Protein AF-0000000072195900 (afdb_homodimer)

Foldseek 3Di:
DDPPPPVPPPPPVPPPPPPPPPPPPFDFKDKDKDQFFWAQKAKQKDWPVDRDGDRQKGKDKDKDKGFDAAFWKKKKKKKWKKKKKKKKKKKFAQFWKKKKKKKKWKKKWKWKAFDPDDDIDTWPPGIDTQDMDMDMDMDGYHFAWDDFDWDWDWDQDPVRDTDTDTDTDCVPGTDGHMDMDMDMDIDIDMGMDMTMDHRDGGGMMMMMMMMMMGMDMDIDTDPRMIMMMIMMMTIGMMMMMMGIDHADDVRDDDDDDDD/DDPPPPPPPPPPPPPPPDPPPPPPDQDQKDKDKDQFAWAQKAKAKDWPVDRDRDGQKGKDKDKDKGFDAAQWKKKKKKKWKKKKKKKKKKKFAQQWKKKKKKKKWKKKWKWKAFDPDDDIDTWPPGIDTQDMDMDMDMDGYHFAWDDFDWDWDWDQDPVRDTDTDTDTDCVPGTDGHMDMDMDMDIDIDMGMDMTMDHRDHGGMIMMMMMMMMGMDMDMDTDPRMIMMMIMMMTIGMMMMMMGIHHADDVNDDDDDDDD

Structure (mmCIF, N/CA/C/O backbone):
data_AF-0000000072195900-model_v1
#
loop_
_entity.id
_entity.type
_entity.pdbx_description
1 polymer 'Uncharacterized protein'
#
loop_
_atom_site.group_PDB
_atom_site.id
_atom_site.type_symbol
_atom_site.label_atom_id
_atom_site.label_alt_id
_atom_site.label_comp_id
_atom_site.label_asym_id
_atom_site.label_entity_id
_atom_site.label_seq_id
_atom_site.pdbx_PDB_ins_code
_atom_site.Cartn_x
_atom_site.Cartn_y
_atom_site.Cartn_z
_atom_site.occupancy
_atom_site.B_iso_or_equiv
_atom_site.auth_seq_id
_atom_site.auth_comp_id
_atom_site.auth_asym_id
_atom_site.auth_atom_id
_atom_site.pdbx_PDB_model_num
ATOM 1 N N . MET A 1 1 ? 53.438 37.438 -23.828 1 20.17 1 MET A N 1
ATOM 2 C CA . MET A 1 1 ? 53.469 37.531 -22.375 1 20.17 1 MET A CA 1
ATOM 3 C C . MET A 1 1 ? 52.125 38 -21.828 1 20.17 1 MET A C 1
ATOM 5 O O . MET A 1 1 ? 51.594 37.438 -20.859 1 20.17 1 MET A O 1
ATOM 9 N N . SER A 1 2 ? 51.625 39.344 -21.984 1 21.53 2 SER A N 1
ATOM 10 C CA . SER A 1 2 ? 50.938 40.219 -21.062 1 21.53 2 SER A CA 1
ATOM 11 C C . SER A 1 2 ? 49.438 39.969 -21.094 1 21.53 2 SER A C 1
ATOM 13 O O . SER A 1 2 ? 48.844 39.938 -22.172 1 21.53 2 SER A O 1
ATOM 15 N N . PHE A 1 3 ? 48.906 39.406 -19.891 1 24.23 3 PHE A N 1
ATOM 16 C CA . PHE A 1 3 ? 47.719 38.812 -19.344 1 24.23 3 PHE A CA 1
ATOM 17 C C . PHE A 1 3 ? 46.625 39.875 -19.125 1 24.23 3 PHE A C 1
ATOM 19 O O . PHE A 1 3 ? 46.5 40.438 -18.031 1 24.23 3 PHE A O 1
ATOM 26 N N . LYS A 1 4 ? 46.562 40.875 -20.109 1 25.5 4 LYS A N 1
ATOM 27 C CA . LYS A 1 4 ? 45.719 42.031 -19.812 1 25.5 4 LYS A CA 1
ATOM 28 C C . LYS A 1 4 ? 44.312 41.562 -19.438 1 25.5 4 LYS A C 1
ATOM 30 O O . LYS A 1 4 ? 43.656 40.844 -20.219 1 25.5 4 LYS A O 1
ATOM 35 N N . ASN A 1 5 ? 44.062 41.594 -18.078 1 20.38 5 ASN A N 1
ATOM 36 C CA . ASN A 1 5 ? 43.031 41.312 -17.094 1 20.38 5 ASN A CA 1
ATOM 37 C C . ASN A 1 5 ? 41.781 42.188 -17.312 1 20.38 5 ASN A C 1
ATOM 39 O O . ASN A 1 5 ? 41.75 43.344 -16.875 1 20.38 5 ASN A O 1
ATOM 43 N N . ILE A 1 6 ? 41.375 42.469 -18.469 1 22.72 6 ILE A N 1
ATOM 44 C CA . ILE A 1 6 ? 40.344 43.5 -18.594 1 22.72 6 ILE A CA 1
ATOM 45 C C . ILE A 1 6 ? 39.125 43.125 -17.797 1 22.72 6 ILE A C 1
ATOM 47 O O . ILE A 1 6 ? 38.469 42.125 -18.094 1 22.72 6 ILE A O 1
ATOM 51 N N . LEU A 1 7 ? 39.219 43.375 -16.344 1 19.66 7 LEU A N 1
ATOM 52 C CA . LEU A 1 7 ? 38.281 43.125 -15.273 1 19.66 7 LEU A CA 1
ATOM 53 C C . LEU A 1 7 ? 37 43.938 -15.469 1 19.66 7 LEU A C 1
ATOM 55 O O . LEU A 1 7 ? 37.031 45.156 -15.422 1 19.66 7 LEU A O 1
ATOM 59 N N . LEU A 1 8 ? 36.188 43.625 -16.484 1 22.34 8 LEU A N 1
ATOM 60 C CA . LEU A 1 8 ? 34.969 44.344 -16.75 1 22.34 8 LEU A CA 1
ATOM 61 C C . LEU A 1 8 ? 34.062 44.344 -15.539 1 22.34 8 LEU A C 1
ATOM 63 O O . LEU A 1 8 ? 33.594 43.281 -15.102 1 22.34 8 LEU A O 1
ATOM 67 N N . LEU A 1 9 ? 34.375 45.25 -14.477 1 20.8 9 LEU A N 1
ATOM 68 C CA . LEU A 1 9 ? 33.688 45.5 -13.211 1 20.8 9 LEU A CA 1
ATOM 69 C C . LEU A 1 9 ? 32.25 45.969 -13.453 1 20.8 9 LEU A C 1
ATOM 71 O O . LEU A 1 9 ? 32.031 47.062 -13.977 1 20.8 9 LEU A O 1
ATOM 75 N N . THR A 1 10 ? 31.406 45.125 -14.07 1 22.45 10 THR A N 1
ATOM 76 C CA . THR A 1 10 ? 30.047 45.656 -14.258 1 22.45 10 THR A CA 1
ATOM 77 C C . THR A 1 10 ? 29.422 46 -12.914 1 22.45 10 THR A C 1
ATOM 79 O O . THR A 1 10 ? 29.438 45.188 -11.984 1 22.45 10 THR A O 1
ATOM 82 N N . ALA A 1 11 ? 29.484 47.281 -12.5 1 23.67 11 ALA A N 1
ATOM 83 C CA . ALA A 1 11 ? 28.922 48.031 -11.383 1 23.67 11 ALA A CA 1
ATOM 84 C C . ALA A 1 11 ? 27.422 47.781 -11.25 1 23.67 11 ALA A C 1
ATOM 86 O O . ALA A 1 11 ? 26.641 48.094 -12.148 1 23.67 11 ALA A O 1
ATOM 87 N N . ILE A 1 12 ? 27.125 46.562 -10.625 1 22.91 12 ILE A N 1
ATOM 88 C CA . ILE A 1 12 ? 25.766 46.156 -10.289 1 22.91 12 ILE A CA 1
ATOM 89 C C . ILE A 1 12 ? 25.156 47.156 -9.305 1 22.91 12 ILE A C 1
ATOM 91 O O . ILE A 1 12 ? 25.641 47.312 -8.18 1 22.91 12 ILE A O 1
ATOM 95 N N . THR A 1 13 ? 24.812 48.281 -9.727 1 22.25 13 THR A N 1
ATOM 96 C CA . THR A 1 13 ? 24.188 49.281 -8.867 1 22.25 13 THR A CA 1
ATOM 97 C C . THR A 1 13 ? 22.938 48.719 -8.203 1 22.25 13 THR A C 1
ATOM 99 O O . THR A 1 13 ? 21.969 48.375 -8.891 1 22.25 13 THR A O 1
ATOM 102 N N . GLY A 1 14 ? 23.094 47.906 -7.156 1 21.3 14 GLY A N 1
ATOM 103 C CA . GLY A 1 14 ? 22.078 47.25 -6.344 1 21.3 14 GLY A CA 1
ATOM 104 C C . GLY A 1 14 ? 21.234 48.219 -5.535 1 21.3 14 GLY A C 1
ATOM 105 O O . GLY A 1 14 ? 21.75 48.906 -4.648 1 21.3 14 GLY A O 1
ATOM 106 N N . ALA A 1 15 ? 20.375 49.125 -6.16 1 24.31 15 ALA A N 1
ATOM 107 C CA . ALA A 1 15 ? 19.516 50 -5.387 1 24.31 15 ALA A CA 1
ATOM 108 C C . ALA A 1 15 ? 18.719 49.25 -4.344 1 24.31 15 ALA A C 1
ATOM 110 O O . ALA A 1 15 ? 18 48.281 -4.684 1 24.31 15 ALA A O 1
ATOM 111 N N . LEU A 1 16 ? 19.25 49.156 -3.121 1 25.12 16 LEU A N 1
ATOM 112 C CA . LEU A 1 16 ? 18.766 48.656 -1.839 1 25.12 16 LEU A CA 1
ATOM 113 C C . LEU A 1 16 ? 17.516 49.406 -1.404 1 25.12 16 LEU A C 1
ATOM 115 O O . LEU A 1 16 ? 17.578 50.625 -1.098 1 25.12 16 LEU A O 1
ATOM 119 N N . GLY A 1 17 ? 16.438 49.438 -2.166 1 23.45 17 GLY A N 1
ATOM 120 C CA . GLY A 1 17 ? 15.281 50.125 -1.614 1 23.45 17 GLY A CA 1
ATOM 121 C C . GLY A 1 17 ? 14.93 49.656 -0.209 1 23.45 17 GLY A C 1
ATOM 122 O O . GLY A 1 17 ? 15.039 48.5 0.116 1 23.45 17 GLY A O 1
ATOM 123 N N . SER A 1 18 ? 15.031 50.562 0.83 1 24.14 18 SER A N 1
ATOM 124 C CA . SER A 1 18 ? 14.797 50.5 2.27 1 24.14 18 SER A CA 1
ATOM 125 C C . SER A 1 18 ? 13.367 50.062 2.58 1 24.14 18 SER A C 1
ATOM 127 O O . SER A 1 18 ? 12.422 50.812 2.359 1 24.14 18 SER A O 1
ATOM 129 N N . THR A 1 19 ? 12.836 49.062 2.027 1 25.62 19 THR A N 1
ATOM 130 C CA . THR A 1 19 ? 11.438 48.906 2.393 1 25.62 19 THR A CA 1
ATOM 131 C C . THR A 1 19 ? 11.281 48.75 3.902 1 25.62 19 THR A C 1
ATOM 133 O O . THR A 1 19 ? 12.039 48 4.535 1 25.62 19 THR A O 1
ATOM 136 N N . SER A 1 20 ? 10.914 49.875 4.59 1 27.92 20 SER A N 1
ATOM 137 C CA . SER A 1 20 ? 10.477 49.938 5.98 1 27.92 20 SER A CA 1
ATOM 138 C C . SER A 1 20 ? 9.562 48.75 6.324 1 27.92 20 SER A C 1
ATOM 140 O O . SER A 1 20 ? 8.516 48.594 5.699 1 27.92 20 SER A O 1
ATOM 142 N N . ALA A 1 21 ? 10.109 47.781 6.809 1 32.28 21 ALA A N 1
ATOM 143 C CA . ALA A 1 21 ? 9.469 46.531 7.23 1 32.28 21 ALA A CA 1
ATOM 144 C C . ALA A 1 21 ? 8.516 46.781 8.398 1 32.28 21 ALA A C 1
ATOM 146 O O . ALA A 1 21 ? 8.953 47.062 9.516 1 32.28 21 ALA A O 1
ATOM 147 N N . LEU A 1 22 ? 7.355 47.5 8.32 1 30.52 22 LEU A N 1
ATOM 148 C CA . LEU A 1 22 ? 6.324 47.5 9.359 1 30.52 22 LEU A CA 1
ATOM 149 C C . LEU A 1 22 ? 6.141 46.094 9.93 1 30.52 22 LEU A C 1
ATOM 151 O O . LEU A 1 22 ? 6.012 45.125 9.18 1 30.52 22 LEU A O 1
ATOM 155 N N . ALA A 1 23 ? 6.676 45.875 11.141 1 34.91 23 ALA A N 1
ATOM 156 C CA . ALA A 1 23 ? 6.676 44.719 12.023 1 34.91 23 ALA A CA 1
ATOM 157 C C . ALA A 1 23 ? 5.258 44.219 12.25 1 34.91 23 ALA A C 1
ATOM 159 O O . ALA A 1 23 ? 4.504 44.781 13.047 1 34.91 23 ALA A O 1
ATOM 160 N N . GLY A 1 24 ? 4.387 44.156 11.336 1 36.31 24 GLY A N 1
ATOM 161 C CA . GLY A 1 24 ? 3.057 43.688 11.672 1 36.31 24 GLY A CA 1
ATOM 162 C C . GLY A 1 24 ? 3.076 42.375 12.438 1 36.31 24 GLY A C 1
ATOM 163 O O . GLY A 1 24 ? 4.098 41.688 12.469 1 36.31 24 GLY A O 1
ATOM 164 N N . PRO A 1 25 ? 2.094 42.125 13.359 1 41.78 25 PRO A N 1
ATOM 165 C CA . PRO A 1 25 ? 1.971 40.969 14.266 1 41.78 25 PRO A CA 1
ATOM 166 C C . PRO A 1 25 ? 2.477 39.688 13.648 1 41.78 25 PRO A C 1
ATOM 168 O O . PRO A 1 25 ? 2.209 39.406 12.477 1 41.78 25 PRO A O 1
ATOM 171 N N . SER A 1 26 ? 3.742 39.25 14.008 1 48.88 26 SER A N 1
ATOM 172 C CA . SER A 1 26 ? 4.574 38.156 13.531 1 48.88 26 SER A CA 1
ATOM 173 C C . SER A 1 26 ? 3.736 36.906 13.266 1 48.88 26 SER A C 1
ATOM 175 O O . SER A 1 26 ? 3.002 36.438 14.148 1 48.88 26 SER A O 1
ATOM 177 N N . ALA A 1 27 ? 3.379 36.562 12.219 1 61.66 27 ALA A N 1
ATOM 178 C CA . ALA A 1 27 ? 2.631 35.406 11.742 1 61.66 27 ALA A CA 1
ATOM 179 C C . ALA A 1 27 ? 3.213 34.125 12.305 1 61.66 27 ALA A C 1
ATOM 181 O O . ALA A 1 27 ? 4.43 33.938 12.289 1 61.66 27 ALA A O 1
ATOM 182 N N . LYS A 1 28 ? 2.424 33.312 13.078 1 82.62 28 LYS A N 1
ATOM 183 C CA . LYS A 1 28 ? 2.828 32.219 13.953 1 82.62 28 LYS A CA 1
ATOM 184 C C . LYS A 1 28 ? 2.668 30.875 13.25 1 82.62 28 LYS A C 1
ATOM 186 O O . LYS A 1 28 ? 2.93 29.828 13.844 1 82.62 28 LYS A O 1
ATOM 191 N N . PHE A 1 29 ? 2.436 31.062 11.945 1 89.5 29 PHE A N 1
ATOM 192 C CA . PHE A 1 29 ? 2.104 29.812 11.273 1 89.5 29 PHE A CA 1
ATOM 193 C C . PHE A 1 29 ? 2.518 29.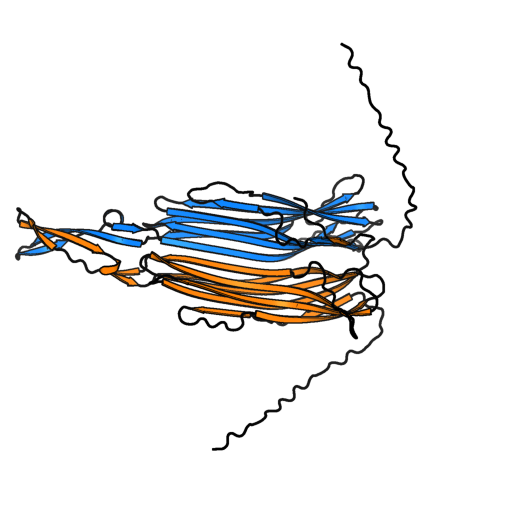859 9.805 1 89.5 29 PHE A C 1
ATOM 195 O O . PHE A 1 29 ? 2.381 30.891 9.148 1 89.5 29 PHE A O 1
ATOM 202 N N . ALA A 1 30 ? 3.082 28.797 9.312 1 90.31 30 ALA A N 1
ATOM 203 C CA . ALA A 1 30 ? 3.375 28.594 7.898 1 90.31 30 ALA A CA 1
ATOM 204 C C . ALA A 1 30 ? 3.049 27.172 7.465 1 90.31 30 ALA A C 1
ATOM 206 O O . ALA A 1 30 ? 3.018 26.25 8.297 1 90.31 30 ALA A O 1
ATOM 207 N N . ALA A 1 31 ? 2.703 27.031 6.199 1 92.75 31 ALA A N 1
ATOM 208 C CA . ALA A 1 31 ? 2.416 25.719 5.652 1 92.75 31 ALA A CA 1
ATOM 209 C C . ALA A 1 31 ? 2.803 25.625 4.18 1 92.75 31 ALA A C 1
ATOM 211 O O . ALA A 1 31 ? 2.666 26.609 3.439 1 92.75 31 ALA A O 1
ATOM 212 N N . THR A 1 32 ? 3.342 24.516 3.805 1 92.88 32 THR A N 1
ATOM 213 C CA . THR A 1 32 ? 3.621 24.172 2.41 1 92.88 32 THR A CA 1
ATOM 214 C C . THR A 1 32 ? 3.088 22.797 2.064 1 92.88 32 THR A C 1
ATOM 216 O O . THR A 1 32 ? 3.074 21.891 2.912 1 92.88 32 THR A O 1
ATOM 219 N N . TRP A 1 33 ? 2.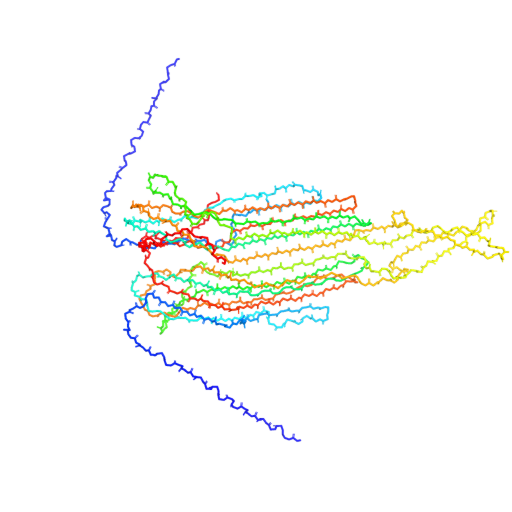545 22.672 0.864 1 93.25 33 TRP A N 1
ATOM 220 C CA . TRP A 1 33 ? 2.025 21.359 0.471 1 93.25 33 TRP A CA 1
ATOM 221 C C . TRP A 1 33 ? 2.34 21.062 -0.992 1 93.25 33 TRP A C 1
ATOM 223 O O . TRP A 1 33 ? 2.666 21.984 -1.758 1 93.25 33 TRP A O 1
ATOM 233 N N . SER A 1 34 ? 2.373 19.859 -1.361 1 92.88 34 SER A N 1
ATOM 234 C CA . SER A 1 34 ? 2.434 19.359 -2.734 1 92.88 34 SER A CA 1
ATOM 235 C C . SER A 1 34 ? 1.212 18.516 -3.072 1 92.88 34 SER A C 1
ATOM 237 O O . SER A 1 34 ? 0.769 17.703 -2.256 1 92.88 34 SER A O 1
ATOM 239 N N . THR A 1 35 ? 0.688 18.719 -4.316 1 93 35 THR A N 1
ATOM 240 C CA . THR A 1 35 ? -0.466 17.953 -4.758 1 93 35 THR A CA 1
ATOM 241 C C . THR A 1 35 ? -0.043 16.859 -5.746 1 93 35 THR A C 1
ATOM 243 O O . THR A 1 35 ? -0.886 16.141 -6.277 1 93 35 THR A O 1
ATOM 246 N N . ASN A 1 36 ? 1.223 16.812 -5.965 1 92.56 36 ASN A N 1
ATOM 247 C CA . ASN A 1 36 ? 1.724 15.797 -6.879 1 92.56 36 ASN A CA 1
ATOM 248 C C . ASN A 1 36 ? 1.523 14.391 -6.312 1 92.56 36 ASN A C 1
ATOM 250 O O . ASN A 1 36 ? 1.955 14.102 -5.195 1 92.56 36 ASN A O 1
ATOM 254 N N . PRO A 1 37 ? 0.901 13.508 -7.09 1 92 37 PRO A N 1
ATOM 255 C CA . PRO A 1 37 ? 0.558 12.195 -6.539 1 92 37 PRO A CA 1
ATOM 256 C C . PRO A 1 37 ? 1.763 11.266 -6.434 1 92 37 PRO A C 1
ATOM 258 O O . PRO A 1 37 ? 1.694 10.234 -5.762 1 92 37 PRO A O 1
ATOM 261 N N . ALA A 1 38 ? 2.785 11.531 -7.156 1 91.75 38 ALA A N 1
ATOM 262 C CA . ALA A 1 38 ? 3.957 10.664 -7.094 1 91.75 38 ALA A CA 1
ATOM 263 C C . ALA A 1 38 ? 5.234 11.445 -7.379 1 91.75 38 ALA A C 1
ATOM 265 O O . ALA A 1 38 ? 5.469 11.875 -8.516 1 91.75 38 ALA A O 1
ATOM 266 N N . GLN A 1 39 ? 5.996 11.562 -6.328 1 92.19 39 GLN A N 1
ATOM 267 C CA . GLN A 1 39 ? 7.297 12.219 -6.406 1 92.19 39 GLN A CA 1
ATOM 268 C C . GLN A 1 39 ? 8.375 11.391 -5.711 1 92.19 39 GLN A C 1
ATOM 270 O O . GLN A 1 39 ? 8.07 10.438 -4.992 1 92.19 39 GLN A O 1
ATOM 275 N N . ILE A 1 40 ? 9.719 11.664 -6.012 1 93.88 40 ILE A N 1
ATOM 276 C CA . ILE A 1 40 ? 10.859 11.008 -5.395 1 93.88 40 ILE A CA 1
ATOM 277 C C . ILE A 1 40 ? 10.734 9.492 -5.562 1 93.88 40 ILE A C 1
ATOM 279 O O . ILE A 1 40 ? 10.781 8.742 -4.582 1 93.88 40 ILE A O 1
ATOM 283 N N . VAL A 1 41 ? 10.57 9.102 -6.766 1 94.56 41 VAL A N 1
ATOM 284 C CA . VAL A 1 41 ? 10.266 7.711 -7.082 1 94.56 41 VAL A CA 1
ATOM 285 C C . VAL A 1 41 ? 11.555 6.898 -7.145 1 94.56 41 VAL A C 1
ATOM 287 O O . VAL A 1 41 ? 12.391 7.121 -8.023 1 94.56 41 VAL A O 1
ATOM 290 N N . ALA A 1 42 ? 11.758 6 -6.215 1 95.19 42 ALA A N 1
ATOM 291 C CA . ALA A 1 42 ? 12.812 4.992 -6.297 1 95.19 42 ALA A CA 1
ATOM 292 C C . ALA A 1 42 ? 12.273 3.68 -6.863 1 95.19 42 ALA A C 1
ATOM 294 O O . ALA A 1 42 ? 11.156 3.271 -6.543 1 95.19 42 ALA A O 1
ATOM 295 N N . LEU A 1 43 ? 13.023 3.064 -7.703 1 94.5 43 LEU A N 1
ATOM 296 C CA . LEU A 1 43 ? 12.594 1.836 -8.359 1 94.5 43 LEU A CA 1
ATOM 297 C C . LEU A 1 43 ? 13.766 0.885 -8.562 1 94.5 43 LEU A C 1
ATOM 299 O O . LEU A 1 43 ? 14.867 1.318 -8.914 1 94.5 43 LEU A O 1
ATOM 303 N N . ASN A 1 44 ? 13.461 -0.38 -8.281 1 92.62 44 ASN A N 1
ATOM 304 C CA . ASN A 1 44 ? 14.43 -1.441 -8.531 1 92.62 44 ASN A CA 1
ATOM 305 C C . ASN A 1 44 ? 13.75 -2.705 -9.055 1 92.62 44 ASN A C 1
ATOM 307 O O . ASN A 1 44 ? 12.625 -3.012 -8.672 1 92.62 44 ASN A O 1
ATOM 311 N N . PHE A 1 45 ? 14.383 -3.309 -9.984 1 92.31 45 PHE A N 1
ATOM 312 C CA . PHE A 1 45 ? 13.844 -4.527 -10.578 1 92.31 45 PHE A CA 1
ATOM 313 C C . PHE A 1 45 ? 14.953 -5.523 -10.883 1 92.31 45 PHE A C 1
ATOM 315 O O . PHE A 1 45 ? 16.047 -5.129 -11.281 1 92.31 45 PHE A O 1
ATOM 322 N N . GLU A 1 46 ? 14.703 -6.723 -10.555 1 88.19 46 GLU A N 1
ATOM 323 C CA . GLU A 1 46 ? 15.625 -7.805 -10.898 1 88.19 46 GLU A CA 1
ATOM 324 C C . GLU A 1 46 ? 14.875 -9.031 -11.398 1 88.19 46 GLU A C 1
ATOM 326 O O . GLU A 1 46 ? 13.859 -9.422 -10.82 1 88.19 46 GLU A O 1
ATOM 331 N N . ASN A 1 47 ? 15.211 -9.461 -12.555 1 85.62 47 ASN A N 1
ATOM 332 C CA . ASN A 1 47 ? 14.766 -10.766 -13.031 1 85.62 47 ASN A CA 1
ATOM 333 C C . ASN A 1 47 ? 15.93 -11.586 -13.578 1 85.62 47 ASN A C 1
ATOM 335 O O . ASN A 1 47 ? 17.094 -11.18 -13.477 1 85.62 47 ASN A O 1
ATOM 339 N N . TYR A 1 48 ? 15.625 -12.797 -13.938 1 71.31 48 TYR A N 1
ATOM 340 C CA . TYR A 1 48 ? 16.672 -13.703 -14.391 1 71.31 48 TYR A CA 1
ATOM 341 C C . TYR A 1 48 ? 17.562 -13.023 -15.43 1 71.31 48 TYR A C 1
ATOM 343 O O . TYR A 1 48 ? 18.781 -13.195 -15.422 1 71.31 48 TYR A O 1
ATOM 351 N N . ASP A 1 49 ? 16.953 -12.195 -16.125 1 67.81 49 ASP A N 1
ATOM 352 C CA . ASP A 1 49 ? 17.703 -11.664 -17.25 1 67.81 49 ASP A CA 1
ATOM 353 C C . ASP A 1 49 ? 18.297 -10.297 -16.922 1 67.81 49 ASP A C 1
ATOM 355 O O . ASP A 1 49 ? 19.219 -9.844 -17.594 1 67.81 49 ASP A O 1
ATOM 359 N N . THR A 1 50 ? 17.688 -9.648 -16.078 1 65.62 50 THR A N 1
ATOM 360 C CA . THR A 1 50 ? 18.094 -8.258 -15.914 1 65.62 50 THR A CA 1
ATOM 361 C C . THR A 1 50 ? 18.469 -7.969 -14.461 1 65.62 50 THR A C 1
ATOM 363 O O . THR A 1 50 ? 17.734 -8.344 -13.539 1 65.62 50 THR A O 1
ATOM 366 N N . ASN A 1 51 ? 19.781 -7.586 -14.195 1 60.09 51 ASN A N 1
ATOM 367 C CA . ASN A 1 51 ? 20.188 -7.168 -12.859 1 60.09 51 ASN A CA 1
ATOM 368 C C . ASN A 1 51 ? 20.266 -5.648 -12.75 1 60.09 51 ASN A C 1
ATOM 370 O O . ASN A 1 51 ? 21.234 -5.113 -12.211 1 60.09 51 ASN A O 1
ATOM 374 N N . GLU A 1 52 ? 19.484 -5.023 -13.625 1 60.56 52 GLU A N 1
ATOM 375 C CA . GLU A 1 52 ? 19.797 -3.604 -13.539 1 60.56 52 GLU A CA 1
ATOM 376 C C . GLU A 1 52 ? 18.906 -2.898 -12.516 1 60.56 52 GLU A C 1
ATOM 378 O O . GLU A 1 52 ? 17.703 -3.152 -12.453 1 60.56 52 GLU A O 1
ATOM 383 N N . SER A 1 53 ? 19.688 -2.363 -11.586 1 65.31 53 SER A N 1
ATOM 384 C CA . SER A 1 53 ? 19.016 -1.46 -10.656 1 65.31 53 SER A CA 1
ATOM 385 C C . SER A 1 53 ? 18.594 -0.167 -11.344 1 65.31 53 SER A C 1
ATOM 387 O O . SER A 1 53 ? 19.375 0.411 -12.117 1 65.31 53 SER A O 1
ATOM 389 N N . VAL A 1 54 ? 17.25 0.095 -11.234 1 69.44 54 VAL A N 1
ATOM 390 C CA . VAL A 1 54 ? 16.719 1.316 -11.828 1 69.44 54 VAL A CA 1
ATOM 391 C C . VAL A 1 54 ? 16.453 2.348 -10.734 1 69.44 54 VAL A C 1
ATOM 393 O O . VAL A 1 54 ? 15.383 2.352 -10.117 1 69.44 54 VAL A O 1
ATOM 396 N N . ALA A 1 55 ? 17.266 3.271 -10.336 1 76 55 ALA A N 1
ATOM 397 C CA . ALA A 1 55 ? 17.188 4.391 -9.406 1 76 55 ALA A CA 1
ATOM 398 C C . ALA A 1 55 ? 16.781 3.914 -8.016 1 76 55 ALA A C 1
ATOM 400 O O . ALA A 1 55 ? 15.688 4.211 -7.539 1 76 55 ALA A O 1
ATOM 401 N N . PRO A 1 56 ? 17.719 3.207 -7.262 1 88.81 56 PRO A N 1
ATOM 402 C CA . PRO A 1 56 ? 17.344 2.543 -6.008 1 88.81 56 PRO A CA 1
ATOM 403 C C . PRO A 1 56 ? 17.141 3.527 -4.855 1 88.81 56 PRO A C 1
ATOM 405 O O . PRO A 1 56 ? 16.594 3.162 -3.818 1 88.81 56 PRO A O 1
ATOM 408 N N . GLU A 1 57 ? 17.609 4.797 -5.086 1 93.56 57 GLU A N 1
ATOM 409 C CA . GLU A 1 57 ? 17.453 5.801 -4.039 1 93.56 57 GLU A CA 1
ATOM 410 C C . GLU A 1 57 ? 17.203 7.188 -4.633 1 93.56 57 GLU A C 1
ATOM 412 O O . GLU A 1 57 ? 17.844 7.562 -5.621 1 93.56 57 GLU A O 1
ATOM 417 N N . LYS A 1 58 ? 16.297 7.934 -4.098 1 95 58 LYS A N 1
ATOM 418 C CA . LYS A 1 58 ? 15.992 9.297 -4.52 1 95 58 LYS A CA 1
ATOM 419 C C . LYS A 1 58 ? 15.812 10.219 -3.316 1 95 58 LYS A C 1
ATOM 421 O O . LYS A 1 58 ? 15.43 9.766 -2.236 1 95 58 LYS A O 1
ATOM 426 N N . HIS A 1 59 ? 16.109 11.453 -3.566 1 95.25 59 HIS A N 1
ATOM 427 C CA . HIS A 1 59 ? 15.992 12.477 -2.533 1 95.25 59 HIS A CA 1
ATOM 428 C C . HIS A 1 59 ? 15.211 13.68 -3.045 1 95.25 59 HIS A C 1
ATOM 430 O O . HIS A 1 59 ? 15.25 13.992 -4.238 1 95.25 59 HIS A O 1
ATOM 436 N N . GLY A 1 60 ? 14.555 14.281 -2.158 1 94.19 60 GLY A N 1
ATOM 437 C CA . GLY A 1 60 ? 13.859 15.531 -2.428 1 94.19 60 GLY A CA 1
ATOM 438 C C . GLY A 1 60 ? 13.391 16.234 -1.169 1 94.19 60 GLY A C 1
ATOM 439 O O . GLY A 1 60 ? 13.438 15.664 -0.078 1 94.19 60 GLY A O 1
ATOM 440 N N . HIS A 1 61 ? 13.062 17.531 -1.31 1 93.75 61 HIS A N 1
ATOM 441 C CA . HIS A 1 61 ? 12.633 18.25 -0.118 1 93.75 61 HIS A CA 1
ATOM 442 C C . HIS A 1 61 ? 11.531 19.25 -0.448 1 93.75 61 HIS A C 1
ATOM 444 O O . HIS A 1 61 ? 11.383 19.656 -1.603 1 93.75 61 HIS A O 1
ATOM 450 N N . VAL A 1 62 ? 10.734 19.547 0.495 1 90.75 62 VAL A N 1
ATOM 451 C CA . VAL A 1 62 ? 9.828 20.703 0.505 1 90.75 62 VAL A CA 1
ATOM 452 C C . VAL A 1 62 ? 10.359 21.766 1.448 1 90.75 62 VAL A C 1
ATOM 454 O O . VAL A 1 62 ? 11.047 21.469 2.426 1 90.75 62 VAL A O 1
ATOM 457 N N . ILE A 1 63 ? 9.984 23.016 1.105 1 88.19 63 ILE A N 1
ATOM 458 C CA . ILE A 1 63 ? 10.562 24.125 1.858 1 88.19 63 ILE A CA 1
ATOM 459 C C . ILE A 1 63 ? 9.469 25.094 2.273 1 88.19 63 ILE A C 1
ATOM 461 O O . ILE A 1 63 ? 8.523 25.328 1.518 1 88.19 63 ILE A O 1
ATOM 465 N N . THR A 1 64 ? 9.578 25.562 3.434 1 88.5 64 THR A N 1
ATOM 466 C CA . THR A 1 64 ? 8.789 26.703 3.9 1 88.5 64 THR A CA 1
ATOM 467 C C . THR A 1 64 ? 9.656 27.672 4.703 1 88.5 64 THR A C 1
ATOM 469 O O . THR A 1 64 ? 10.758 27.312 5.133 1 88.5 64 THR A O 1
ATOM 472 N N . THR A 1 65 ? 9.219 28.938 4.762 1 88.38 65 THR A N 1
ATOM 473 C CA . THR A 1 65 ? 9.953 29.938 5.523 1 88.38 65 THR A CA 1
ATOM 474 C C . THR A 1 65 ? 9.078 30.516 6.641 1 88.38 65 THR A C 1
ATOM 476 O O . THR A 1 65 ? 7.863 30.625 6.492 1 88.38 65 THR A O 1
ATOM 479 N N . LEU A 1 66 ? 9.719 30.859 7.68 1 90.06 66 LEU A N 1
ATOM 480 C CA . LEU A 1 66 ? 9.016 31.453 8.805 1 90.06 66 LEU A CA 1
ATOM 481 C C . LEU A 1 66 ? 9.945 32.375 9.602 1 90.06 66 LEU A C 1
ATOM 483 O O . LEU A 1 66 ? 11.102 32.031 9.852 1 90.06 66 LEU A O 1
ATOM 487 N N . LYS A 1 67 ? 9.43 33.531 9.93 1 89.81 67 LYS A N 1
ATOM 488 C CA . LYS A 1 67 ? 10.148 34.438 10.828 1 89.81 67 LYS A CA 1
ATOM 489 C C . LYS A 1 67 ? 9.883 34.062 12.289 1 89.81 67 LYS A C 1
ATOM 491 O O . LYS A 1 67 ? 8.727 33.969 12.703 1 89.81 67 LYS A O 1
ATOM 496 N N . VAL A 1 68 ? 10.898 33.844 12.969 1 88.12 68 VAL A N 1
ATOM 497 C CA . VAL A 1 68 ? 10.789 33.438 14.367 1 88.12 68 VAL A CA 1
ATOM 498 C C . VAL A 1 68 ? 11.172 34.625 15.273 1 88.12 68 VAL A C 1
ATOM 500 O O . VAL A 1 68 ? 12.258 35.188 15.141 1 88.12 68 VAL A O 1
ATOM 503 N N . PRO A 1 69 ? 10.258 34.938 16.109 1 86.5 69 PRO A N 1
ATOM 504 C CA . PRO A 1 69 ? 10.664 35.906 17.141 1 86.5 69 PRO A CA 1
ATOM 505 C C . PRO A 1 69 ? 11.555 35.281 18.219 1 86.5 69 PRO A C 1
ATOM 507 O O . PRO A 1 69 ? 11.914 34.094 18.109 1 86.5 69 PRO A O 1
ATOM 510 N N . GLN A 1 70 ? 11.984 36.031 19.219 1 80.25 70 GLN A N 1
ATOM 511 C CA . GLN A 1 70 ? 12.898 35.531 20.25 1 80.25 70 GLN A CA 1
ATOM 512 C C . GLN A 1 70 ? 12.219 34.5 21.141 1 80.25 70 GLN A C 1
ATOM 514 O O . GLN A 1 70 ? 11.039 34.656 21.484 1 80.25 70 GLN A O 1
ATOM 519 N N . ASP A 1 71 ? 12.977 33.406 21.516 1 77.81 71 ASP A N 1
ATOM 520 C CA . ASP A 1 71 ? 12.656 32.406 22.516 1 77.81 71 ASP A CA 1
ATOM 521 C C . ASP A 1 71 ? 11.398 31.609 22.141 1 77.81 71 ASP A C 1
ATOM 523 O O . ASP A 1 71 ? 10.492 31.469 22.969 1 77.81 71 ASP A O 1
ATOM 527 N N . LYS A 1 72 ? 11.336 31.109 20.984 1 86.5 72 LYS A N 1
ATOM 528 C CA . LYS A 1 72 ? 10.211 30.281 20.578 1 86.5 72 LYS A CA 1
ATOM 529 C C . LYS A 1 72 ? 10.672 28.906 20.109 1 86.5 72 LYS A C 1
ATOM 531 O O . LYS A 1 72 ? 11.844 28.719 19.766 1 86.5 72 LYS A O 1
ATOM 536 N N . GLU A 1 73 ? 9.844 27.984 20.281 1 91.56 73 GLU A N 1
ATOM 537 C CA . GLU A 1 73 ? 9.984 26.688 19.641 1 91.56 73 GLU A CA 1
ATOM 538 C C . GLU A 1 73 ? 9.109 26.578 18.391 1 91.56 73 GLU A C 1
ATOM 540 O O . GLU A 1 73 ? 8.125 27.312 18.266 1 91.56 73 GLU A O 1
ATOM 545 N N . LEU A 1 74 ? 9.594 25.75 17.531 1 93.62 74 LEU A N 1
ATOM 546 C CA . LEU A 1 74 ? 8.75 25.453 16.375 1 93.62 74 LEU A CA 1
ATOM 547 C C . LEU A 1 74 ? 8.211 24.031 16.438 1 93.62 74 LEU A C 1
ATOM 549 O O . LEU A 1 74 ? 8.977 23.078 16.656 1 93.62 74 LEU A O 1
ATOM 553 N N . LEU A 1 75 ? 6.93 23.922 16.312 1 94.38 75 LEU A N 1
ATOM 554 C CA . LEU A 1 75 ? 6.258 22.641 16.094 1 94.38 75 LEU A CA 1
ATOM 555 C C . LEU A 1 75 ? 6.02 22.406 14.609 1 94.38 75 LEU A C 1
ATOM 557 O O . LEU A 1 75 ? 5.344 23.203 13.945 1 94.38 75 LEU A O 1
ATOM 561 N N . ILE A 1 76 ? 6.625 21.328 14.148 1 95.31 76 ILE A N 1
ATOM 562 C CA . ILE A 1 76 ? 6.508 21.016 12.727 1 95.31 76 ILE A CA 1
ATOM 563 C C . ILE A 1 76 ? 5.738 19.719 12.547 1 95.31 76 ILE A C 1
ATOM 565 O O . ILE A 1 76 ? 6.105 18.688 13.117 1 95.31 76 ILE A O 1
ATOM 569 N N . GLY A 1 77 ? 4.68 19.734 11.797 1 96.56 77 GLY A N 1
ATOM 570 C CA . GLY A 1 77 ? 3.967 18.547 11.375 1 96.56 77 GLY A CA 1
ATOM 571 C C . GLY A 1 77 ? 4.223 18.172 9.922 1 96.56 77 GLY A C 1
ATOM 572 O O . GLY A 1 77 ? 4.031 19 9.023 1 96.56 77 GLY A O 1
ATOM 573 N N . VAL A 1 78 ? 4.688 16.953 9.719 1 96.69 78 VAL A N 1
ATOM 574 C CA . VAL A 1 78 ? 4.902 16.469 8.367 1 96.69 78 VAL A CA 1
ATOM 575 C C . VAL A 1 78 ? 3.891 15.367 8.047 1 96.69 78 VAL A C 1
ATOM 577 O O . VAL A 1 78 ? 3.842 14.344 8.727 1 96.69 78 VAL A O 1
ATOM 580 N N . SER A 1 79 ? 3.076 15.633 7.008 1 97.5 79 SER A N 1
ATOM 581 C CA . SER A 1 79 ? 2.18 14.641 6.434 1 97.5 79 SER A CA 1
ATOM 582 C C . SER A 1 79 ? 2.594 14.273 5.012 1 97.5 79 SER A C 1
ATOM 584 O O . SER A 1 79 ? 2.922 15.156 4.211 1 97.5 79 SER A O 1
ATOM 586 N N . ALA A 1 80 ? 2.51 12.992 4.742 1 97.31 80 ALA A N 1
ATOM 587 C CA . ALA A 1 80 ? 2.836 12.547 3.393 1 97.31 80 ALA A CA 1
ATOM 588 C C . ALA A 1 80 ? 2.117 11.242 3.059 1 97.31 80 ALA A C 1
ATOM 590 O O . ALA A 1 80 ? 2.02 10.344 3.902 1 97.31 80 ALA A O 1
ATOM 591 N N . GLU A 1 81 ? 1.614 11.172 1.893 1 97.81 81 GLU A N 1
ATOM 592 C CA . GLU A 1 81 ? 1.262 9.867 1.336 1 97.81 81 GLU A CA 1
ATOM 593 C C . GLU A 1 81 ? 2.504 9.109 0.875 1 97.81 81 GLU A C 1
ATOM 595 O O . GLU A 1 81 ? 3.328 9.648 0.134 1 97.81 81 GLU A O 1
ATOM 600 N N . ILE A 1 82 ? 2.605 7.883 1.317 1 98.12 82 ILE A N 1
ATOM 601 C CA . ILE A 1 82 ? 3.711 7.039 0.876 1 98.12 82 ILE A CA 1
ATOM 602 C C . ILE A 1 82 ? 3.166 5.82 0.137 1 98.12 82 ILE A C 1
ATOM 604 O O . ILE A 1 82 ? 2.32 5.094 0.665 1 98.12 82 ILE A O 1
ATOM 608 N N . GLY A 1 83 ? 3.621 5.637 -1.089 1 98.5 83 GLY A N 1
ATOM 609 C CA . GLY A 1 83 ? 3.305 4.445 -1.859 1 98.5 83 GLY A CA 1
ATOM 610 C C . GLY A 1 83 ? 4.449 3.451 -1.917 1 98.5 83 GLY A C 1
ATOM 611 O O . GLY A 1 83 ? 5.605 3.84 -2.082 1 98.5 83 GLY A O 1
ATOM 612 N N . ILE A 1 84 ? 4.148 2.178 -1.739 1 97.75 84 ILE A N 1
ATOM 613 C CA . ILE A 1 84 ? 5.121 1.097 -1.877 1 97.75 84 ILE A CA 1
ATOM 614 C C . ILE A 1 84 ? 4.52 -0.037 -2.703 1 97.75 84 ILE A C 1
ATOM 616 O O . ILE A 1 84 ? 3.432 -0.532 -2.389 1 97.75 84 ILE A O 1
ATOM 620 N N . VAL A 1 85 ? 5.207 -0.404 -3.713 1 97.94 85 VAL A N 1
ATOM 621 C CA . VAL A 1 85 ? 4.867 -1.582 -4.504 1 97.94 85 VAL A CA 1
ATOM 622 C C . VAL A 1 85 ? 5.957 -2.641 -4.352 1 97.94 85 VAL A C 1
ATOM 624 O O . VAL A 1 85 ? 7.145 -2.346 -4.516 1 97.94 85 VAL A O 1
ATOM 627 N N . THR A 1 86 ? 5.559 -3.791 -3.949 1 97.31 86 THR A N 1
ATOM 628 C CA . THR A 1 86 ? 6.438 -4.953 -3.982 1 97.31 86 THR A CA 1
ATOM 629 C C . THR A 1 86 ? 5.82 -6.078 -4.812 1 97.31 86 THR A C 1
ATOM 631 O O . THR A 1 86 ? 4.641 -6.402 -4.645 1 97.31 86 THR A O 1
ATOM 634 N N . ASP A 1 87 ? 6.562 -6.629 -5.719 1 96.31 87 ASP A N 1
ATOM 635 C CA . ASP A 1 87 ? 6.164 -7.734 -6.582 1 96.31 87 ASP A CA 1
ATOM 636 C C . ASP A 1 87 ? 7.246 -8.812 -6.625 1 96.31 87 ASP A C 1
ATOM 638 O O . ASP A 1 87 ? 8.367 -8.562 -7.074 1 96.31 87 ASP A O 1
ATOM 642 N N . THR A 1 88 ? 6.883 -9.961 -6.152 1 96.38 88 THR A N 1
ATOM 643 C CA . THR A 1 88 ? 7.809 -11.086 -6.16 1 96.38 88 THR A CA 1
ATOM 644 C C . THR A 1 88 ? 7.191 -12.289 -6.863 1 96.38 88 THR A C 1
ATOM 646 O O . THR A 1 88 ? 5.996 -12.555 -6.719 1 96.38 88 THR A O 1
ATOM 649 N N . SER A 1 89 ? 7.984 -12.945 -7.625 1 96.12 89 SER A N 1
ATOM 650 C CA . SER A 1 89 ? 7.582 -14.18 -8.297 1 96.12 89 SER A CA 1
ATOM 651 C C . SER A 1 89 ? 8.688 -15.227 -8.242 1 96.12 89 SER A C 1
ATOM 653 O O . SER A 1 89 ? 9.867 -14.898 -8.398 1 96.12 89 SER A O 1
ATOM 655 N N . VAL A 1 90 ? 8.305 -16.453 -7.992 1 95.56 90 VAL A N 1
ATOM 656 C CA . VAL A 1 90 ? 9.242 -17.578 -8 1 95.56 90 VAL A CA 1
ATOM 657 C C . VAL A 1 90 ? 8.695 -18.688 -8.891 1 95.56 90 VAL A C 1
ATOM 659 O O . VAL A 1 90 ? 7.492 -18.938 -8.914 1 95.56 90 VAL A O 1
ATOM 662 N N . LYS A 1 91 ? 9.602 -19.219 -9.641 1 95.25 91 LYS A N 1
ATOM 663 C CA . LYS A 1 91 ? 9.242 -20.359 -10.477 1 95.25 91 LYS A CA 1
ATOM 664 C C . LYS A 1 91 ? 10.305 -21.453 -10.398 1 95.25 91 LYS A C 1
ATOM 666 O O . LYS A 1 91 ? 11.469 -21.172 -10.102 1 95.25 91 LYS A O 1
ATOM 671 N N . GLY A 1 92 ? 9.797 -22.688 -10.562 1 93.06 92 GLY A N 1
ATOM 672 C CA . GLY A 1 92 ? 10.734 -23.797 -10.516 1 93.06 92 GLY A CA 1
ATOM 673 C C . GLY A 1 92 ? 10.086 -25.141 -10.805 1 93.06 92 GLY A C 1
ATOM 674 O O . GLY A 1 92 ? 8.875 -25.203 -11.039 1 93.06 92 GLY A O 1
ATOM 675 N N . LYS A 1 93 ? 10.992 -26.062 -10.891 1 93 93 LYS A N 1
ATOM 676 C CA . LYS A 1 93 ? 10.602 -27.469 -11.094 1 93 93 LYS A CA 1
ATOM 677 C C . LYS A 1 93 ? 11.602 -28.406 -10.438 1 93 93 LYS A C 1
ATOM 679 O O . LYS A 1 93 ? 12.664 -27.984 -9.977 1 93 93 LYS A O 1
ATOM 684 N N . ASP A 1 94 ? 11.156 -29.734 -10.281 1 90.25 94 ASP A N 1
ATOM 685 C CA . ASP A 1 94 ? 11.977 -30.828 -9.758 1 90.25 94 ASP A CA 1
ATOM 686 C C . ASP A 1 94 ? 12.461 -30.516 -8.344 1 90.25 94 ASP A C 1
ATOM 688 O O . ASP A 1 94 ? 13.594 -30.844 -7.984 1 90.25 94 ASP A O 1
ATOM 692 N N . GLY A 1 95 ? 11.633 -29.703 -7.59 1 89.31 95 GLY A N 1
ATOM 693 C CA . GLY A 1 95 ? 11.922 -29.469 -6.184 1 89.31 95 GLY A CA 1
ATOM 694 C C . GLY A 1 95 ? 12.969 -28.391 -5.965 1 89.31 95 GLY A C 1
ATOM 695 O O . GLY A 1 95 ? 13.562 -28.297 -4.891 1 89.31 95 GLY A O 1
ATOM 696 N N . ALA A 1 96 ? 13.289 -27.594 -6.969 1 89.31 96 ALA A N 1
ATOM 697 C CA . ALA A 1 96 ? 14.289 -26.531 -6.84 1 89.31 96 ALA A CA 1
ATOM 698 C C . ALA A 1 96 ? 13.742 -25.344 -6.055 1 89.31 96 ALA A C 1
ATOM 700 O O . ALA A 1 96 ? 12.609 -24.922 -6.273 1 89.31 96 ALA A O 1
ATOM 701 N N . LEU A 1 97 ? 14.594 -24.859 -5.184 1 92.25 97 LEU A N 1
ATOM 702 C CA . LEU A 1 97 ? 14.211 -23.719 -4.352 1 92.25 97 LEU A CA 1
ATOM 703 C C . LEU A 1 97 ? 14.5 -22.406 -5.062 1 92.25 97 LEU A C 1
ATOM 705 O O . LEU A 1 97 ? 15.547 -22.25 -5.688 1 92.25 97 LEU A O 1
ATOM 709 N N . ALA A 1 98 ? 13.57 -21.453 -4.961 1 94.06 98 ALA A N 1
ATOM 710 C CA . ALA A 1 98 ? 13.758 -20.062 -5.391 1 94.06 98 ALA A CA 1
ATOM 711 C C . ALA A 1 98 ? 13.25 -19.094 -4.336 1 94.06 98 ALA A C 1
ATOM 713 O O . ALA A 1 98 ? 12.273 -19.375 -3.633 1 94.06 98 ALA A O 1
ATOM 714 N N . LYS A 1 99 ? 13.922 -17.953 -4.211 1 94.88 99 LYS A N 1
ATOM 715 C CA . LYS A 1 99 ? 13.555 -16.891 -3.281 1 94.88 99 LYS A CA 1
ATOM 716 C C . LYS A 1 99 ? 13.672 -15.516 -3.943 1 94.88 99 LYS A C 1
ATOM 718 O O . LYS A 1 99 ? 14.633 -15.25 -4.676 1 94.88 99 LYS A O 1
ATOM 723 N N . ALA A 1 100 ? 12.711 -14.711 -3.695 1 95.12 100 ALA A N 1
ATOM 724 C CA . ALA A 1 100 ? 12.711 -13.328 -4.164 1 95.12 100 ALA A CA 1
ATOM 725 C C . ALA A 1 100 ? 12.359 -12.367 -3.027 1 95.12 100 ALA A C 1
ATOM 727 O O . ALA A 1 100 ? 11.469 -12.641 -2.225 1 95.12 100 ALA A O 1
ATOM 728 N N . ILE A 1 101 ? 13.102 -11.305 -2.939 1 95.06 101 ILE A N 1
ATOM 729 C CA . ILE A 1 101 ? 12.859 -10.281 -1.926 1 95.06 101 ILE A CA 1
ATOM 730 C C . ILE A 1 101 ? 12.68 -8.922 -2.598 1 95.06 101 ILE A C 1
ATOM 732 O O . ILE A 1 101 ? 13.43 -8.57 -3.51 1 95.06 101 ILE A O 1
ATOM 736 N N . ALA A 1 102 ? 11.734 -8.188 -2.244 1 95.81 102 ALA A N 1
ATOM 737 C CA . ALA A 1 102 ? 11.5 -6.797 -2.627 1 95.81 102 ALA A CA 1
ATOM 738 C C . ALA A 1 102 ? 11.211 -5.93 -1.403 1 95.81 102 ALA A C 1
ATOM 740 O O . ALA A 1 102 ? 10.453 -6.332 -0.516 1 95.81 102 ALA A O 1
ATOM 741 N N . ASP A 1 103 ? 11.852 -4.781 -1.359 1 95.31 103 ASP A N 1
ATOM 742 C CA . ASP A 1 103 ? 11.617 -3.93 -0.197 1 95.31 103 ASP A CA 1
ATOM 743 C C . ASP A 1 103 ? 11.555 -2.459 -0.598 1 95.31 103 ASP A C 1
ATOM 745 O O . ASP A 1 103 ? 12.109 -2.068 -1.628 1 95.31 103 ASP A O 1
ATOM 749 N N . GLY A 1 104 ? 10.906 -1.673 0.139 1 96.75 104 GLY A N 1
ATOM 750 C CA . GLY A 1 104 ? 10.789 -0.231 -0.01 1 96.75 104 GLY A CA 1
ATOM 751 C C . GLY A 1 104 ? 10.727 0.503 1.315 1 96.75 104 GLY A C 1
ATOM 752 O O . GLY A 1 104 ? 10.172 -0.009 2.291 1 96.75 104 GLY A O 1
ATOM 753 N N . ARG A 1 105 ? 11.32 1.734 1.276 1 97.06 105 ARG A N 1
ATOM 754 C CA . ARG A 1 105 ? 11.344 2.553 2.484 1 97.06 105 ARG A CA 1
ATOM 755 C C . ARG A 1 105 ? 11.273 4.035 2.143 1 97.06 105 ARG A C 1
ATOM 757 O O . ARG A 1 105 ? 11.883 4.48 1.167 1 97.06 105 ARG A O 1
ATOM 764 N N . ALA A 1 106 ? 10.578 4.789 2.906 1 98.25 106 ALA A N 1
ATOM 765 C CA . ALA A 1 106 ? 10.547 6.25 2.834 1 98.25 106 ALA A CA 1
ATOM 766 C C . ALA A 1 106 ? 10.82 6.871 4.203 1 98.25 106 ALA A C 1
ATOM 768 O O . ALA A 1 106 ? 10.148 6.535 5.184 1 98.25 106 ALA A O 1
ATOM 769 N N . THR A 1 107 ? 11.773 7.797 4.258 1 97.88 107 THR A N 1
ATOM 770 C CA . THR A 1 107 ? 12.125 8.492 5.492 1 97.88 107 THR A CA 1
ATOM 771 C C . THR A 1 107 ? 12.055 10 5.305 1 97.88 107 THR A C 1
ATOM 773 O O . THR A 1 107 ? 11.984 10.492 4.176 1 97.88 107 THR A O 1
ATOM 776 N N . VAL A 1 108 ? 12.055 10.711 6.43 1 98 108 VAL A N 1
ATOM 777 C CA . VAL A 1 108 ? 12.047 12.172 6.383 1 98 108 VAL A CA 1
ATOM 778 C C . VAL A 1 108 ? 12.906 12.727 7.52 1 98 108 VAL A C 1
ATOM 780 O O . VAL A 1 108 ? 12.93 12.172 8.617 1 98 108 VAL A O 1
ATOM 783 N N . VAL A 1 109 ? 13.617 13.789 7.215 1 97.75 109 VAL A N 1
ATOM 784 C CA . VAL A 1 109 ? 14.336 14.602 8.188 1 97.75 109 VAL A CA 1
ATOM 785 C C . VAL A 1 109 ? 13.953 16.078 8.016 1 97.75 109 VAL A C 1
ATOM 787 O O . VAL A 1 109 ? 13.836 16.562 6.887 1 97.75 109 VAL A O 1
ATOM 790 N N . VAL A 1 110 ? 13.766 16.75 9.117 1 97.56 110 VAL A N 1
ATOM 791 C CA . VAL A 1 110 ? 13.414 18.172 9.07 1 97.56 110 VAL A CA 1
ATOM 792 C C . VAL A 1 110 ? 14.578 19.016 9.578 1 97.56 110 VAL A C 1
ATOM 794 O O . VAL A 1 110 ? 15.164 18.703 10.625 1 97.56 110 VAL A O 1
ATOM 797 N N . THR A 1 111 ? 14.844 20.062 8.836 1 96.81 111 THR A N 1
ATOM 798 C CA . THR A 1 111 ? 15.914 20.969 9.242 1 96.81 111 THR A CA 1
ATOM 799 C C . THR A 1 111 ? 15.469 22.422 9.117 1 96.81 111 THR A C 1
ATOM 801 O O . THR A 1 111 ? 14.516 22.719 8.391 1 96.81 111 THR A O 1
ATOM 804 N N . ALA A 1 112 ? 16.109 23.25 9.82 1 95.94 112 ALA A N 1
ATOM 805 C CA . ALA A 1 112 ? 15.961 24.703 9.711 1 95.94 112 ALA A CA 1
ATOM 806 C C . ALA A 1 112 ? 17.297 25.391 9.484 1 95.94 112 ALA A C 1
ATOM 808 O O . ALA A 1 112 ? 18.281 25.078 10.172 1 95.94 112 ALA A O 1
ATOM 809 N N . THR A 1 113 ? 17.266 26.219 8.547 1 94.81 113 THR A N 1
ATOM 810 C CA . THR A 1 113 ? 18.453 27.016 8.25 1 94.81 113 THR A CA 1
ATOM 811 C C . THR A 1 113 ? 18.125 28.516 8.25 1 94.81 113 THR A C 1
ATOM 813 O O . THR A 1 113 ? 17.172 28.938 7.594 1 94.81 113 THR A O 1
ATOM 816 N N . PRO A 1 114 ? 18.875 29.312 9.039 1 92.88 114 PRO A N 1
ATOM 817 C CA . PRO A 1 114 ? 18.641 30.75 8.977 1 92.88 114 PRO A CA 1
ATOM 818 C C . PRO A 1 114 ? 18.828 31.312 7.57 1 92.88 114 PRO A C 1
ATOM 820 O O . PRO A 1 114 ? 19.781 30.938 6.875 1 92.88 114 PRO A O 1
ATOM 823 N N . VAL A 1 115 ? 17.812 32.125 7.277 1 90.12 115 VAL A N 1
ATOM 824 C CA . VAL A 1 115 ? 17.953 32.812 5.988 1 90.12 115 VAL A CA 1
ATOM 825 C C . VAL A 1 115 ? 19.141 33.781 6.023 1 90.12 115 VAL A C 1
ATOM 827 O O . VAL A 1 115 ? 19.281 34.562 6.961 1 90.12 115 VAL A O 1
ATOM 830 N N . GLY A 1 116 ? 19.984 33.875 5.004 1 86.88 116 GLY A N 1
ATOM 831 C CA . GLY A 1 116 ? 21.156 34.719 4.957 1 86.88 116 GLY A CA 1
ATOM 832 C C . GLY A 1 116 ? 22.422 34.031 5.383 1 86.88 116 GLY A C 1
ATOM 833 O O . GLY A 1 116 ? 23.5 34.625 5.379 1 86.88 116 GLY A O 1
ATOM 834 N N . GLY A 1 117 ? 22.266 32.906 5.898 1 80.94 117 GLY A N 1
ATOM 835 C CA . GLY A 1 117 ? 23.469 32.125 6.203 1 80.94 117 GLY A CA 1
ATOM 836 C C . GLY A 1 117 ? 23.547 31.703 7.652 1 80.94 117 GLY A C 1
ATOM 837 O O . GLY A 1 117 ? 23.016 32.375 8.539 1 80.94 117 GLY A O 1
ATOM 838 N N . GLY A 1 118 ? 23.891 30.5 7.992 1 84.31 118 GLY A N 1
ATOM 839 C CA . GLY A 1 118 ? 24.062 29.922 9.312 1 84.31 118 GLY A CA 1
ATOM 840 C C . GLY A 1 118 ? 24.078 28.406 9.305 1 84.31 118 GLY A C 1
ATOM 841 O O . GLY A 1 118 ? 24.016 27.781 8.234 1 84.31 118 GLY A O 1
ATOM 842 N N . GLU A 1 119 ? 24.25 27.922 10.531 1 91.31 119 GLU A N 1
ATOM 843 C CA . GLU A 1 119 ? 24.312 26.484 10.688 1 91.31 119 GLU A CA 1
ATOM 844 C C . GLU A 1 119 ? 22.922 25.859 10.641 1 91.31 119 GLU A C 1
ATOM 846 O O . GLU A 1 119 ? 21.969 26.406 11.211 1 91.31 119 GLU A O 1
ATOM 851 N N . GLU A 1 120 ? 22.812 24.828 9.914 1 93.12 120 GLU A N 1
ATOM 852 C CA . GLU A 1 120 ? 21.562 24.062 9.844 1 93.12 120 GLU A CA 1
ATOM 853 C C . GLU A 1 120 ? 21.312 23.312 11.141 1 93.12 120 GLU A C 1
ATOM 855 O O . GLU A 1 120 ? 22.219 22.688 11.695 1 93.12 120 GLU A O 1
ATOM 860 N N . VAL A 1 121 ? 20.094 23.406 11.609 1 94.38 121 VAL A N 1
ATOM 861 C CA . VAL A 1 121 ? 19.688 22.688 12.812 1 94.38 121 VAL A CA 1
ATOM 862 C C . VAL A 1 121 ? 18.672 21.609 12.445 1 94.38 121 VAL A C 1
ATOM 864 O O . VAL A 1 121 ? 17.719 21.875 11.719 1 94.38 121 VAL A O 1
ATOM 867 N N . GLU A 1 122 ? 18.922 20.438 12.945 1 96.62 122 GLU A N 1
ATOM 868 C CA . GLU A 1 122 ? 18.016 19.328 12.711 1 96.62 122 GLU A CA 1
ATOM 869 C C . GLU A 1 122 ? 16.938 19.266 13.789 1 96.62 122 GLU A C 1
ATOM 871 O O . GLU A 1 122 ? 17.234 19.391 14.977 1 96.62 122 GLU A O 1
ATOM 876 N N . ALA A 1 123 ? 15.75 19.109 13.344 1 97 123 ALA A N 1
ATOM 877 C CA . ALA A 1 123 ? 14.656 18.953 14.305 1 97 123 ALA A CA 1
ATOM 878 C C . ALA A 1 123 ? 14.742 17.609 15.023 1 97 123 ALA A C 1
ATOM 880 O O . ALA A 1 123 ? 15.25 16.625 14.469 1 97 123 ALA A O 1
ATOM 881 N N . VAL A 1 124 ? 14.266 17.594 16.266 1 94.31 124 VAL A N 1
ATOM 882 C CA . VAL A 1 124 ? 14.172 16.344 17.016 1 94.31 124 VAL A CA 1
ATOM 883 C C . VAL A 1 124 ? 12.852 15.656 16.688 1 94.31 124 VAL A C 1
ATOM 885 O O . VAL A 1 124 ? 11.852 16.312 16.406 1 94.31 124 VAL A O 1
ATOM 888 N N . PRO A 1 125 ? 12.891 14.281 16.656 1 95.31 125 PRO A N 1
ATOM 889 C CA . PRO A 1 125 ? 13.914 13.375 17.188 1 95.31 125 PRO A CA 1
ATOM 890 C C . PRO A 1 125 ? 14.906 12.922 16.109 1 95.31 125 PRO A C 1
ATOM 892 O O . PRO A 1 125 ? 15.625 11.938 16.312 1 95.31 125 PRO A O 1
ATOM 895 N N . GLY A 1 126 ? 14.898 13.461 14.992 1 96 126 GLY A N 1
ATOM 896 C CA . GLY A 1 126 ? 15.781 13.078 13.898 1 96 126 GLY A CA 1
ATOM 897 C C . GLY A 1 126 ? 15.047 12.406 12.75 1 96 126 GLY A C 1
ATOM 898 O O . GLY A 1 126 ? 13.898 12.75 12.453 1 96 126 GLY A O 1
ATOM 899 N N . GLU A 1 127 ? 15.758 11.539 12.094 1 96.81 127 GLU A N 1
ATOM 900 C CA . GLU A 1 127 ? 15.164 10.898 10.93 1 96.81 127 GLU A CA 1
ATOM 901 C C . GLU A 1 127 ? 14.047 9.945 11.336 1 96.81 127 GLU A C 1
ATOM 903 O O . GLU A 1 127 ? 14.219 9.117 12.234 1 96.81 127 GLU A O 1
ATOM 908 N N . ILE A 1 128 ? 12.938 10.07 10.68 1 97.5 128 ILE A N 1
ATOM 909 C CA . ILE A 1 128 ? 11.773 9.219 10.922 1 97.5 128 ILE A CA 1
ATOM 910 C C . ILE A 1 128 ? 11.492 8.375 9.688 1 97.5 128 ILE A C 1
ATOM 912 O O . ILE A 1 128 ? 11.484 8.883 8.562 1 97.5 128 ILE A O 1
ATOM 916 N N . THR A 1 129 ? 11.281 7.055 9.891 1 97.69 129 THR A N 1
ATOM 917 C CA . THR A 1 129 ? 10.719 6.207 8.844 1 97.69 129 THR A CA 1
ATOM 918 C C . THR A 1 129 ? 9.203 6.344 8.789 1 97.69 129 THR A C 1
ATOM 920 O O . THR A 1 129 ? 8.5 5.898 9.695 1 97.69 129 THR A O 1
ATOM 923 N N . LEU A 1 130 ? 8.719 6.914 7.688 1 97.38 130 LEU A N 1
ATOM 924 C CA . LEU A 1 130 ? 7.273 7.059 7.551 1 97.38 130 LEU A CA 1
ATOM 925 C C . LEU A 1 130 ? 6.625 5.727 7.191 1 97.38 130 LEU A C 1
ATOM 927 O O . LEU A 1 130 ? 5.551 5.398 7.699 1 97.38 130 LEU A O 1
ATOM 931 N N . SER A 1 131 ? 7.27 4.992 6.289 1 97.5 131 SER A N 1
ATOM 932 C CA . SER A 1 131 ? 6.777 3.676 5.895 1 97.5 131 SER A CA 1
ATOM 933 C C . SER A 1 131 ? 7.914 2.785 5.402 1 97.5 131 SER A C 1
ATOM 935 O O . SER A 1 131 ? 8.836 3.258 4.738 1 97.5 131 SER A O 1
ATOM 937 N N . GLN A 1 132 ? 7.82 1.494 5.738 1 95.19 132 GLN A N 1
ATOM 938 C CA . GLN A 1 132 ? 8.734 0.482 5.223 1 95.19 132 GLN A CA 1
ATOM 939 C C . GLN A 1 132 ? 8.031 -0.862 5.055 1 95.19 132 GLN A C 1
ATOM 941 O O . GLN A 1 132 ? 7.207 -1.245 5.887 1 95.19 132 GLN A O 1
ATOM 946 N N . ARG A 1 133 ? 8.312 -1.574 3.955 1 95.44 133 ARG A N 1
ATOM 947 C CA . ARG A 1 133 ? 7.863 -2.941 3.721 1 95.44 133 ARG A CA 1
ATOM 948 C C . ARG A 1 133 ? 8.984 -3.803 3.152 1 95.44 133 ARG A C 1
ATOM 950 O O . ARG A 1 133 ? 9.695 -3.379 2.236 1 95.44 133 ARG A O 1
ATOM 957 N N . ILE A 1 134 ? 9.164 -4.965 3.738 1 93.69 134 ILE A N 1
ATOM 958 C CA . ILE A 1 134 ? 10 -6.016 3.172 1 93.69 134 ILE A CA 1
ATOM 959 C C . ILE A 1 134 ? 9.141 -7.234 2.84 1 93.69 134 ILE A C 1
ATOM 961 O O . ILE A 1 134 ? 8.477 -7.793 3.719 1 93.69 134 ILE A O 1
ATOM 965 N N . GLN A 1 135 ? 9.062 -7.578 1.522 1 95.81 135 GLN A N 1
ATOM 966 C CA . GLN A 1 135 ? 8.367 -8.773 1.066 1 95.81 135 GLN A CA 1
ATOM 967 C C . GLN A 1 135 ? 9.352 -9.844 0.603 1 95.81 135 GLN A C 1
ATOM 969 O O . GLN A 1 135 ? 10.164 -9.602 -0.294 1 95.81 135 GLN A O 1
ATOM 974 N N . GLU A 1 136 ? 9.305 -11.016 1.237 1 93.56 136 GLU A N 1
ATOM 975 C CA . GLU A 1 136 ? 10.07 -12.18 0.804 1 93.56 136 GLU A CA 1
ATOM 976 C C . GLU A 1 136 ? 9.156 -13.336 0.408 1 93.56 136 GLU A C 1
ATOM 978 O O . GLU A 1 136 ? 8.258 -13.711 1.166 1 93.56 136 GLU A O 1
ATOM 983 N N . MET A 1 137 ? 9.367 -13.789 -0.834 1 94.62 137 MET A N 1
ATOM 984 C CA . MET A 1 137 ? 8.688 -14.992 -1.288 1 94.62 137 MET A CA 1
ATOM 985 C C . MET A 1 137 ? 9.688 -16.125 -1.543 1 94.62 137 MET A C 1
ATOM 987 O O . MET A 1 137 ? 10.703 -15.914 -2.209 1 94.62 137 MET A O 1
ATOM 991 N N . SER A 1 138 ? 9.406 -17.281 -0.964 1 93.94 138 SER A N 1
ATOM 992 C CA . SER A 1 138 ? 10.195 -18.484 -1.239 1 93.94 138 SER A CA 1
ATOM 993 C C . SER A 1 138 ? 9.305 -19.703 -1.477 1 93.94 138 SER A C 1
ATOM 995 O O . SER A 1 138 ? 8.242 -19.812 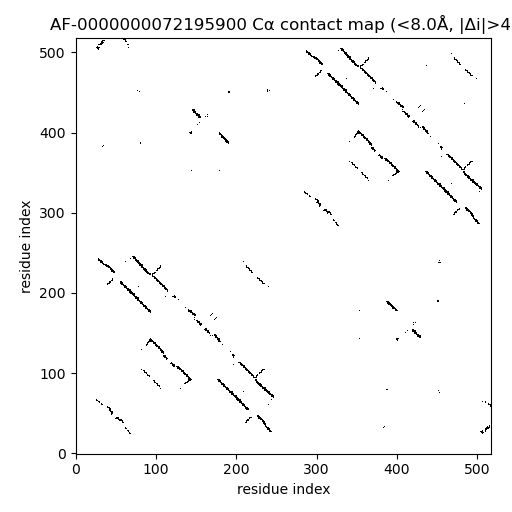-0.864 1 93.94 138 SER A O 1
ATOM 997 N N . ALA A 1 139 ? 9.742 -20.516 -2.471 1 93.12 139 ALA A N 1
ATOM 998 C CA . ALA A 1 139 ? 8.984 -21.734 -2.758 1 93.12 139 ALA A CA 1
ATOM 999 C C . ALA A 1 139 ? 9.891 -22.828 -3.301 1 93.12 139 ALA A C 1
ATOM 1001 O O . ALA A 1 139 ? 10.891 -22.547 -3.961 1 93.12 139 ALA A O 1
ATOM 1002 N N . THR A 1 140 ? 9.617 -24.062 -2.924 1 92.25 140 THR A N 1
ATOM 1003 C CA . THR A 1 140 ? 10.078 -25.266 -3.59 1 92.25 140 THR A CA 1
ATOM 1004 C C . THR A 1 140 ? 8.938 -25.922 -4.371 1 92.25 140 THR A C 1
ATOM 1006 O O . THR A 1 140 ? 7.941 -26.344 -3.789 1 92.25 140 THR A O 1
ATOM 1009 N N . LEU A 1 141 ? 9.148 -25.984 -5.727 1 91.62 141 LEU A N 1
ATOM 1010 C CA . LEU A 1 141 ? 8.031 -26.391 -6.574 1 91.62 141 LEU A CA 1
ATOM 1011 C C . LEU A 1 141 ? 8.367 -27.656 -7.344 1 91.62 141 LEU A C 1
ATOM 1013 O O . LEU A 1 141 ? 9.516 -27.859 -7.742 1 91.62 141 LEU A O 1
ATOM 1017 N N . ALA A 1 142 ? 7.426 -28.484 -7.543 1 90.31 142 ALA A N 1
ATOM 1018 C CA . ALA A 1 142 ? 7.613 -29.766 -8.203 1 90.31 142 ALA A CA 1
ATOM 1019 C C . ALA A 1 142 ? 7.648 -29.609 -9.719 1 90.31 142 ALA A C 1
ATOM 1021 O O . ALA A 1 142 ? 8.32 -30.375 -10.414 1 90.31 142 ALA A O 1
ATOM 1022 N N . GLY A 1 143 ? 7 -28.625 -10.25 1 93.5 143 GLY A N 1
ATOM 1023 C CA . GLY A 1 143 ? 6.812 -28.484 -11.688 1 93.5 143 GLY A CA 1
ATOM 1024 C C . GLY A 1 143 ? 5.586 -29.203 -12.203 1 93.5 143 GLY A C 1
ATOM 1025 O O . GLY A 1 143 ? 4.902 -29.906 -11.445 1 93.5 143 GLY A O 1
ATOM 1026 N N . VAL A 1 144 ? 5.367 -28.984 -13.43 1 91.88 144 VAL A N 1
ATOM 1027 C CA . VAL A 1 144 ? 4.234 -29.609 -14.109 1 91.88 144 VAL A CA 1
ATOM 1028 C C . VAL A 1 144 ? 4.723 -30.781 -14.969 1 91.88 144 VAL A C 1
ATOM 1030 O O . VAL A 1 144 ? 5.348 -30.562 -16.016 1 91.88 144 VAL A O 1
ATOM 1033 N N . ILE A 1 145 ? 4.363 -31.984 -14.539 1 91.19 145 ILE A N 1
ATOM 1034 C CA . ILE A 1 145 ? 4.73 -33.156 -15.336 1 91.19 145 ILE A CA 1
ATOM 1035 C C . ILE A 1 145 ? 3.787 -33.281 -16.531 1 91.19 145 ILE A C 1
ATOM 1037 O O . ILE A 1 145 ? 2.572 -33.406 -16.359 1 91.19 145 ILE A O 1
ATOM 1041 N N . GLU A 1 146 ? 4.402 -33.281 -17.688 1 90.56 146 GLU A N 1
ATOM 1042 C CA . GLU A 1 146 ? 3.582 -33.344 -18.906 1 90.56 146 GLU A CA 1
ATOM 1043 C C . GLU A 1 146 ? 3.49 -34.75 -19.438 1 90.56 146 GLU A C 1
ATOM 1045 O O . GLU A 1 146 ? 2.428 -35.375 -19.391 1 90.56 146 GLU A O 1
ATOM 1050 N N . THR A 1 147 ? 4.586 -35.281 -19.922 1 89.38 147 THR A N 1
ATOM 1051 C CA . THR A 1 147 ? 4.664 -36.625 -20.5 1 89.38 147 THR A CA 1
ATOM 1052 C C . THR A 1 147 ? 5.867 -37.375 -19.953 1 89.38 147 THR A C 1
ATOM 1054 O O . THR A 1 147 ? 6.883 -36.781 -19.594 1 89.38 147 THR A O 1
ATOM 1057 N N . CYS A 1 148 ? 5.617 -38.719 -19.859 1 88.94 148 CYS A N 1
ATOM 1058 C CA . CYS A 1 148 ? 6.707 -39.594 -19.453 1 88.94 148 CYS A CA 1
ATOM 1059 C C . CYS A 1 148 ? 6.852 -40.781 -20.391 1 88.94 148 CYS A C 1
ATOM 1061 O O . CYS A 1 148 ? 5.852 -41.312 -20.891 1 88.94 148 CYS A O 1
ATOM 1063 N N . GLU A 1 149 ? 8.07 -41.156 -20.688 1 83.5 149 GLU A N 1
ATOM 1064 C CA . GLU A 1 149 ? 8.383 -42.375 -21.422 1 83.5 149 GLU A CA 1
ATOM 1065 C C . GLU A 1 149 ? 8.805 -43.5 -20.469 1 83.5 149 GLU A C 1
ATOM 1067 O O . GLU A 1 149 ? 9.641 -43.281 -19.594 1 83.5 149 GLU A O 1
ATOM 1072 N N . LEU A 1 150 ? 8.031 -44.562 -20.578 1 77.69 150 LEU A N 1
ATOM 1073 C CA . LEU A 1 150 ? 8.312 -45.688 -19.688 1 77.69 150 LEU A CA 1
ATOM 1074 C C . LEU A 1 150 ? 8.891 -46.875 -20.484 1 77.69 150 LEU A C 1
ATOM 1076 O O . LEU A 1 150 ? 8.453 -47.156 -21.594 1 77.69 150 LEU A O 1
ATOM 1080 N N . SER A 1 151 ? 10.008 -47.344 -20.078 1 73.06 151 SER A N 1
ATOM 1081 C CA . SER A 1 151 ? 10.523 -48.625 -20.578 1 73.06 151 SER A CA 1
ATOM 1082 C C . SER A 1 151 ? 10.328 -49.719 -19.547 1 73.06 151 SER A C 1
ATOM 1084 O O . SER A 1 151 ? 10.742 -49.594 -18.391 1 73.06 151 SER A O 1
ATOM 1086 N N . VAL A 1 152 ? 9.461 -50.562 -19.906 1 70.62 152 VAL A N 1
ATOM 1087 C CA . VAL A 1 152 ? 9.203 -51.688 -19.016 1 70.62 152 VAL A CA 1
ATOM 1088 C C . VAL A 1 152 ? 9.805 -52.969 -19.594 1 70.62 152 VAL A C 1
ATOM 1090 O O . VAL A 1 152 ? 9.719 -53.219 -20.797 1 70.62 152 VAL A O 1
ATOM 1093 N N . GLU A 1 153 ? 10.672 -53.531 -18.891 1 65.81 153 GLU A N 1
ATOM 1094 C CA . GLU A 1 153 ? 11.18 -54.844 -19.297 1 65.81 153 GLU A CA 1
ATOM 1095 C C . GLU A 1 153 ? 10.422 -55.969 -18.594 1 65.81 153 GLU A C 1
ATOM 1097 O O . GLU A 1 153 ? 10.078 -55.844 -17.422 1 65.81 153 GLU A O 1
ATOM 1102 N N . GLY A 1 154 ? 9.789 -56.719 -19.469 1 65.12 154 GLY A N 1
ATOM 1103 C CA . GLY A 1 154 ? 9.102 -57.875 -18.906 1 65.12 154 GLY A CA 1
ATOM 1104 C C . GLY A 1 154 ? 9.828 -59.188 -19.172 1 65.12 154 GLY A C 1
ATOM 1105 O O . GLY A 1 154 ? 10.641 -59.25 -20.078 1 65.12 154 GLY A O 1
ATOM 1106 N N . THR A 1 155 ? 9.812 -59.875 -18.109 1 64.75 155 THR A N 1
ATOM 1107 C CA . THR A 1 155 ? 10.312 -61.25 -18.266 1 64.75 155 THR A CA 1
ATOM 1108 C C . THR A 1 155 ? 9.172 -62.25 -18.125 1 64.75 155 THR A C 1
ATOM 1110 O O . THR A 1 155 ? 8.148 -61.969 -17.516 1 64.75 155 THR A O 1
ATOM 1113 N N . LEU A 1 156 ? 9.203 -63.25 -18.984 1 65.75 156 LEU A N 1
ATOM 1114 C CA . LEU A 1 156 ? 8.258 -64.312 -18.828 1 65.75 156 LEU A CA 1
ATOM 1115 C C . LEU A 1 156 ? 8.516 -65.125 -17.531 1 65.75 156 LEU A C 1
ATOM 1117 O O . LEU A 1 156 ? 9.672 -65.375 -17.203 1 65.75 156 LEU A O 1
ATOM 1121 N N . ASP A 1 157 ? 7.52 -65.062 -16.75 1 62.84 157 ASP A N 1
ATOM 1122 C CA . ASP A 1 157 ? 7.711 -65.875 -15.578 1 62.84 157 ASP A CA 1
ATOM 1123 C C . ASP A 1 157 ? 7.562 -67.375 -15.945 1 62.84 157 ASP A C 1
ATOM 1125 O O . ASP A 1 157 ? 7.426 -67.688 -17.125 1 62.84 157 ASP A O 1
ATOM 1129 N N . ASP A 1 158 ? 7.758 -68.125 -14.898 1 68.69 158 ASP A N 1
ATOM 1130 C CA . ASP A 1 158 ? 7.781 -69.625 -15.078 1 68.69 158 ASP A CA 1
ATOM 1131 C C . ASP A 1 158 ? 6.469 -70.125 -15.68 1 68.69 158 ASP A C 1
ATOM 1133 O O . ASP A 1 158 ? 6.43 -71.188 -16.297 1 68.69 158 ASP A O 1
ATOM 1137 N N . ASN A 1 159 ? 5.473 -69.312 -15.469 1 71 159 ASN A N 1
ATOM 1138 C CA . ASN A 1 159 ? 4.16 -69.75 -15.969 1 71 159 ASN A CA 1
ATOM 1139 C C . ASN A 1 159 ? 3.879 -69.125 -17.344 1 71 159 ASN A C 1
ATOM 1141 O O . ASN A 1 159 ? 2.789 -69.312 -17.891 1 71 159 ASN A O 1
ATOM 1145 N N . GLY A 1 160 ? 4.867 -68.438 -17.938 1 64.69 160 GLY A N 1
ATOM 1146 C CA . GLY A 1 160 ? 4.723 -67.875 -19.25 1 64.69 160 GLY A CA 1
ATOM 1147 C C . GLY A 1 160 ? 4.102 -66.438 -19.219 1 64.69 160 GLY A C 1
ATOM 1148 O O . GLY A 1 160 ? 3.807 -65.875 -20.266 1 64.69 160 GLY A O 1
ATOM 1149 N N . ASP A 1 161 ? 3.805 -66.125 -17.938 1 62.53 161 ASP A N 1
ATOM 1150 C CA . ASP A 1 161 ? 3.188 -64.812 -17.828 1 62.53 161 ASP A CA 1
ATOM 1151 C C . ASP A 1 161 ? 4.238 -63.688 -17.891 1 62.53 161 ASP A C 1
ATOM 1153 O O . ASP A 1 161 ? 5.348 -63.844 -17.375 1 62.53 161 ASP A O 1
ATOM 1157 N N . VAL A 1 162 ? 4.043 -62.656 -18.609 1 62.59 162 VAL A N 1
ATOM 1158 C CA . VAL A 1 162 ? 4.941 -61.5 -18.688 1 62.59 162 VAL A CA 1
ATOM 1159 C C . VAL A 1 162 ? 4.832 -60.688 -17.406 1 62.59 162 VAL A C 1
ATOM 1161 O O . VAL A 1 162 ? 3.752 -60.188 -17.047 1 62.59 162 VAL A O 1
ATOM 1164 N N . VAL A 1 163 ? 5.805 -60.844 -16.5 1 62.28 163 VAL A N 1
ATOM 1165 C CA . VAL A 1 163 ? 5.898 -59.906 -15.359 1 62.28 163 VAL A CA 1
ATOM 1166 C C . VAL A 1 163 ? 6.723 -58.688 -15.75 1 62.28 163 VAL A C 1
ATOM 1168 O O . VAL A 1 163 ? 7.867 -58.812 -16.188 1 62.28 163 VAL A O 1
ATOM 1171 N N . SER A 1 164 ? 6.094 -57.531 -15.875 1 61.28 164 SER A N 1
ATOM 1172 C CA . SER A 1 164 ? 6.754 -56.312 -16.281 1 61.28 164 SER A CA 1
ATOM 1173 C C . SER A 1 164 ? 7.008 -55.375 -15.094 1 61.28 164 SER A C 1
ATOM 1175 O O . SER A 1 164 ? 6.137 -55.219 -14.242 1 61.28 164 SER A O 1
ATOM 1177 N N . GLU A 1 165 ? 8.281 -55.281 -14.734 1 62.62 165 GLU A N 1
ATOM 1178 C CA . GLU A 1 165 ? 8.672 -54.281 -13.758 1 62.62 165 GLU A CA 1
ATOM 1179 C C . GLU A 1 165 ? 9.312 -53.062 -14.445 1 62.62 165 GLU A C 1
ATOM 1181 O O . GLU A 1 165 ? 9.984 -53.219 -15.469 1 62.62 165 GLU A O 1
ATOM 1186 N N . GLY A 1 166 ? 8.75 -51.812 -14.18 1 66.12 166 GLY A N 1
ATOM 1187 C CA . GLY A 1 166 ? 9.375 -50.594 -14.695 1 66.12 166 GLY A CA 1
ATOM 1188 C C . GLY A 1 166 ? 9.5 -49.5 -13.656 1 66.12 166 GLY A C 1
ATOM 1189 O O . GLY A 1 166 ? 8.914 -49.594 -12.578 1 66.12 166 GLY A O 1
ATOM 1190 N N . SER A 1 167 ? 10.562 -48.906 -13.672 1 70.19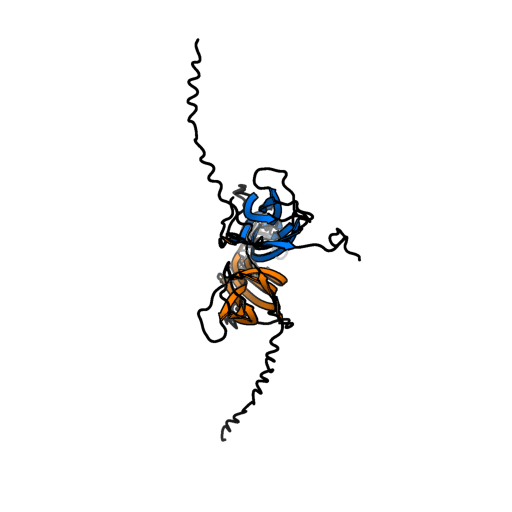 167 SER A N 1
ATOM 1191 C CA . SER A 1 167 ? 10.75 -47.719 -12.867 1 70.19 167 SER A CA 1
ATOM 1192 C C . SER A 1 167 ? 10.688 -46.438 -13.719 1 70.19 167 SER A C 1
ATOM 1194 O O . SER A 1 167 ? 10.969 -46.5 -14.922 1 70.19 167 SER A O 1
ATOM 1196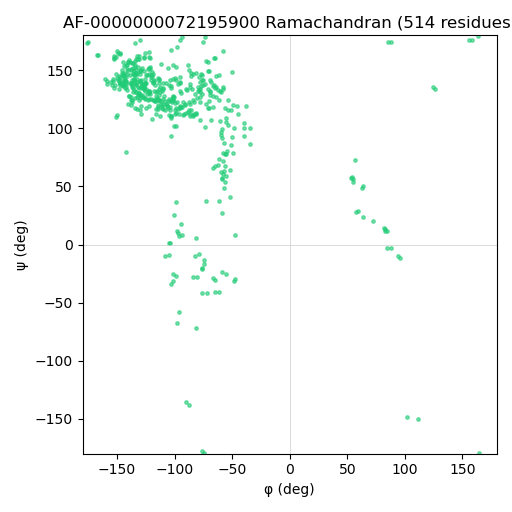 N N . LEU A 1 168 ? 10.047 -45.375 -13.102 1 76.75 168 LEU A N 1
ATOM 1197 C CA . LEU A 1 168 ? 10 -44.094 -13.758 1 76.75 168 LEU A CA 1
ATOM 1198 C C . LEU A 1 168 ? 10.789 -43.031 -12.969 1 76.75 168 LEU A C 1
ATOM 1200 O O . LEU A 1 168 ? 10.578 -42.875 -11.766 1 76.75 168 LEU A O 1
ATOM 1204 N N . ASP A 1 169 ? 11.812 -42.531 -13.594 1 80.56 169 ASP A N 1
ATOM 1205 C CA . ASP A 1 169 ? 12.508 -41.375 -13.055 1 80.56 169 ASP A CA 1
ATOM 1206 C C . ASP A 1 169 ? 12 -40.094 -13.711 1 80.56 169 ASP A C 1
ATOM 1208 O O . ASP A 1 169 ? 12.273 -39.844 -14.883 1 80.56 169 ASP A O 1
ATOM 1212 N N . VAL A 1 170 ? 11.328 -39.281 -12.914 1 84.5 170 VAL A N 1
ATOM 1213 C CA . VAL A 1 170 ? 10.641 -38.094 -13.453 1 84.5 170 VAL A CA 1
ATOM 1214 C C . VAL A 1 170 ? 11.656 -37.156 -14.086 1 84.5 170 VAL A C 1
ATOM 1216 O O . VAL A 1 170 ? 11.398 -36.562 -15.141 1 84.5 170 VAL A O 1
ATOM 1219 N N . THR A 1 171 ? 12.789 -37 -13.453 1 84 171 THR A N 1
ATOM 1220 C CA . THR A 1 171 ? 13.797 -36.062 -13.945 1 84 171 THR A CA 1
ATOM 1221 C C . THR A 1 171 ? 14.359 -36.531 -15.289 1 84 171 THR A C 1
ATOM 1223 O O . THR A 1 171 ? 14.703 -35.719 -16.141 1 84 171 THR A O 1
ATOM 1226 N N . GLU A 1 172 ? 14.367 -37.781 -15.492 1 83.88 172 GLU A N 1
ATOM 1227 C CA . GLU A 1 172 ? 15.008 -38.344 -16.672 1 83.88 172 GLU A CA 1
ATOM 1228 C C . GLU A 1 172 ? 13.977 -38.75 -17.734 1 83.88 172 GLU A C 1
ATOM 1230 O O . GLU A 1 172 ? 14.227 -38.625 -18.922 1 83.88 172 GLU A O 1
ATOM 1235 N N . ASP A 1 173 ? 12.875 -39.188 -17.25 1 87.56 173 ASP A N 1
ATOM 1236 C CA . ASP A 1 173 ? 11.961 -39.875 -18.156 1 87.56 173 ASP A CA 1
ATOM 1237 C C . ASP A 1 173 ? 10.773 -38.969 -18.516 1 87.56 173 ASP A C 1
ATOM 1239 O O . ASP A 1 173 ? 9.961 -39.312 -19.375 1 87.56 173 ASP A O 1
ATOM 1243 N N . CYS A 1 174 ? 10.656 -37.875 -17.875 1 90.81 174 CYS A N 1
ATOM 1244 C CA . CYS A 1 174 ? 9.461 -37.062 -18.078 1 90.81 174 CYS A CA 1
ATOM 1245 C C . CYS A 1 174 ? 9.812 -35.656 -18.547 1 90.81 174 CYS A C 1
ATOM 1247 O O . CYS A 1 174 ? 10.883 -35.125 -18.219 1 90.81 174 CYS A O 1
ATOM 1249 N N . GLU A 1 175 ? 8.977 -35.062 -19.375 1 92.19 175 GLU A N 1
ATOM 1250 C CA . GLU A 1 175 ? 8.992 -33.656 -19.656 1 92.19 175 GLU A CA 1
ATOM 1251 C C . GLU A 1 175 ? 8.266 -32.875 -18.562 1 92.19 175 GLU A C 1
ATOM 1253 O O . GLU A 1 175 ? 7.082 -33.094 -18.297 1 92.19 175 GLU A O 1
ATOM 1258 N N . VAL A 1 176 ? 9.047 -32.094 -17.828 1 92.25 176 VAL A N 1
ATOM 1259 C CA . VAL A 1 176 ? 8.5 -31.312 -16.734 1 92.25 176 VAL A CA 1
ATOM 1260 C C . VAL A 1 176 ? 8.656 -29.812 -17.031 1 92.25 176 VAL A C 1
ATOM 1262 O O . VAL A 1 176 ? 9.742 -29.359 -17.375 1 92.25 176 VAL A O 1
ATOM 1265 N N . THR A 1 177 ? 7.539 -28.984 -16.953 1 92.81 177 THR A N 1
ATOM 1266 C CA . THR A 1 177 ? 7.578 -27.531 -17.094 1 92.81 177 THR A CA 1
ATOM 1267 C C . THR A 1 177 ? 7.457 -26.859 -15.719 1 92.81 177 THR A C 1
ATOM 1269 O O . THR A 1 177 ? 7.121 -27.516 -14.734 1 92.81 177 THR A O 1
ATOM 1272 N N . ASP A 1 178 ? 7.727 -25.578 -15.672 1 93.25 178 ASP A N 1
ATOM 1273 C CA . ASP A 1 178 ? 7.824 -24.875 -14.391 1 93.25 178 ASP A CA 1
ATOM 1274 C C . ASP A 1 178 ? 6.438 -24.625 -13.797 1 93.25 178 ASP A C 1
ATOM 1276 O O . ASP A 1 178 ? 5.492 -24.297 -14.523 1 93.25 178 ASP A O 1
ATOM 1280 N N . GLU A 1 179 ? 6.359 -24.766 -12.484 1 94.62 179 GLU A N 1
ATOM 1281 C CA . GLU A 1 179 ? 5.332 -24.125 -11.672 1 94.62 179 GLU A CA 1
ATOM 1282 C C . GLU A 1 179 ? 5.77 -22.719 -11.242 1 94.62 179 GLU A C 1
ATOM 1284 O O . GLU A 1 179 ? 6.965 -22.453 -11.094 1 94.62 179 GLU A O 1
ATOM 1289 N N . GLU A 1 180 ? 4.785 -21.828 -11.055 1 95.25 180 GLU A N 1
ATOM 1290 C CA . GLU A 1 180 ? 5.113 -20.453 -10.703 1 95.25 180 GLU A CA 1
ATOM 1291 C C . GLU A 1 180 ? 4.09 -19.875 -9.727 1 95.25 180 GLU A C 1
ATOM 1293 O O . GLU A 1 180 ? 2.893 -20.141 -9.844 1 95.25 180 GLU A O 1
ATOM 1298 N N . ILE A 1 181 ? 4.598 -19.125 -8.75 1 95.5 181 ILE A N 1
ATOM 1299 C CA . ILE A 1 181 ? 3.762 -18.375 -7.82 1 95.5 181 ILE A CA 1
ATOM 1300 C C . ILE A 1 181 ? 4.219 -16.922 -7.777 1 95.5 181 ILE A C 1
ATOM 1302 O O . ILE A 1 181 ? 5.418 -16.641 -7.715 1 95.5 181 ILE A O 1
ATOM 1306 N N . GLY A 1 182 ? 3.295 -16 -7.797 1 96.19 182 GLY A N 1
ATOM 1307 C CA . GLY A 1 182 ? 3.588 -14.586 -7.73 1 96.19 182 GLY A CA 1
ATOM 1308 C C . GLY A 1 182 ? 2.688 -13.836 -6.766 1 96.19 182 GLY A C 1
ATOM 1309 O O . GLY A 1 182 ? 1.504 -14.148 -6.641 1 96.19 182 GLY A O 1
ATOM 1310 N N . LEU A 1 183 ? 3.252 -12.789 -6.109 1 96.69 183 LEU A N 1
ATOM 1311 C CA . LEU A 1 183 ? 2.52 -11.914 -5.207 1 96.69 183 LEU A CA 1
ATOM 1312 C C . LEU A 1 183 ? 2.916 -10.453 -5.426 1 96.69 183 LEU A C 1
ATOM 1314 O O . LEU A 1 183 ? 4.098 -10.109 -5.336 1 96.69 183 LEU A O 1
ATOM 1318 N N . MET A 1 184 ? 1.957 -9.648 -5.691 1 97.12 184 MET A N 1
ATOM 1319 C CA . MET A 1 184 ? 2.156 -8.211 -5.77 1 97.12 184 MET A CA 1
ATOM 1320 C C . MET A 1 184 ? 1.334 -7.484 -4.707 1 97.12 184 MET A C 1
ATOM 1322 O O . MET A 1 184 ? 0.156 -7.793 -4.512 1 97.12 184 MET A O 1
ATOM 1326 N N . GLN A 1 185 ? 1.966 -6.609 -4.039 1 96.88 185 GLN A N 1
ATOM 1327 C CA . GLN A 1 185 ? 1.309 -5.703 -3.102 1 96.88 185 GLN A CA 1
ATOM 1328 C C . GLN A 1 185 ? 1.57 -4.246 -3.469 1 96.88 185 GLN A C 1
ATOM 1330 O O . GLN A 1 185 ? 2.725 -3.822 -3.564 1 96.88 185 GLN A O 1
ATOM 1335 N N . ASP A 1 186 ? 0.558 -3.518 -3.752 1 97.44 186 ASP A N 1
ATOM 1336 C CA . ASP A 1 186 ? 0.575 -2.076 -3.986 1 97.44 186 ASP A CA 1
ATOM 1337 C C . ASP A 1 186 ? -0.165 -1.331 -2.879 1 97.44 186 ASP A C 1
ATOM 1339 O O . ASP A 1 186 ? -1.391 -1.415 -2.777 1 97.44 186 ASP A O 1
ATOM 1343 N N . THR A 1 187 ? 0.576 -0.577 -2.045 1 97 187 THR A N 1
ATOM 1344 C CA . THR A 1 187 ? -0.032 0.13 -0.923 1 97 187 THR A CA 1
ATOM 1345 C C . THR A 1 187 ? 0.214 1.632 -1.034 1 97 187 THR A C 1
ATOM 1347 O O . THR A 1 187 ? 1.262 2.061 -1.523 1 97 187 THR A O 1
ATOM 1350 N N . LEU A 1 188 ? -0.689 2.426 -0.659 1 97.31 188 LEU A N 1
ATOM 1351 C CA . LEU A 1 188 ? -0.636 3.869 -0.461 1 97.31 188 LEU A CA 1
ATOM 1352 C C . LEU A 1 188 ? -1.25 4.258 0.879 1 97.31 188 LEU A C 1
ATOM 1354 O O . LEU A 1 188 ? -2.369 3.85 1.196 1 97.31 188 LEU A O 1
ATOM 1358 N N . ALA A 1 189 ? -0.542 5.031 1.692 1 96.88 189 ALA A N 1
ATOM 1359 C CA . ALA A 1 189 ? -1.052 5.379 3.016 1 96.88 189 ALA A CA 1
ATOM 1360 C C . ALA A 1 189 ? -0.583 6.77 3.436 1 96.88 189 ALA A C 1
ATOM 1362 O O . ALA A 1 189 ? 0.536 7.18 3.113 1 96.88 189 ALA A O 1
ATOM 1363 N N . ALA A 1 190 ? -1.426 7.457 4.129 1 97.75 190 ALA A N 1
ATOM 1364 C CA . ALA A 1 190 ? -1.059 8.742 4.727 1 97.75 190 ALA A CA 1
ATOM 1365 C C . ALA A 1 190 ? -0.329 8.539 6.055 1 97.75 190 ALA A C 1
ATOM 1367 O O . ALA A 1 190 ? -0.799 7.797 6.922 1 97.75 190 ALA A O 1
ATOM 1368 N N . HIS A 1 191 ? 0.744 9.133 6.223 1 96.38 191 HIS A N 1
ATOM 1369 C CA . HIS A 1 191 ? 1.529 9.109 7.453 1 96.38 191 HIS A CA 1
ATOM 1370 C C . HIS A 1 191 ? 1.749 10.523 7.988 1 96.38 191 HIS A C 1
ATOM 1372 O O . HIS A 1 191 ? 1.748 11.484 7.227 1 96.38 191 HIS A O 1
ATOM 1378 N N . HIS A 1 192 ? 1.901 10.641 9.297 1 97.5 192 HIS A N 1
ATOM 1379 C CA . HIS A 1 192 ? 2.168 11.914 9.945 1 97.5 192 HIS A CA 1
ATOM 1380 C C . HIS A 1 192 ? 3.105 11.742 11.133 1 97.5 192 HIS A C 1
ATOM 1382 O O . HIS A 1 192 ? 2.994 10.766 11.883 1 97.5 192 HIS A O 1
ATOM 1388 N N . PHE A 1 193 ? 4.004 12.688 11.273 1 95.94 193 PHE A N 1
ATOM 1389 C CA . PHE A 1 193 ? 4.867 12.742 12.453 1 95.94 193 PHE A CA 1
ATOM 1390 C C . PHE A 1 193 ? 5.137 14.18 12.859 1 95.94 193 PHE A C 1
ATOM 1392 O O . PHE A 1 193 ? 5.293 15.055 12.008 1 95.94 193 PHE A O 1
ATOM 1399 N N . ASN A 1 194 ? 5.203 14.453 14.094 1 95.62 194 ASN A N 1
ATOM 1400 C CA . ASN A 1 194 ? 5.535 15.766 14.625 1 95.62 194 ASN A CA 1
ATOM 1401 C C . ASN A 1 194 ? 7.012 15.867 15 1 95.62 194 ASN A C 1
ATOM 1403 O O . ASN A 1 194 ? 7.574 14.93 15.57 1 95.62 194 ASN A O 1
ATOM 1407 N N . PHE A 1 195 ? 7.531 16.969 14.664 1 95.81 195 PHE A N 1
ATOM 1408 C CA . PHE A 1 195 ? 8.906 17.312 15.008 1 95.81 195 PHE A CA 1
ATOM 1409 C C . PHE A 1 195 ? 8.953 18.594 15.828 1 95.81 195 PHE A C 1
ATOM 1411 O O . PHE A 1 195 ? 8.023 19.406 15.781 1 95.81 195 PHE A O 1
ATOM 1418 N N . ILE A 1 196 ? 10.109 18.797 16.547 1 95.38 196 ILE A N 1
ATOM 1419 C CA . ILE A 1 196 ? 10.312 20.016 17.297 1 95.38 196 ILE A CA 1
ATOM 1420 C C . ILE A 1 196 ? 11.68 20.609 16.984 1 95.38 196 ILE A C 1
ATOM 1422 O O . ILE A 1 196 ? 12.672 19.891 16.891 1 95.38 196 ILE A O 1
ATOM 1426 N N . LEU A 1 197 ? 11.672 21.844 16.688 1 94.62 197 LEU A N 1
ATOM 1427 C CA . LEU A 1 197 ? 12.883 22.656 16.75 1 94.62 197 LEU A CA 1
ATOM 1428 C C . LEU A 1 197 ? 12.922 23.484 18.031 1 94.62 197 LEU A C 1
ATOM 1430 O O . LEU A 1 197 ? 12.242 24.5 18.125 1 94.62 197 LEU A O 1
ATOM 1434 N N . PRO A 1 198 ? 13.68 23.047 18.953 1 91.56 198 PRO A N 1
ATOM 1435 C CA . PRO A 1 198 ? 13.633 23.703 20.266 1 91.56 198 PRO A CA 1
ATOM 1436 C C . PRO A 1 198 ? 14.516 24.953 20.328 1 91.56 198 PRO A C 1
ATOM 1438 O O . PRO A 1 198 ? 15.555 25 19.688 1 91.56 198 PRO A O 1
ATOM 1441 N N . ASN A 1 199 ? 14.125 25.969 21.078 1 87.38 199 ASN A N 1
ATOM 1442 C CA . ASN A 1 199 ? 14.914 27.125 21.484 1 87.38 199 ASN A CA 1
ATOM 1443 C C . ASN A 1 199 ? 15.516 27.828 20.281 1 87.38 199 ASN A C 1
ATOM 1445 O O . ASN A 1 199 ? 16.734 28.062 20.234 1 87.38 199 ASN A O 1
ATOM 1449 N N . MET A 1 200 ? 14.602 28.234 19.406 1 89.06 200 MET A N 1
ATOM 1450 C CA . MET A 1 200 ? 15.062 28.891 18.203 1 89.06 200 MET A CA 1
ATOM 1451 C C . MET A 1 200 ? 15.453 30.328 18.484 1 89.06 200 MET A C 1
ATOM 1453 O O . MET A 1 200 ? 14.773 31.031 19.234 1 89.06 200 MET A O 1
ATOM 1457 N N . ASP A 1 201 ? 16.562 30.797 17.875 1 88.81 201 ASP A N 1
ATOM 1458 C CA . ASP A 1 201 ? 16.922 32.219 17.906 1 88.81 201 ASP A CA 1
ATOM 1459 C C . ASP A 1 201 ? 16.016 33.031 17.016 1 88.81 201 ASP A C 1
ATOM 1461 O O . ASP A 1 201 ? 15.43 32.5 16.062 1 88.81 201 ASP A O 1
ATOM 1465 N N . ALA A 1 202 ? 15.992 34.312 17.359 1 90.75 202 ALA A N 1
ATOM 1466 C CA . ALA A 1 202 ? 15.219 35.219 16.5 1 90.75 202 ALA A CA 1
ATOM 1467 C C . ALA A 1 202 ? 15.828 35.281 15.109 1 90.75 202 ALA A C 1
ATOM 1469 O O . ALA A 1 202 ? 17.047 35.312 14.961 1 90.75 202 ALA A O 1
ATOM 1470 N N . GLY A 1 203 ? 14.938 35.219 14.062 1 89.81 203 GLY A N 1
ATOM 1471 C CA . GLY A 1 203 ? 15.383 35.312 12.68 1 89.81 203 GLY A CA 1
ATOM 1472 C C . GLY A 1 203 ? 14.422 34.656 11.703 1 89.81 203 GLY A C 1
ATOM 1473 O O . GLY A 1 203 ? 13.359 34.188 12.094 1 89.81 203 GLY A O 1
ATOM 1474 N N . GLU A 1 204 ? 14.82 34.844 10.5 1 91.69 204 GLU A N 1
ATOM 1475 C CA . GLU A 1 204 ? 14.07 34.188 9.445 1 91.69 204 GLU A CA 1
ATOM 1476 C C . GLU A 1 204 ? 14.711 32.844 9.078 1 91.69 204 GLU A C 1
ATOM 1478 O O . GLU A 1 204 ? 15.93 32.781 8.883 1 91.69 204 GLU A O 1
ATOM 1483 N N . TYR A 1 205 ? 13.852 31.812 9.039 1 92 205 TYR A N 1
ATOM 1484 C CA . TYR A 1 205 ? 14.391 30.484 8.797 1 92 205 TYR A CA 1
ATOM 1485 C C . TYR A 1 205 ? 13.727 29.844 7.586 1 92 205 TYR A C 1
ATOM 1487 O O . TYR A 1 205 ? 12.531 30.016 7.359 1 92 205 TYR A O 1
ATOM 1495 N N . GLU A 1 206 ? 14.555 29.078 6.902 1 92.88 206 GLU A N 1
ATOM 1496 C CA . GLU A 1 206 ? 14.062 28.109 5.93 1 92.88 206 GLU A CA 1
ATOM 1497 C C . GLU A 1 206 ? 13.914 26.734 6.562 1 92.88 206 GLU A C 1
ATOM 1499 O O . GLU A 1 206 ? 14.891 26.156 7.059 1 92.88 206 GLU A O 1
ATOM 1504 N N . ILE A 1 207 ? 12.742 26.281 6.574 1 93.12 207 ILE A N 1
ATOM 1505 C CA . ILE A 1 207 ? 12.469 24.953 7.098 1 93.12 207 ILE A CA 1
ATOM 1506 C C . ILE A 1 207 ? 12.305 23.969 5.941 1 93.12 207 ILE A C 1
ATOM 1508 O O . ILE A 1 207 ? 11.477 24.188 5.047 1 93.12 207 ILE A O 1
ATOM 1512 N N . LYS A 1 208 ? 13.062 22.891 6.012 1 94.19 208 LYS A N 1
ATOM 1513 C CA . LYS A 1 208 ? 13.016 21.875 4.957 1 94.19 208 LYS A CA 1
ATOM 1514 C C . LYS A 1 208 ? 12.648 20.516 5.523 1 94.19 208 LYS A C 1
ATOM 1516 O O . LYS A 1 208 ? 13.164 20.109 6.574 1 94.19 208 LYS A O 1
ATOM 1521 N N . ALA A 1 209 ? 11.734 19.891 4.906 1 96.69 209 ALA A N 1
ATOM 1522 C CA . ALA A 1 209 ? 11.523 18.453 5.098 1 96.69 209 ALA A CA 1
ATOM 1523 C C . ALA A 1 209 ? 12.172 17.656 3.977 1 96.69 209 ALA A C 1
ATOM 1525 O O . ALA A 1 209 ? 11.719 17.703 2.83 1 96.69 209 ALA A O 1
ATOM 1526 N N . TYR A 1 210 ? 13.211 16.875 4.324 1 96.56 210 TYR A N 1
ATOM 1527 C CA . TYR A 1 210 ? 13.961 16.078 3.365 1 96.56 210 TYR A CA 1
ATOM 1528 C C . TYR A 1 210 ? 13.461 14.633 3.346 1 96.56 210 TYR A C 1
ATOM 1530 O O . TYR A 1 210 ? 13.602 13.906 4.332 1 96.56 210 TYR A O 1
ATOM 1538 N N . PHE A 1 211 ? 12.969 14.32 2.203 1 97.44 211 PHE A N 1
ATOM 1539 C CA . PHE A 1 211 ? 12.492 12.953 2.033 1 97.44 211 PHE A CA 1
ATOM 1540 C C . PHE A 1 211 ? 13.531 12.102 1.308 1 97.44 211 PHE A C 1
ATOM 1542 O O . PHE A 1 211 ? 14.195 12.578 0.385 1 97.44 211 PHE A O 1
ATOM 1549 N N . THR A 1 212 ? 13.641 10.836 1.701 1 97.5 212 THR A N 1
ATOM 1550 C CA . THR A 1 212 ? 14.453 9.836 1.021 1 97.5 212 THR A CA 1
ATOM 1551 C C . THR A 1 212 ? 13.641 8.57 0.766 1 97.5 212 THR A C 1
ATOM 1553 O O . THR A 1 212 ? 12.984 8.055 1.671 1 97.5 212 THR A O 1
ATOM 1556 N N . THR A 1 213 ? 13.664 8.141 -0.473 1 97.5 213 THR A N 1
ATOM 1557 C CA . THR A 1 213 ? 13.078 6.848 -0.812 1 97.5 213 THR A CA 1
ATOM 1558 C C . THR A 1 213 ? 14.156 5.867 -1.263 1 97.5 213 THR A C 1
ATOM 1560 O O . THR A 1 213 ? 15.109 6.254 -1.946 1 97.5 213 THR A O 1
ATOM 1563 N N . LYS A 1 214 ? 13.977 4.648 -0.845 1 96.5 214 LYS A N 1
ATOM 1564 C CA . LYS A 1 214 ? 14.883 3.572 -1.232 1 96.5 214 LYS A CA 1
ATOM 1565 C C . LYS A 1 214 ? 14.109 2.316 -1.632 1 96.5 214 LYS A C 1
ATOM 1567 O O . LYS A 1 214 ? 13.172 1.913 -0.943 1 96.5 214 LYS A O 1
ATOM 1572 N N . ALA A 1 215 ? 14.477 1.707 -2.754 1 96.44 215 ALA A N 1
ATOM 1573 C CA . ALA A 1 215 ? 13.914 0.447 -3.23 1 96.44 215 ALA A CA 1
ATOM 1574 C C . ALA A 1 215 ? 15 -0.606 -3.412 1 96.44 215 ALA A C 1
ATOM 1576 O O . ALA A 1 215 ? 16.031 -0.338 -4.031 1 96.44 215 ALA A O 1
ATOM 1577 N N . GLY A 1 216 ? 14.742 -1.795 -2.859 1 93.94 216 GLY A N 1
ATOM 1578 C CA . GLY A 1 216 ? 15.703 -2.885 -2.959 1 93.94 216 GLY A CA 1
ATOM 1579 C C . GLY A 1 216 ? 15.086 -4.18 -3.453 1 93.94 216 GLY A C 1
ATOM 1580 O O . GLY A 1 216 ? 13.898 -4.426 -3.244 1 93.94 216 GLY A O 1
ATOM 1581 N N . VAL A 1 217 ? 15.93 -4.938 -4.129 1 94.31 217 VAL A N 1
ATOM 1582 C CA . VAL A 1 217 ? 15.516 -6.266 -4.566 1 94.31 217 VAL A CA 1
ATOM 1583 C C . VAL A 1 217 ? 16.656 -7.258 -4.363 1 94.31 217 VAL A C 1
ATOM 1585 O O . VAL A 1 217 ? 17.812 -6.859 -4.223 1 94.31 217 VAL A O 1
ATOM 1588 N N . GLY A 1 218 ? 16.281 -8.508 -4.262 1 91.44 218 GLY A N 1
ATOM 1589 C CA . GLY A 1 218 ? 17.234 -9.602 -4.156 1 91.44 218 GLY A CA 1
ATOM 1590 C C . GLY A 1 218 ? 16.656 -10.945 -4.551 1 91.44 218 GLY A C 1
ATOM 1591 O O . GLY A 1 218 ? 15.5 -11.242 -4.242 1 91.44 218 GLY A O 1
ATOM 1592 N N . LEU A 1 219 ? 17.531 -11.734 -5.273 1 93.38 219 LEU A N 1
ATOM 1593 C CA . LEU A 1 219 ? 17.094 -13.062 -5.691 1 93.38 219 LEU A CA 1
ATOM 1594 C C . LEU A 1 219 ? 18.078 -14.125 -5.219 1 93.38 219 LEU A C 1
ATOM 1596 O O . LEU A 1 219 ? 19.297 -13.891 -5.184 1 93.38 219 LEU A O 1
ATOM 1600 N N . THR A 1 220 ? 17.594 -15.242 -4.828 1 90.62 220 THR A N 1
ATOM 1601 C CA . THR A 1 220 ? 18.328 -16.469 -4.602 1 90.62 220 THR A CA 1
ATOM 1602 C C . THR A 1 220 ? 17.656 -17.656 -5.309 1 90.62 220 THR A C 1
ATOM 1604 O O . THR A 1 220 ? 16.516 -18 -4.992 1 90.62 220 THR A O 1
ATOM 1607 N N . THR A 1 221 ? 18.422 -18.219 -6.309 1 92.12 221 THR A N 1
ATOM 1608 C CA . THR A 1 221 ? 17.828 -19.312 -7.07 1 92.12 221 THR A CA 1
ATOM 1609 C C . THR A 1 221 ? 18.766 -20.5 -7.145 1 92.12 221 THR A C 1
ATOM 1611 O O . THR A 1 221 ? 19.984 -20.344 -7.09 1 92.12 221 THR A O 1
ATOM 1614 N N . GLU A 1 222 ? 18.25 -21.703 -7.16 1 89.25 222 GLU A N 1
ATOM 1615 C CA . GLU A 1 222 ? 18.969 -22.938 -7.473 1 89.25 222 GLU A CA 1
ATOM 1616 C C . GLU A 1 222 ? 18.828 -23.281 -8.953 1 89.25 222 GLU A C 1
ATOM 1618 O O . GLU A 1 222 ? 18.141 -22.578 -9.703 1 89.25 222 GLU A O 1
ATOM 1623 N N . GLU A 1 223 ? 19.547 -24.453 -9.297 1 88.38 223 GLU A N 1
ATOM 1624 C CA . GLU A 1 223 ? 19.375 -24.953 -10.656 1 88.38 223 GLU A CA 1
ATOM 1625 C C . GLU A 1 223 ? 17.922 -25.359 -10.922 1 88.38 223 GLU A C 1
ATOM 1627 O O . GLU A 1 223 ? 17.266 -25.938 -10.047 1 88.38 223 GLU A O 1
ATOM 1632 N N . LEU A 1 224 ? 17.312 -24.953 -12.047 1 90.75 224 LEU A N 1
ATOM 1633 C CA . LEU A 1 224 ? 15.977 -25.297 -12.523 1 90.75 224 LEU A CA 1
ATOM 1634 C C . LEU A 1 224 ? 14.93 -24.406 -11.852 1 90.75 224 LEU A C 1
ATOM 1636 O O . LEU A 1 224 ? 13.773 -24.812 -11.719 1 90.75 224 LEU A O 1
ATOM 1640 N N . SER A 1 225 ? 15.414 -23.422 -11.227 1 92.88 225 SER A N 1
ATOM 1641 C CA . SER A 1 225 ? 14.484 -22.438 -10.688 1 92.88 225 SER A CA 1
ATOM 1642 C C . SER A 1 225 ? 14.844 -21.031 -11.148 1 92.88 225 SER A C 1
ATOM 1644 O O . SER A 1 225 ? 15.953 -20.781 -11.625 1 92.88 225 SER A O 1
ATOM 1646 N N . ASP A 1 226 ? 13.867 -20.109 -11.055 1 93.44 226 ASP A N 1
ATOM 1647 C CA . ASP A 1 226 ? 14.031 -18.688 -11.359 1 93.44 226 ASP A CA 1
ATOM 1648 C C . ASP A 1 226 ? 13.133 -17.828 -10.477 1 93.44 226 ASP A C 1
ATOM 1650 O O . ASP A 1 226 ? 12.227 -18.344 -9.82 1 93.44 226 ASP A O 1
ATOM 1654 N N . ALA A 1 227 ? 13.5 -16.547 -10.484 1 94.12 227 ALA A N 1
ATOM 1655 C CA . ALA A 1 227 ? 12.719 -15.609 -9.672 1 94.12 227 ALA A CA 1
ATOM 1656 C C . ALA A 1 227 ? 12.773 -14.203 -10.258 1 94.12 227 ALA A C 1
ATOM 1658 O O . ALA A 1 227 ? 13.609 -13.906 -11.117 1 94.12 227 ALA A O 1
ATOM 1659 N N . SER A 1 228 ? 11.867 -13.406 -9.859 1 94.19 228 SER A N 1
ATOM 1660 C CA . SER A 1 228 ? 11.844 -11.984 -10.188 1 94.19 228 SER A CA 1
ATOM 1661 C C . SER A 1 228 ? 11.328 -11.156 -9.023 1 94.19 228 SER A C 1
ATOM 1663 O O . SER A 1 228 ? 10.539 -11.648 -8.211 1 94.19 228 SER A O 1
ATOM 1665 N N . ALA A 1 229 ? 11.844 -9.969 -8.93 1 94 229 ALA A N 1
ATOM 1666 C CA . ALA A 1 229 ? 11.438 -9.039 -7.879 1 94 229 ALA A CA 1
ATOM 1667 C C . ALA A 1 229 ? 11.367 -7.609 -8.406 1 94 229 ALA A C 1
ATOM 1669 O O . ALA A 1 229 ? 12.203 -7.191 -9.211 1 94 229 ALA A O 1
ATOM 1670 N N . TYR A 1 230 ? 10.367 -6.938 -8.016 1 94.69 230 TYR A N 1
ATOM 1671 C CA . TYR A 1 230 ? 10.125 -5.539 -8.344 1 94.69 230 TYR A CA 1
ATOM 1672 C C . TYR A 1 230 ? 9.734 -4.742 -7.105 1 94.69 230 TYR A C 1
ATOM 1674 O O . TYR A 1 230 ? 8.906 -5.195 -6.309 1 94.69 230 TYR A O 1
ATOM 1682 N N . ALA A 1 231 ? 10.406 -3.584 -6.91 1 96.19 231 ALA A N 1
ATOM 1683 C CA . ALA A 1 231 ? 10.078 -2.68 -5.812 1 96.19 231 ALA A CA 1
ATOM 1684 C C . ALA A 1 231 ? 9.992 -1.235 -6.297 1 96.19 231 ALA A C 1
ATOM 1686 O O . ALA A 1 231 ? 10.82 -0.793 -7.098 1 96.19 231 ALA A O 1
ATOM 1687 N N . LYS A 1 232 ? 9.016 -0.533 -5.848 1 96.25 232 LYS A N 1
ATOM 1688 C CA . LYS A 1 232 ? 8.828 0.888 -6.125 1 96.25 232 LYS A CA 1
ATOM 1689 C C . LYS A 1 232 ? 8.32 1.628 -4.895 1 96.25 232 LYS A C 1
ATOM 1691 O O . LYS A 1 232 ? 7.43 1.139 -4.195 1 96.25 232 LYS A O 1
ATOM 1696 N N . VAL A 1 233 ? 8.914 2.721 -4.617 1 97.69 233 VAL A N 1
ATOM 1697 C CA . VAL A 1 233 ? 8.484 3.576 -3.518 1 97.69 233 VAL A CA 1
ATOM 1698 C C . VAL A 1 233 ? 8.398 5.027 -3.994 1 97.69 233 VAL A C 1
ATOM 1700 O O . VAL A 1 233 ? 9.25 5.484 -4.758 1 97.69 233 VAL A O 1
ATOM 1703 N N . PHE A 1 234 ? 7.43 5.746 -3.525 1 97 234 PHE A N 1
ATOM 1704 C CA . PHE A 1 234 ? 7.316 7.152 -3.906 1 97 234 PHE A CA 1
ATOM 1705 C C . PHE A 1 234 ? 6.602 7.949 -2.818 1 97 234 PHE A C 1
ATOM 1707 O O . PHE A 1 234 ? 5.973 7.371 -1.931 1 97 234 PHE A O 1
ATOM 1714 N N . VAL A 1 235 ? 6.805 9.227 -2.893 1 96.62 235 VAL A N 1
ATOM 1715 C CA . VAL A 1 235 ? 6.109 10.188 -2.039 1 96.62 235 VAL A CA 1
ATOM 1716 C C . VAL A 1 235 ? 4.984 10.859 -2.824 1 96.62 235 VAL A C 1
ATOM 1718 O O . VAL A 1 235 ? 5.211 11.383 -3.916 1 96.62 235 VAL A O 1
ATOM 1721 N N . GLY A 1 236 ? 3.758 10.734 -2.311 1 96.31 236 GLY A N 1
ATOM 1722 C CA . GLY A 1 236 ? 2.619 11.414 -2.91 1 96.31 236 GLY A CA 1
ATOM 1723 C C . GLY A 1 236 ? 2.412 12.82 -2.375 1 96.31 236 GLY A C 1
ATOM 1724 O O . GLY A 1 236 ? 3.371 13.578 -2.236 1 96.31 236 GLY A O 1
ATOM 1725 N N . LYS A 1 237 ? 1.238 13.203 -2.127 1 95.19 237 LYS A N 1
ATOM 1726 C CA . LYS A 1 237 ? 0.907 14.523 -1.6 1 95.19 237 LYS A CA 1
ATOM 1727 C C . LYS A 1 237 ? 1.55 14.742 -0.234 1 95.19 237 LYS A C 1
ATOM 1729 O O . LYS A 1 237 ? 1.629 13.82 0.579 1 95.19 237 LYS A O 1
ATOM 1734 N N . THR A 1 238 ? 1.919 15.93 0.025 1 95.75 238 THR A N 1
ATOM 1735 C CA . THR A 1 238 ? 2.551 16.266 1.297 1 95.75 238 THR A CA 1
ATOM 1736 C C . THR A 1 238 ? 1.944 17.531 1.886 1 95.75 238 THR A C 1
ATOM 1738 O O . THR A 1 238 ? 1.357 18.344 1.161 1 95.75 238 THR A O 1
ATOM 1741 N N . MET A 1 239 ? 2.016 17.672 3.135 1 95.19 239 MET A N 1
ATOM 1742 C CA . MET A 1 239 ? 1.702 18.859 3.916 1 95.19 239 MET A CA 1
ATOM 1743 C C . MET A 1 239 ? 2.707 19.047 5.047 1 95.19 239 MET A C 1
ATOM 1745 O O . MET A 1 239 ? 2.881 18.156 5.883 1 95.19 239 MET A O 1
ATOM 1749 N N . VAL A 1 240 ? 3.344 20.141 5.031 1 95 240 VAL A N 1
ATOM 1750 C CA . VAL A 1 240 ? 4.23 20.5 6.133 1 95 240 VAL A CA 1
ATOM 1751 C C . VAL A 1 240 ? 3.717 21.766 6.809 1 95 240 VAL A C 1
ATOM 1753 O O . VAL A 1 240 ? 3.5 22.797 6.152 1 95 240 VAL A O 1
ATOM 1756 N N . THR A 1 241 ? 3.49 21.656 8.047 1 94.56 241 THR A N 1
ATOM 1757 C CA . THR A 1 241 ? 3.043 22.797 8.836 1 94.56 241 THR A CA 1
ATOM 1758 C C . THR A 1 241 ? 4.09 23.188 9.875 1 94.56 241 THR A C 1
ATOM 1760 O O . THR A 1 241 ? 4.738 22.312 10.461 1 94.56 241 THR A O 1
ATOM 1763 N N . VAL A 1 242 ? 4.207 24.453 10.094 1 93.94 242 VAL A N 1
ATOM 1764 C CA . VAL A 1 242 ? 5.125 25 11.094 1 93.94 242 VAL A CA 1
ATOM 1765 C C . VAL A 1 242 ? 4.391 26 11.984 1 93.94 242 VAL A C 1
ATOM 1767 O O . VAL A 1 242 ? 3.787 26.953 11.492 1 93.94 242 VAL A O 1
ATOM 1770 N N . GLN A 1 243 ? 4.488 25.75 13.242 1 91.94 243 GLN A N 1
ATOM 1771 C CA . GLN A 1 243 ? 3.852 26.625 14.211 1 91.94 243 GLN A CA 1
ATOM 1772 C C . GLN A 1 243 ? 4.852 27.094 15.266 1 91.94 243 GLN A C 1
ATOM 1774 O O . GLN A 1 243 ? 5.633 26.297 15.789 1 91.94 243 GLN A O 1
ATOM 1779 N N . GLN A 1 244 ? 4.762 28.391 15.57 1 90.5 244 GLN A N 1
ATOM 1780 C CA . GLN A 1 244 ? 5.512 28.891 16.719 1 90.5 244 GLN A CA 1
ATOM 1781 C C . GLN A 1 244 ? 4.793 28.594 18.031 1 90.5 244 GLN A C 1
ATOM 1783 O O . GLN A 1 244 ? 3.604 28.875 18.172 1 90.5 244 GLN A O 1
ATOM 1788 N N . VAL A 1 245 ? 5.539 27.969 18.859 1 88.06 245 VAL A N 1
ATOM 1789 C CA . VAL A 1 245 ? 4.969 27.672 20.156 1 88.06 245 VAL A CA 1
ATOM 1790 C C . VAL A 1 245 ? 5.945 28.094 21.266 1 88.06 245 VAL A C 1
ATOM 1792 O O . VAL A 1 245 ? 7.105 28.391 20.984 1 88.06 245 VAL A O 1
ATOM 1795 N N . ARG A 1 246 ? 5.402 28.266 22.422 1 84.75 246 ARG A N 1
ATOM 1796 C CA . ARG A 1 246 ? 6.234 28.547 23.578 1 84.75 246 ARG A CA 1
ATOM 1797 C C . ARG A 1 246 ? 6.168 27.406 24.594 1 84.75 246 ARG A C 1
ATOM 1799 O O . ARG A 1 246 ? 5.109 27.156 25.172 1 84.75 246 ARG A O 1
ATOM 1806 N N . ALA A 1 247 ? 7.32 26.875 24.766 1 82.25 247 ALA A N 1
ATOM 1807 C CA . ALA A 1 247 ? 7.363 25.766 25.719 1 82.25 247 ALA A CA 1
ATOM 1808 C C . ALA A 1 247 ? 7.363 26.281 27.156 1 82.25 247 ALA A C 1
ATOM 1810 O O . ALA A 1 247 ? 7.945 27.328 27.453 1 82.25 247 ALA A O 1
ATOM 1811 N N . ALA A 1 248 ? 6.648 25.453 27.984 1 78.06 248 ALA A N 1
ATOM 1812 C CA . ALA A 1 248 ? 6.762 25.734 29.406 1 78.06 248 ALA A CA 1
ATOM 1813 C C . ALA A 1 248 ? 8.188 25.484 29.906 1 78.06 248 ALA A C 1
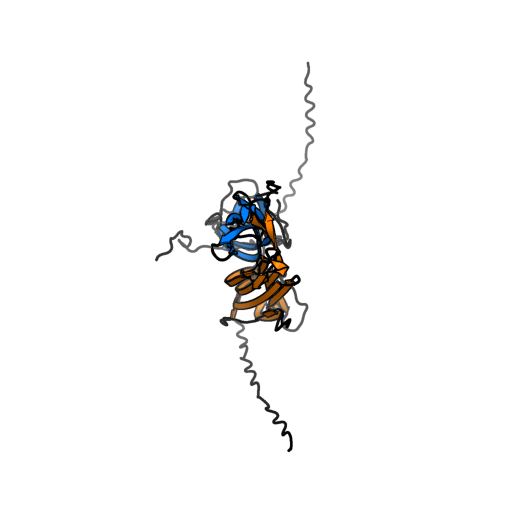ATOM 1815 O O . ALA A 1 248 ? 8.977 24.812 29.234 1 78.06 248 ALA A O 1
ATOM 1816 N N . ALA A 1 249 ? 8.438 26.078 31 1 71.31 249 ALA A N 1
ATOM 1817 C CA . ALA A 1 249 ? 9.742 25.828 31.594 1 71.31 249 ALA A CA 1
ATOM 1818 C C . ALA A 1 249 ? 9.984 24.328 31.75 1 71.31 249 ALA A C 1
ATOM 1820 O O . ALA A 1 249 ? 9.164 23.625 32.344 1 71.31 249 ALA A O 1
ATOM 1821 N N . ASN A 1 250 ? 11.023 23.781 31.234 1 71.19 250 ASN A N 1
ATOM 1822 C CA . ASN A 1 250 ? 11.391 22.359 31.266 1 71.19 250 ASN A CA 1
ATOM 1823 C C . ASN A 1 250 ? 10.375 21.5 30.531 1 71.19 250 ASN A C 1
ATOM 1825 O O . ASN A 1 250 ? 10.164 20.344 30.875 1 71.19 250 ASN A O 1
ATOM 1829 N N . GLY A 1 251 ? 9.703 22.156 29.656 1 81.69 251 GLY A N 1
ATOM 1830 C CA . GLY A 1 251 ? 8.641 21.438 28.969 1 81.69 251 GLY A CA 1
ATOM 1831 C C . GLY A 1 251 ? 9.141 20.609 27.812 1 81.69 251 GLY A C 1
ATOM 1832 O O . GLY A 1 251 ? 8.383 19.828 27.219 1 81.69 251 GLY A O 1
ATOM 1833 N N . LEU A 1 252 ? 10.32 20.781 27.469 1 84.31 252 LEU A N 1
ATOM 1834 C CA . LEU A 1 252 ? 10.922 19.984 26.422 1 84.31 252 LEU A CA 1
ATOM 1835 C C . LEU A 1 252 ? 11.906 18.969 27 1 84.31 252 LEU A C 1
ATOM 1837 O O . LEU A 1 252 ? 12.836 19.344 27.719 1 84.31 252 LEU A O 1
ATOM 1841 N N . SER A 1 253 ? 11.664 17.703 26.781 1 79.75 253 SER A N 1
ATOM 1842 C CA . SER A 1 253 ? 12.539 16.688 27.359 1 79.75 253 SER A CA 1
ATOM 1843 C C . SER A 1 253 ? 12.57 15.438 26.484 1 79.75 253 SER A C 1
ATOM 1845 O O . SER A 1 253 ? 11.602 15.133 25.781 1 79.75 253 SER A O 1
ATOM 1847 N N . GLU A 1 254 ? 13.742 14.758 26.453 1 81 254 GLU A N 1
ATOM 1848 C CA . GLU A 1 254 ? 13.891 13.406 25.922 1 81 254 GLU A CA 1
ATOM 1849 C C . GLU A 1 254 ? 13.727 12.359 27.016 1 81 254 GLU A C 1
ATOM 1851 O O . GLU A 1 254 ? 14.32 12.484 28.094 1 81 254 GLU A O 1
ATOM 1856 N N . PHE A 1 255 ? 12.82 11.5 26.812 1 74.75 255 PHE A N 1
ATOM 1857 C CA . PHE A 1 255 ? 12.57 10.477 27.812 1 74.75 255 PHE A CA 1
ATOM 1858 C C . PHE A 1 255 ? 12.258 9.133 27.156 1 74.75 255 PHE A C 1
ATOM 1860 O O . PHE A 1 255 ? 11.57 9.086 26.141 1 74.75 255 PHE A O 1
ATOM 1867 N N . ASP A 1 256 ? 12.703 8.102 27.875 1 74.56 256 ASP A N 1
ATOM 1868 C CA . ASP A 1 256 ? 12.445 6.762 27.359 1 74.56 256 ASP A CA 1
ATOM 1869 C C . ASP A 1 256 ? 11.102 6.234 27.844 1 74.56 256 ASP A C 1
ATOM 1871 O O . ASP A 1 256 ? 10.586 6.68 28.875 1 74.56 256 ASP A O 1
ATOM 1875 N N . ILE A 1 257 ? 10.516 5.32 27.078 1 75.19 257 ILE A N 1
ATOM 1876 C CA . ILE A 1 257 ? 9.281 4.648 27.484 1 75.19 257 ILE A CA 1
ATOM 1877 C C . ILE A 1 257 ? 9.516 3.867 28.781 1 75.19 257 ILE A C 1
ATOM 1879 O O . ILE A 1 257 ? 10.5 3.135 28.891 1 75.19 257 ILE A O 1
ATOM 1883 N N . VAL A 1 258 ? 8.727 4.18 29.672 1 71.81 258 VAL A N 1
ATOM 1884 C CA . VAL A 1 258 ? 8.766 3.404 30.906 1 71.81 258 VAL A CA 1
ATOM 1885 C C . VAL A 1 258 ? 7.883 2.168 30.781 1 71.81 258 VAL A C 1
ATOM 1887 O O . VAL A 1 258 ? 6.707 2.277 30.422 1 71.81 258 VAL A O 1
ATOM 1890 N N . GLU A 1 259 ? 8.508 1.04 30.938 1 63.19 259 GLU A N 1
ATOM 1891 C CA . GLU A 1 259 ? 7.758 -0.212 30.906 1 63.19 259 GLU A CA 1
ATOM 1892 C C . GLU A 1 259 ? 7.145 -0.517 32.281 1 63.19 259 GLU A C 1
ATOM 1894 O O . GLU A 1 259 ? 7.727 -0.18 33.312 1 63.19 259 GLU A O 1
ATOM 1899 N N . MET B 1 1 ? -56.594 -14.828 0.848 1 24.73 1 MET B N 1
ATOM 1900 C CA . MET B 1 1 ? -56.344 -14.312 2.191 1 24.73 1 MET B CA 1
ATOM 1901 C C . MET B 1 1 ? -55.594 -12.992 2.137 1 24.73 1 MET B C 1
ATOM 1903 O O . MET B 1 1 ? -54.656 -12.836 1.354 1 24.73 1 MET B O 1
ATOM 1907 N N . SER B 1 2 ? -56.125 -11.797 2.604 1 24.17 2 SER B N 1
ATOM 1908 C CA . SER B 1 2 ? -55.875 -10.359 2.523 1 24.17 2 SER B CA 1
ATOM 1909 C C . SER B 1 2 ? -54.594 -9.969 3.244 1 24.17 2 SER B C 1
ATOM 1911 O O . SER B 1 2 ? -54.344 -10.445 4.348 1 24.17 2 SER B O 1
ATOM 1913 N N . PHE B 1 3 ? -53.5 -9.609 2.424 1 24.84 3 PHE B N 1
ATOM 1914 C CA . PHE B 1 3 ? -52.125 -9.117 2.51 1 24.84 3 PHE B CA 1
ATOM 1915 C C . PHE B 1 3 ? -52.062 -7.816 3.301 1 24.84 3 PHE B C 1
ATOM 1917 O O . PHE B 1 3 ? -52.375 -6.746 2.773 1 24.84 3 PHE B O 1
ATOM 1924 N N . LYS B 1 4 ? -52.562 -7.922 4.637 1 24.94 4 LYS B N 1
ATOM 1925 C CA . LYS B 1 4 ? -52.562 -6.727 5.473 1 24.94 4 LYS B CA 1
ATOM 1926 C C . LYS B 1 4 ? -51.156 -6.121 5.566 1 24.94 4 LYS B C 1
ATOM 1928 O O . LYS B 1 4 ? -50.219 -6.82 5.898 1 24.94 4 LYS B O 1
ATOM 1933 N N . ASN B 1 5 ? -50.938 -4.984 4.852 1 22.19 5 ASN B N 1
ATOM 1934 C CA . ASN B 1 5 ? -49.875 -3.973 4.652 1 22.19 5 ASN B CA 1
ATOM 1935 C C . ASN B 1 5 ? -49.469 -3.334 5.973 1 22.19 5 ASN B C 1
ATOM 1937 O O . ASN B 1 5 ? -50.219 -2.535 6.547 1 22.19 5 ASN B O 1
ATOM 1941 N N . ILE B 1 6 ? -49.094 -4.141 6.977 1 23.45 6 ILE B N 1
ATOM 1942 C CA . ILE B 1 6 ? -48.875 -3.488 8.258 1 23.45 6 ILE B CA 1
ATOM 1943 C C . ILE B 1 6 ? -47.781 -2.451 8.117 1 23.45 6 ILE B C 1
ATOM 1945 O O . ILE B 1 6 ? -46.656 -2.779 7.715 1 23.45 6 ILE B O 1
ATOM 1949 N N . LEU B 1 7 ? -48.156 -1.142 7.863 1 22.14 7 LEU B N 1
ATOM 1950 C CA . LEU B 1 7 ? -47.438 0.129 7.742 1 22.14 7 LEU B CA 1
ATOM 1951 C C . LEU B 1 7 ? -46.656 0.426 9 1 22.14 7 LEU B C 1
ATOM 1953 O O . LEU B 1 7 ? -47.219 0.672 10.062 1 22.14 7 LEU B O 1
ATOM 1957 N N . LEU B 1 8 ? -45.719 -0.449 9.359 1 23.89 8 LEU B N 1
ATOM 1958 C CA . LEU B 1 8 ? -45 -0.172 10.609 1 23.89 8 LEU B CA 1
ATOM 1959 C C . LEU B 1 8 ? -44.344 1.194 10.562 1 23.89 8 LEU B C 1
ATOM 1961 O O . LEU B 1 8 ? -43.469 1.429 9.734 1 23.89 8 LEU B O 1
ATOM 1965 N N . LEU B 1 9 ? -45.062 2.264 10.945 1 22.5 9 LEU B N 1
ATOM 1966 C CA . LEU B 1 9 ? -44.688 3.664 11.086 1 22.5 9 LEU B CA 1
ATOM 1967 C C . LEU B 1 9 ? -43.531 3.818 12.094 1 22.5 9 LEU B C 1
ATOM 1969 O O . LEU B 1 9 ? -43.75 3.607 13.289 1 22.5 9 LEU B O 1
ATOM 1973 N N . THR B 1 10 ? -42.406 3.154 11.891 1 23.72 10 THR B N 1
ATOM 1974 C CA . THR B 1 10 ? -41.438 3.357 12.945 1 23.72 10 THR B CA 1
ATOM 1975 C C . THR B 1 10 ? -41.062 4.832 13.062 1 23.72 10 THR B C 1
ATOM 1977 O O . THR B 1 10 ? -40.75 5.48 12.055 1 23.72 10 THR B O 1
ATOM 1980 N N . ALA B 1 11 ? -41.562 5.516 14.125 1 26.75 11 ALA B N 1
ATOM 1981 C CA . ALA B 1 11 ? -41.344 6.855 14.656 1 26.75 11 ALA B CA 1
ATOM 1982 C C . ALA B 1 11 ? -39.844 7.09 14.914 1 26.75 11 ALA B C 1
ATOM 1984 O O . ALA B 1 11 ? -39.25 6.398 15.734 1 26.75 11 ALA B O 1
ATOM 1985 N N . ILE B 1 12 ? -39.156 7.41 13.859 1 25.81 12 ILE B N 1
ATOM 1986 C CA . ILE B 1 12 ? -37.781 7.859 13.938 1 25.81 12 ILE B CA 1
ATOM 1987 C C . ILE B 1 12 ? -37.688 9.094 14.828 1 25.81 12 ILE B C 1
ATOM 1989 O O . ILE B 1 12 ? -38.219 10.148 14.5 1 25.81 12 ILE B O 1
ATOM 1993 N N . THR B 1 13 ? -37.844 8.93 16.141 1 24.83 13 THR B N 1
ATOM 1994 C CA . THR B 1 13 ? -37.656 10.094 17 1 24.83 13 THR B CA 1
ATOM 1995 C C . THR B 1 13 ? -36.25 10.68 16.828 1 24.83 13 THR B C 1
ATOM 1997 O O . THR B 1 13 ? -35.25 9.992 17.031 1 24.83 13 THR B O 1
ATOM 2000 N N . GLY B 1 14 ? -36.062 11.641 15.93 1 24.94 14 GLY B N 1
ATOM 2001 C CA . GLY B 1 14 ? -34.938 12.523 15.633 1 24.94 14 GLY B CA 1
ATOM 2002 C C . GLY B 1 14 ? -34.5 13.352 16.828 1 24.94 14 GLY B C 1
ATOM 2003 O O . GLY B 1 14 ? -35.25 14.195 17.312 1 24.94 14 GLY B O 1
ATOM 2004 N N . ALA B 1 15 ? -34 12.781 17.953 1 27.77 15 ALA B N 1
ATOM 2005 C CA . ALA B 1 15 ? -33.531 13.656 19.016 1 27.77 15 ALA B CA 1
ATOM 2006 C C . ALA B 1 15 ? -32.562 14.695 18.469 1 27.77 15 ALA B C 1
ATOM 2008 O O . ALA B 1 15 ? -31.469 14.344 17.984 1 27.77 15 ALA B O 1
ATOM 2009 N N . LEU B 1 16 ? -33.062 15.797 17.969 1 29.91 16 LEU B N 1
ATOM 2010 C CA . LEU B 1 16 ? -32.406 17.062 17.688 1 29.91 16 LEU B CA 1
ATOM 2011 C C . LEU B 1 16 ? -31.641 17.562 18.906 1 29.91 16 LEU B C 1
ATOM 2013 O O . LEU B 1 16 ? -32.281 17.906 19.922 1 29.91 16 LEU B O 1
ATOM 2017 N N . GLY B 1 17 ? -30.656 16.969 19.406 1 28.67 17 GLY B N 1
ATOM 2018 C CA . GLY B 1 17 ? -30 17.625 20.516 1 28.67 17 GLY B CA 1
ATOM 2019 C C . GLY B 1 17 ? -29.75 19.109 20.266 1 28.67 17 GLY B C 1
ATOM 2020 O O . GLY B 1 17 ? -29.438 19.5 19.141 1 28.67 17 GLY B O 1
ATOM 2021 N N . SER B 1 18 ? -30.312 20.016 21.094 1 27.16 18 SER B N 1
ATOM 2022 C CA . SER B 1 18 ? -30.312 21.469 21.266 1 27.16 18 SER B CA 1
ATOM 2023 C C . SER B 1 18 ? -28.891 22.016 21.25 1 27.16 18 SER B C 1
ATOM 2025 O O . SER B 1 18 ? -28.016 21.531 21.984 1 27.16 18 SER B O 1
ATOM 2027 N N . THR B 1 19 ? -28.484 22.547 20.172 1 29.44 19 THR B N 1
ATOM 2028 C CA . THR B 1 19 ? -27.312 23.406 19.984 1 29.44 19 THR B CA 1
ATOM 2029 C C . THR B 1 19 ? -27.391 24.625 20.906 1 29.44 19 THR B C 1
ATOM 2031 O O . THR B 1 19 ? -28.281 25.469 20.766 1 29.44 19 THR B O 1
ATOM 2034 N N . SER B 1 20 ? -27.281 24.438 22.281 1 31.75 20 SER B N 1
ATOM 2035 C CA . SER B 1 20 ? -27.109 25.656 23.078 1 31.75 20 SER B CA 1
ATOM 2036 C C . SER B 1 20 ? -26.078 26.594 22.438 1 31.75 20 SER B C 1
ATOM 2038 O O . SER B 1 20 ? -24.984 26.156 22.094 1 31.75 20 SER B O 1
ATOM 2040 N N . ALA B 1 21 ? -26.516 27.75 21.953 1 34.41 21 ALA B N 1
ATOM 2041 C CA . ALA B 1 21 ? -25.859 28.938 21.438 1 34.41 21 ALA B CA 1
ATOM 2042 C C . ALA B 1 21 ? -24.938 29.562 22.484 1 34.41 21 ALA B C 1
ATOM 2044 O O . ALA B 1 21 ? -25.297 30.562 23.125 1 34.41 21 ALA B O 1
ATOM 2045 N N . LEU B 1 22 ? -24.266 29 23.547 1 32.91 22 LEU B N 1
ATOM 2046 C CA . LEU B 1 22 ? -23.469 29.859 24.406 1 32.91 22 LEU B CA 1
ATOM 2047 C C . LEU B 1 22 ? -22.453 30.641 23.594 1 32.91 22 LEU B C 1
ATOM 2049 O O . LEU B 1 22 ? -21.766 30.078 22.734 1 32.91 22 LEU B O 1
ATOM 2053 N N . ALA B 1 23 ? -22.609 31.984 23.406 1 35.81 23 ALA B N 1
ATOM 2054 C CA . ALA B 1 23 ? -21.828 33.094 22.844 1 35.81 23 ALA B CA 1
ATOM 2055 C C . ALA B 1 23 ? -20.406 33.062 23.391 1 35.81 23 ALA B C 1
ATOM 2057 O O . ALA B 1 23 ? -20.047 33.844 24.25 1 35.81 23 ALA B O 1
ATOM 2058 N N . GLY B 1 24 ? -19.938 32.094 24.094 1 36.97 24 GLY B N 1
ATOM 2059 C CA . GLY B 1 24 ? -18.672 32.344 24.766 1 36.97 24 GLY B CA 1
ATOM 2060 C C . GLY B 1 24 ? -17.562 32.719 23.812 1 36.97 24 GLY B C 1
ATOM 2061 O O . GLY B 1 24 ? -17.688 32.594 22.594 1 36.97 24 GLY B O 1
ATOM 2062 N N . PRO B 1 25 ? -16.422 33.25 24.359 1 42.5 25 PRO B N 1
ATOM 2063 C CA . PRO B 1 25 ? -15.219 33.75 23.672 1 42.5 25 PRO B CA 1
ATOM 2064 C C . PRO B 1 25 ? -14.859 32.906 22.453 1 42.5 25 PRO B C 1
ATOM 2066 O O . PRO B 1 25 ? -15.18 31.703 22.406 1 42.5 25 PRO B O 1
ATOM 2069 N N . SER B 1 26 ? -14.828 33.469 21.188 1 49.12 26 SER B N 1
ATOM 2070 C CA . SER B 1 26 ? -14.656 32.906 19.859 1 49.12 26 SER B CA 1
ATOM 2071 C C . SER B 1 26 ? -13.703 31.719 19.906 1 49.12 26 SER B C 1
ATOM 2073 O O . SER B 1 26 ? -12.531 31.859 20.234 1 49.12 26 SER B O 1
ATOM 2075 N N . ALA B 1 27 ? -14.055 30.578 20.156 1 62.66 27 ALA B N 1
ATOM 2076 C CA . ALA B 1 27 ? -13.297 29.328 20.297 1 62.66 27 ALA B CA 1
ATOM 2077 C C . ALA B 1 27 ? -12.422 29.078 19.078 1 62.66 27 ALA B C 1
ATOM 2079 O O . ALA B 1 27 ? -12.883 29.203 17.938 1 62.66 27 ALA B O 1
ATOM 2080 N N . LYS B 1 28 ? -11.062 29.078 19.312 1 83.56 28 LYS B N 1
ATOM 2081 C CA . LYS B 1 28 ? -10.039 28.938 18.281 1 83.56 28 LYS B CA 1
ATOM 2082 C C . LYS B 1 28 ? -9.828 27.469 17.906 1 83.56 28 LYS B C 1
ATOM 2084 O O . LYS B 1 28 ? -9.023 27.156 17.031 1 83.56 28 LYS B O 1
ATOM 2089 N N . PHE B 1 29 ? -10.766 26.719 18.578 1 87 29 PHE B N 1
ATOM 2090 C CA . PHE B 1 29 ? -10.555 25.297 18.422 1 87 29 PHE B CA 1
ATOM 2091 C C . PHE B 1 29 ? -11.883 24.547 18.438 1 87 29 PHE B C 1
ATOM 2093 O O . PHE B 1 29 ? -12.789 24.891 19.188 1 87 29 PHE B O 1
ATOM 2100 N N . ALA B 1 30 ? -12.031 23.578 17.547 1 90.25 30 ALA B N 1
ATOM 2101 C CA . ALA B 1 30 ? -13.148 22.641 17.531 1 90.25 30 ALA B CA 1
ATOM 2102 C C . ALA B 1 30 ? -12.672 21.219 17.234 1 90.25 30 ALA B C 1
ATOM 2104 O O . ALA B 1 30 ? -11.602 21.031 16.641 1 90.25 30 ALA B O 1
ATOM 2105 N N . ALA B 1 31 ? -13.398 20.219 17.781 1 91.38 31 ALA B N 1
ATOM 2106 C CA . ALA B 1 31 ? -13.078 18.812 17.5 1 91.38 31 ALA B CA 1
ATOM 2107 C C . ALA B 1 31 ? -14.344 17.969 17.453 1 91.38 31 ALA B C 1
ATOM 2109 O O . ALA B 1 31 ? -15.336 18.281 18.125 1 91.38 31 ALA B O 1
ATOM 2110 N N . THR B 1 32 ? -14.367 16.969 16.656 1 92.25 32 THR B N 1
ATOM 2111 C CA . THR B 1 32 ? -15.383 15.93 16.594 1 92.25 32 THR B CA 1
ATOM 2112 C C . THR B 1 32 ? -14.742 14.555 16.484 1 92.25 32 THR B C 1
ATOM 2114 O O . THR B 1 32 ? -13.672 14.406 15.891 1 92.25 32 THR B O 1
ATOM 2117 N N . TRP B 1 33 ? -15.359 13.555 17.156 1 92.62 33 TRP B N 1
ATOM 2118 C CA . TRP B 1 33 ? -14.797 12.211 17.094 1 92.62 33 TRP B CA 1
ATOM 2119 C C . TRP B 1 33 ? -15.906 11.164 17.031 1 92.62 33 TRP B C 1
ATOM 2121 O O . TRP B 1 33 ? -17.062 11.453 17.344 1 92.62 33 TRP B O 1
ATOM 2131 N N . SER B 1 34 ? -15.562 10.047 16.469 1 92.38 34 SER B N 1
ATOM 2132 C CA . SER B 1 34 ? -16.375 8.844 16.531 1 92.38 34 SER B CA 1
ATOM 2133 C C . SER B 1 34 ? -15.648 7.703 17.234 1 92.38 34 SER B C 1
ATOM 2135 O O . SER B 1 34 ? -14.445 7.508 17.016 1 92.38 34 SER B O 1
ATOM 2137 N N . THR B 1 35 ? -16.406 6.926 18.062 1 90.69 35 THR B N 1
ATOM 2138 C CA . THR B 1 35 ? -15.828 5.789 18.75 1 90.69 35 THR B CA 1
ATOM 2139 C C . THR B 1 35 ? -16.25 4.477 18.109 1 90.69 35 THR B C 1
ATOM 2141 O O . THR B 1 35 ? -15.906 3.395 18.594 1 90.69 35 THR B O 1
ATOM 2144 N N . ASN B 1 36 ? -17.031 4.629 17.031 1 90.12 36 ASN B N 1
ATOM 2145 C CA . ASN B 1 36 ? -17.469 3.436 16.312 1 90.12 36 ASN B CA 1
ATOM 2146 C C . ASN B 1 36 ? -16.281 2.686 15.703 1 90.12 36 ASN B C 1
ATOM 2148 O O . ASN B 1 36 ? -15.508 3.262 14.938 1 90.12 36 ASN B O 1
ATOM 2152 N N . PRO B 1 37 ? -16.219 1.399 16.016 1 89.44 37 PRO B N 1
ATOM 2153 C CA . PRO B 1 37 ? -15.039 0.676 15.547 1 89.44 37 PRO B CA 1
ATOM 2154 C C . PRO B 1 37 ? -15.086 0.345 14.062 1 89.44 37 PRO B C 1
ATOM 2156 O O . PRO B 1 37 ? -14.062 0.003 13.461 1 89.44 37 PRO B O 1
ATOM 2159 N N . ALA B 1 38 ? -16.234 0.334 13.461 1 90.25 38 ALA B N 1
ATOM 2160 C CA . ALA B 1 38 ? -16.312 0.026 12.031 1 90.25 38 ALA B CA 1
ATOM 2161 C C . ALA B 1 38 ? -17.516 0.73 11.398 1 90.25 38 ALA B C 1
ATOM 2163 O O . ALA B 1 38 ? -18.672 0.369 11.648 1 90.25 38 ALA B O 1
ATOM 2164 N N . GLN B 1 39 ? -17.172 1.689 10.609 1 92.19 39 GLN B N 1
ATOM 2165 C CA . GLN B 1 39 ? -18.156 2.445 9.852 1 92.19 39 GLN B CA 1
ATOM 2166 C C . GLN B 1 39 ? -17.766 2.545 8.383 1 92.19 39 GLN B C 1
ATOM 2168 O O . GLN B 1 39 ? -16.625 2.225 8.016 1 92.19 39 GLN B O 1
ATOM 2173 N N . ILE B 1 40 ? -18.75 2.887 7.512 1 94.88 40 ILE B N 1
ATOM 2174 C CA . ILE B 1 40 ? -18.531 3.098 6.086 1 94.88 40 ILE B CA 1
ATOM 2175 C C . ILE B 1 40 ? -17.875 1.861 5.477 1 94.88 40 ILE B C 1
ATOM 2177 O O . ILE B 1 40 ? -16.828 1.959 4.844 1 94.88 40 ILE B O 1
ATOM 2181 N N . VAL B 1 41 ? -18.453 0.78 5.621 1 94.88 41 VAL B N 1
ATOM 2182 C CA . VAL B 1 41 ? -17.875 -0.515 5.266 1 94.88 41 VAL B CA 1
ATOM 2183 C C . VAL B 1 41 ? -18.172 -0.819 3.797 1 94.88 41 VAL B C 1
ATOM 2185 O O . VAL B 1 41 ? -19.328 -0.956 3.4 1 94.88 41 VAL B O 1
ATOM 2188 N N . ALA B 1 42 ? -17.188 -0.908 2.992 1 95.5 42 ALA B N 1
ATOM 2189 C CA . ALA B 1 42 ? -17.281 -1.424 1.629 1 95.5 42 ALA B CA 1
ATOM 2190 C C . ALA B 1 42 ? -16.828 -2.877 1.557 1 95.5 42 ALA B C 1
ATOM 2192 O O . ALA B 1 42 ? -15.867 -3.266 2.229 1 95.5 42 ALA B O 1
ATOM 2193 N N . LEU B 1 43 ? -17.5 -3.639 0.772 1 93.81 43 LEU B N 1
ATOM 2194 C CA . LEU B 1 43 ? -17.188 -5.059 0.667 1 93.81 43 LEU B CA 1
ATOM 2195 C C . LEU B 1 43 ? -17.453 -5.57 -0.745 1 93.81 43 LEU B C 1
ATOM 2197 O O . LEU B 1 43 ? -18.438 -5.18 -1.373 1 93.81 43 LEU B O 1
ATOM 2201 N N . ASN B 1 44 ? -16.547 -6.41 -1.209 1 92.88 44 ASN B N 1
ATOM 2202 C CA . ASN B 1 44 ? -16.719 -7.074 -2.498 1 92.88 44 ASN B CA 1
ATOM 2203 C C . ASN B 1 44 ? -16.156 -8.5 -2.469 1 92.88 44 ASN B C 1
ATOM 2205 O O . ASN B 1 44 ? -15.203 -8.781 -1.748 1 92.88 44 ASN B O 1
ATOM 2209 N N . PHE B 1 45 ? -16.75 -9.328 -3.137 1 91.5 45 PHE B N 1
ATOM 2210 C CA . PHE B 1 45 ? -16.328 -10.719 -3.205 1 91.5 45 PHE B CA 1
ATOM 2211 C C . PHE B 1 45 ? -16.625 -11.312 -4.578 1 91.5 45 PHE B C 1
ATOM 2213 O O . PHE B 1 45 ? -17.625 -10.977 -5.199 1 91.5 45 PHE B O 1
ATOM 2220 N N . GLU B 1 46 ? -15.766 -12.031 -5.059 1 88.88 46 GLU B N 1
ATOM 2221 C CA . GLU B 1 46 ? -15.938 -12.758 -6.316 1 88.88 46 GLU B CA 1
ATOM 2222 C C . GLU B 1 46 ? -15.352 -14.164 -6.23 1 88.88 46 GLU B C 1
ATOM 2224 O O . GLU B 1 46 ? -14.266 -14.352 -5.68 1 88.88 46 GLU B O 1
ATOM 2229 N N . ASN B 1 47 ? -16.109 -15.102 -6.57 1 85.31 47 ASN B N 1
ATOM 2230 C CA . ASN B 1 47 ? -15.609 -16.453 -6.801 1 85.31 47 ASN B CA 1
ATOM 2231 C C . ASN B 1 47 ? -16.188 -17.047 -8.086 1 85.31 47 ASN B C 1
ATOM 2233 O O . ASN B 1 47 ? -16.891 -16.375 -8.828 1 85.31 47 ASN B O 1
ATOM 2237 N N . TYR B 1 48 ? -15.703 -18.234 -8.469 1 71.94 48 TYR B N 1
ATOM 2238 C CA . TYR B 1 48 ? -16.109 -18.859 -9.719 1 71.94 48 TYR B CA 1
ATOM 2239 C C . TYR B 1 48 ? -17.625 -18.828 -9.875 1 71.94 48 TYR B C 1
ATOM 2241 O O . TYR B 1 48 ? -18.141 -18.641 -10.984 1 71.94 48 TYR B O 1
ATOM 2249 N N . ASP B 1 49 ? -18.203 -18.859 -8.844 1 68.06 49 ASP B N 1
ATOM 2250 C CA . ASP B 1 49 ? -19.656 -19.031 -8.938 1 68.06 49 ASP B CA 1
ATOM 2251 C C . ASP B 1 49 ? -20.375 -17.703 -8.734 1 68.06 49 ASP B C 1
ATOM 2253 O O . ASP B 1 49 ? -21.547 -17.562 -9.094 1 68.06 49 ASP B O 1
ATOM 2257 N N . THR B 1 50 ? -19.766 -16.875 -8.086 1 65.38 50 THR B N 1
ATOM 2258 C CA . THR B 1 50 ? -20.5 -15.703 -7.66 1 65.38 50 THR B CA 1
ATOM 2259 C C . THR B 1 50 ? -19.75 -14.43 -8.023 1 65.38 50 THR B C 1
ATOM 2261 O O . THR B 1 50 ? -18.547 -14.32 -7.77 1 65.38 50 THR B O 1
ATOM 2264 N N . ASN B 1 51 ? -20.25 -13.57 -8.984 1 60.09 51 ASN B N 1
ATOM 2265 C CA . ASN B 1 51 ? -19.641 -12.258 -9.156 1 60.09 51 ASN B CA 1
ATOM 2266 C C . ASN B 1 51 ? -20.438 -11.164 -8.445 1 60.09 51 ASN B C 1
ATOM 2268 O O . ASN B 1 51 ? -21.172 -10.406 -9.086 1 60.09 51 ASN B O 1
ATOM 2272 N N . GLU B 1 52 ? -20.969 -11.531 -7.305 1 59.88 52 GLU B N 1
ATOM 2273 C CA . GLU B 1 52 ? -21.812 -10.445 -6.82 1 59.88 52 GLU B CA 1
ATOM 2274 C C . GLU B 1 52 ? -21 -9.422 -6.035 1 59.88 52 GLU B C 1
ATOM 2276 O O . GLU B 1 52 ? -20.188 -9.789 -5.184 1 59.88 52 GLU B O 1
ATOM 2281 N N . SER B 1 53 ? -21.031 -8.234 -6.691 1 66.81 53 SER B N 1
ATOM 2282 C CA . SER B 1 53 ? -20.547 -7.094 -5.926 1 66.81 53 SER B CA 1
ATOM 2283 C C . SER B 1 53 ? -21.516 -6.723 -4.809 1 66.81 53 SER B C 1
ATOM 2285 O O . SER B 1 53 ? -22.719 -6.605 -5.039 1 66.81 53 SER B O 1
ATOM 2287 N N . VAL B 1 54 ? -21.156 -6.789 -3.57 1 68.12 54 VAL B N 1
ATOM 2288 C CA . VAL B 1 54 ? -22.047 -6.543 -2.449 1 68.12 54 VAL B CA 1
ATOM 2289 C C . VAL B 1 54 ? -22.188 -5.039 -2.209 1 68.12 54 VAL B C 1
ATOM 2291 O O . VAL B 1 54 ? -23.25 -4.461 -2.422 1 68.12 54 VAL B O 1
ATOM 2294 N N . ALA B 1 55 ? -21.203 -4.254 -1.684 1 78.06 55 ALA B N 1
ATOM 2295 C CA . ALA B 1 55 ? -21.094 -2.822 -1.415 1 78.06 55 ALA B CA 1
ATOM 2296 C C . ALA B 1 55 ? -19.688 -2.309 -1.713 1 78.06 55 ALA B C 1
ATOM 2298 O O . ALA B 1 55 ? -18.922 -2.023 -0.793 1 78.06 55 ALA B O 1
ATOM 2299 N N . PRO B 1 56 ? -19.516 -2.094 -3.102 1 89.25 56 PRO B N 1
ATOM 2300 C CA . PRO B 1 56 ? -18.109 -1.842 -3.467 1 89.25 56 PRO B CA 1
ATOM 2301 C C . PRO B 1 56 ? -17.641 -0.445 -3.068 1 89.25 56 PRO B C 1
ATOM 2303 O O . PRO B 1 56 ? -16.438 -0.18 -3.045 1 89.25 56 PRO B O 1
ATOM 2306 N N . GLU B 1 57 ? -18.625 0.448 -2.785 1 94.19 57 GLU B N 1
ATOM 2307 C CA . GLU B 1 57 ? -18.25 1.805 -2.395 1 94.19 57 GLU B CA 1
ATOM 2308 C C . GLU B 1 57 ? -19.219 2.365 -1.358 1 94.19 57 GLU B C 1
ATOM 2310 O O . GLU B 1 57 ? -20.438 2.168 -1.464 1 94.19 57 GLU B O 1
ATOM 2315 N N . LYS B 1 58 ? -18.719 3.006 -0.34 1 95.38 58 LYS B N 1
ATOM 2316 C CA . LYS B 1 58 ? -19.531 3.654 0.694 1 95.38 58 LYS B CA 1
ATOM 2317 C C . LYS B 1 58 ? -19 5.047 1.01 1 95.38 58 LYS B C 1
ATOM 2319 O O . LYS B 1 58 ? -17.797 5.312 0.858 1 95.38 58 LYS B O 1
ATOM 2324 N N . HIS B 1 59 ? -19.922 5.867 1.442 1 95.81 59 HIS B N 1
ATOM 2325 C CA . HIS B 1 59 ? -19.578 7.242 1.794 1 95.81 59 HIS B CA 1
ATOM 2326 C C . HIS B 1 59 ? -20.125 7.602 3.174 1 95.81 59 HIS B C 1
ATOM 2328 O O . HIS B 1 59 ? -21.156 7.074 3.602 1 95.81 59 HIS B O 1
ATOM 2334 N N . GLY B 1 60 ? -19.438 8.453 3.828 1 94.88 60 GLY B N 1
ATOM 2335 C CA . GLY B 1 60 ? -19.844 9.023 5.098 1 94.88 60 GLY B CA 1
ATOM 2336 C C . GLY B 1 60 ? -19.031 10.234 5.5 1 94.88 60 GLY B C 1
ATOM 2337 O O . GLY B 1 60 ? -18 10.531 4.883 1 94.88 60 GLY B O 1
ATOM 2338 N N . HIS B 1 61 ? -19.547 10.992 6.434 1 94.62 61 HIS B N 1
ATOM 2339 C CA . HIS B 1 61 ? -18.797 12.172 6.84 1 94.62 61 HIS B CA 1
ATOM 2340 C C . HIS B 1 61 ? -18.953 12.445 8.328 1 94.62 61 HIS B C 1
ATOM 2342 O O . HIS B 1 61 ? -19.891 11.945 8.953 1 94.62 61 HIS B O 1
ATOM 2348 N N . VAL B 1 62 ? -18.062 13.117 8.891 1 90 62 VAL B N 1
ATOM 2349 C CA . VAL B 1 62 ? -18.172 13.742 10.203 1 90 62 VAL B CA 1
ATOM 2350 C C . VAL B 1 62 ? -18.188 15.266 10.047 1 90 62 VAL B C 1
ATOM 2352 O O . VAL B 1 62 ? -17.672 15.805 9.07 1 90 62 VAL B O 1
ATOM 2355 N N . ILE B 1 63 ? -18.781 15.867 11.055 1 89.75 63 ILE B N 1
ATOM 2356 C CA . ILE B 1 63 ? -19 17.297 10.914 1 89.75 63 ILE B CA 1
ATOM 2357 C C . ILE B 1 63 ? -18.656 18.016 12.219 1 89.75 63 ILE B C 1
ATOM 2359 O O . ILE B 1 63 ? -18.922 17.484 13.305 1 89.75 63 ILE B O 1
ATOM 2363 N N . THR B 1 64 ? -18.078 19.141 12.086 1 90.06 64 THR B N 1
ATOM 2364 C CA . THR B 1 64 ? -17.922 20.078 13.188 1 90.06 64 THR B CA 1
ATOM 2365 C C . THR B 1 64 ? -18.156 21.5 12.711 1 90.06 64 THR B C 1
ATOM 2367 O O . THR B 1 64 ? -18.203 21.766 11.508 1 90.06 64 THR B O 1
ATOM 2370 N N . THR B 1 65 ? -18.469 22.406 13.633 1 91.69 65 THR B N 1
ATOM 2371 C CA . THR B 1 65 ? -18.688 23.797 13.297 1 91.69 65 THR B CA 1
ATOM 2372 C C . THR B 1 65 ? -17.703 24.703 14.039 1 91.69 65 THR B C 1
ATOM 2374 O O . THR B 1 65 ? -17.266 24.375 15.148 1 91.69 65 THR B O 1
ATOM 2377 N N . LEU B 1 66 ? -17.344 25.719 13.398 1 91.62 66 LEU B N 1
ATOM 2378 C CA . LEU B 1 66 ? -16.438 26.688 14.008 1 91.62 66 LEU B CA 1
ATOM 2379 C C . LEU B 1 66 ? -16.719 28.094 13.492 1 91.62 66 LEU B C 1
ATOM 2381 O O . LEU B 1 66 ? -16.938 28.281 12.289 1 91.62 66 LEU B O 1
ATOM 2385 N N . LYS B 1 67 ? -16.781 29.031 14.383 1 91.31 67 LYS B N 1
ATOM 2386 C CA . LYS B 1 67 ? -16.859 30.438 14.008 1 91.31 67 LYS B CA 1
ATOM 2387 C C . LYS B 1 67 ? -15.477 31.016 13.711 1 91.31 67 LYS B C 1
ATOM 2389 O O . LYS B 1 67 ? -14.562 30.891 14.539 1 91.31 67 LYS B O 1
ATOM 2394 N N . VAL B 1 68 ? -15.359 31.516 12.562 1 89.38 68 VAL B N 1
ATOM 2395 C CA . VAL B 1 68 ? -14.078 32.062 12.133 1 89.38 68 VAL B CA 1
ATOM 2396 C C . VAL B 1 68 ? -14.125 33.594 12.164 1 89.38 68 VAL B C 1
ATOM 2398 O O . VAL B 1 68 ? -14.992 34.219 11.539 1 89.38 68 VAL B O 1
ATOM 2401 N N . PRO B 1 69 ? -13.203 34.156 12.867 1 86.62 69 PRO B N 1
ATOM 2402 C CA . PRO B 1 69 ? -13.078 35.594 12.758 1 86.62 69 PRO B CA 1
ATOM 2403 C C . PRO B 1 69 ? -12.398 36.031 11.461 1 86.62 69 PRO B C 1
ATOM 2405 O O . PRO B 1 69 ? -12.094 35.219 10.609 1 86.62 69 PRO B O 1
ATOM 2408 N N . GLN B 1 70 ? -12.156 37.344 11.227 1 79.75 70 GLN B N 1
ATOM 2409 C CA . GLN B 1 70 ? -11.578 37.844 9.992 1 79.75 70 GLN B CA 1
ATOM 2410 C C . GLN B 1 70 ? -10.117 37.438 9.859 1 79.75 70 GLN B C 1
ATOM 2412 O O . GLN B 1 70 ? -9.375 37.438 10.852 1 79.75 70 GLN B O 1
ATOM 2417 N N . ASP B 1 71 ? -9.711 37.094 8.625 1 76.81 71 ASP B N 1
ATOM 2418 C CA . ASP B 1 71 ? -8.336 36.906 8.164 1 76.81 71 ASP B CA 1
ATOM 2419 C C . ASP B 1 71 ? -7.656 35.75 8.914 1 76.81 71 ASP B C 1
ATOM 2421 O O . ASP B 1 71 ? -6.539 35.906 9.414 1 76.81 71 ASP B O 1
ATOM 2425 N N . LYS B 1 72 ? -8.312 34.594 9.008 1 84.81 72 LYS B N 1
ATOM 2426 C CA . LYS B 1 72 ? -7.707 33.438 9.641 1 84.81 72 LYS B CA 1
ATOM 2427 C C . LYS B 1 72 ? -7.641 32.25 8.664 1 84.81 72 LYS B C 1
ATOM 2429 O O . LYS B 1 72 ? -8.367 32.219 7.668 1 84.81 72 LYS B O 1
ATOM 2434 N N . GLU B 1 73 ? -6.695 31.438 8.898 1 91.62 73 GLU B N 1
ATOM 2435 C CA . GLU B 1 73 ? -6.648 30.109 8.297 1 91.62 73 GLU B CA 1
ATOM 2436 C C . GLU B 1 73 ? -7.105 29.047 9.281 1 91.62 73 GLU B C 1
ATOM 2438 O O . GLU B 1 73 ? -7.074 29.25 10.492 1 91.62 73 GLU B O 1
ATOM 2443 N N . LEU B 1 74 ? -7.586 27.984 8.672 1 93.56 74 LEU B N 1
ATOM 2444 C CA . LEU B 1 74 ? -7.91 26.828 9.523 1 93.56 74 LEU B CA 1
ATOM 2445 C C . LEU B 1 74 ? -6.957 25.672 9.258 1 93.56 74 LEU B C 1
ATOM 2447 O O . LEU B 1 74 ? -6.746 25.281 8.109 1 93.56 74 LEU B O 1
ATOM 2451 N N . LEU B 1 75 ? -6.32 25.234 10.273 1 94.5 75 LEU B N 1
ATOM 2452 C CA . LEU B 1 75 ? -5.578 23.984 10.266 1 94.5 75 LEU B CA 1
ATOM 2453 C C . LEU B 1 75 ? -6.461 22.828 10.719 1 94.5 75 LEU B C 1
ATOM 2455 O O . LEU B 1 75 ? -6.996 22.859 11.836 1 94.5 75 LEU B O 1
ATOM 2459 N N . ILE B 1 76 ? -6.625 21.844 9.891 1 95.44 76 ILE B N 1
ATOM 2460 C CA . ILE B 1 76 ? -7.484 20.703 10.203 1 95.44 76 ILE B CA 1
ATOM 2461 C C . ILE B 1 76 ? -6.652 19.438 10.258 1 95.44 76 ILE B C 1
ATOM 2463 O O . ILE B 1 76 ? -5.926 19.109 9.312 1 95.44 76 ILE B O 1
ATOM 2467 N N . GLY B 1 77 ? -6.668 18.734 11.305 1 96.31 77 GLY B N 1
ATOM 2468 C CA . GLY B 1 77 ? -6.102 17.406 11.43 1 96.31 77 GLY B CA 1
ATOM 2469 C C . GLY B 1 77 ? -7.145 16.297 11.359 1 96.31 77 GLY B C 1
ATOM 2470 O O . GLY B 1 77 ? -8.117 16.312 12.125 1 96.31 77 GLY B O 1
ATOM 2471 N N . VAL B 1 78 ? -6.957 15.375 10.438 1 96.81 78 VAL B N 1
ATOM 2472 C CA . VAL B 1 78 ? -7.852 14.227 10.344 1 96.81 78 VAL B CA 1
ATOM 2473 C C . VAL B 1 78 ? -7.102 12.961 10.742 1 96.81 78 VAL B C 1
ATOM 2475 O O . VAL B 1 78 ? -6.094 12.609 10.125 1 96.81 78 VAL B O 1
ATOM 2478 N N . SER B 1 79 ? -7.602 12.289 11.766 1 96.25 79 SER B N 1
ATOM 2479 C CA . SER B 1 79 ? -7.121 10.977 12.195 1 96.25 79 SER B CA 1
ATOM 2480 C C . SER B 1 79 ? -8.211 9.922 12.062 1 96.25 79 SER B C 1
ATOM 2482 O O . SER B 1 79 ? -9.367 10.164 12.414 1 96.25 79 SER B O 1
ATOM 2484 N N . ALA B 1 80 ? -7.805 8.781 11.57 1 96.5 80 ALA B N 1
ATOM 2485 C CA . ALA B 1 80 ? -8.758 7.691 11.422 1 96.5 80 ALA B CA 1
ATOM 2486 C C . ALA B 1 80 ? -8.062 6.336 11.469 1 96.5 80 ALA B C 1
ATOM 2488 O O . ALA B 1 80 ? -6.965 6.176 10.922 1 96.5 80 ALA B O 1
ATOM 2489 N N . GLU B 1 81 ? -8.695 5.426 12.109 1 95.69 81 GLU B N 1
ATOM 2490 C CA . GLU B 1 81 ? -8.336 4.027 11.914 1 95.69 81 GLU B CA 1
ATOM 2491 C C . GLU B 1 81 ? -8.906 3.488 10.602 1 95.69 81 GLU B C 1
ATOM 2493 O O . GLU B 1 81 ? -10.094 3.666 10.312 1 95.69 81 GLU B O 1
ATOM 2498 N N . ILE B 1 82 ? -8.078 2.857 9.844 1 97.81 82 ILE B N 1
ATOM 2499 C CA . ILE B 1 82 ? -8.539 2.234 8.609 1 97.81 82 ILE B CA 1
ATOM 2500 C C . ILE B 1 82 ? -8.258 0.734 8.648 1 97.81 82 ILE B C 1
ATOM 2502 O O . ILE B 1 82 ? -7.121 0.316 8.875 1 97.81 82 ILE B O 1
ATOM 2506 N N . GLY B 1 83 ? -9.297 -0.067 8.438 1 97.25 83 GLY B N 1
ATOM 2507 C CA . GLY B 1 83 ? -9.156 -1.506 8.281 1 97.25 83 GLY B CA 1
ATOM 2508 C C . GLY B 1 83 ? -9.273 -1.96 6.836 1 97.25 83 GLY B C 1
ATOM 2509 O O . GLY B 1 83 ? -10.125 -1.472 6.094 1 97.25 83 GLY B O 1
ATOM 2510 N N . ILE B 1 84 ? -8.383 -2.834 6.391 1 97.31 84 ILE B N 1
ATOM 2511 C CA . ILE B 1 84 ? -8.438 -3.436 5.062 1 97.31 84 ILE B CA 1
ATOM 2512 C C . ILE B 1 84 ? -8.227 -4.945 5.172 1 97.31 84 ILE B C 1
ATOM 2514 O O . ILE B 1 84 ? -7.258 -5.402 5.777 1 97.31 84 ILE B O 1
ATOM 2518 N N . VAL B 1 85 ? -9.117 -5.66 4.617 1 95.88 85 VAL B N 1
ATOM 2519 C CA . VAL B 1 85 ? -8.984 -7.105 4.461 1 95.88 85 VAL B CA 1
ATOM 2520 C C . VAL B 1 85 ? -8.875 -7.453 2.977 1 95.88 85 VAL B C 1
ATOM 2522 O O . VAL B 1 85 ? -9.703 -7.02 2.172 1 95.88 85 VAL B O 1
ATOM 2525 N N . THR B 1 86 ? -7.883 -8.109 2.6 1 96.75 86 THR B N 1
ATOM 2526 C CA . THR B 1 86 ? -7.773 -8.719 1.275 1 96.75 86 THR B CA 1
ATOM 2527 C C . THR B 1 86 ? -7.551 -10.219 1.384 1 96.75 86 THR B C 1
ATOM 2529 O O . THR B 1 86 ? -6.738 -10.68 2.193 1 96.75 86 THR B O 1
ATOM 2532 N N . ASP B 1 87 ? -8.273 -10.961 0.658 1 94.94 87 ASP B N 1
ATOM 2533 C CA . ASP B 1 87 ? -8.164 -12.414 0.589 1 94.94 87 ASP B CA 1
ATOM 2534 C C . ASP B 1 87 ? -8.195 -12.898 -0.858 1 94.94 87 ASP B C 1
ATOM 2536 O O . ASP B 1 87 ? -9.188 -12.695 -1.564 1 94.94 87 ASP B O 1
ATOM 2540 N N . THR B 1 88 ? -7.16 -13.508 -1.292 1 95.81 88 THR B N 1
ATOM 2541 C CA . THR B 1 88 ? -7.074 -14.047 -2.643 1 95.81 88 THR B CA 1
ATOM 2542 C C . THR B 1 88 ? -6.715 -15.531 -2.607 1 95.81 88 THR B C 1
ATOM 2544 O O . THR B 1 88 ? -5.902 -15.961 -1.788 1 95.81 88 THR B O 1
ATOM 2547 N N . SER B 1 89 ? -7.336 -16.266 -3.441 1 95.25 89 SER B N 1
ATOM 2548 C CA . SER B 1 89 ? -7.031 -17.688 -3.609 1 95.25 89 SER B CA 1
ATOM 2549 C C . SER B 1 89 ? -7.027 -18.078 -5.082 1 95.25 89 SER B C 1
ATOM 2551 O O . SER B 1 89 ? -7.867 -17.609 -5.855 1 95.25 89 SER B O 1
ATOM 2553 N N . VAL B 1 90 ? -6.082 -18.891 -5.48 1 95.56 90 VAL B N 1
ATOM 2554 C CA . VAL B 1 90 ? -6.004 -19.438 -6.832 1 95.56 90 VAL B CA 1
ATOM 2555 C C . VAL B 1 90 ? -5.84 -20.953 -6.77 1 95.56 90 VAL B C 1
ATOM 2557 O O . VAL B 1 90 ? -5.156 -21.484 -5.887 1 95.56 90 VAL B O 1
ATOM 2560 N N . LYS B 1 91 ? -6.523 -21.578 -7.621 1 94.75 91 LYS B N 1
ATOM 2561 C CA . LYS B 1 91 ? -6.426 -23.016 -7.742 1 94.75 91 LYS B CA 1
ATOM 2562 C C . LYS B 1 91 ? -6.324 -23.453 -9.203 1 94.75 91 LYS B C 1
ATOM 2564 O O . LYS B 1 91 ? -6.781 -22.734 -10.102 1 94.75 91 LYS B O 1
ATOM 2569 N N . GLY B 1 92 ? -5.602 -24.531 -9.406 1 93.25 92 GLY B N 1
ATOM 2570 C CA . GLY B 1 92 ? -5.457 -25.031 -10.766 1 93.25 92 GLY B CA 1
ATOM 2571 C C . GLY B 1 92 ? -4.699 -26.344 -10.844 1 93.25 92 GLY B C 1
ATOM 2572 O O . GLY B 1 92 ? -4.281 -26.891 -9.82 1 93.25 92 GLY B O 1
ATOM 2573 N N . LYS B 1 93 ? -4.668 -26.844 -12.047 1 93 93 LYS B N 1
ATOM 2574 C CA . LYS B 1 93 ? -3.928 -28.062 -12.383 1 93 93 LYS B CA 1
ATOM 2575 C C . LYS B 1 93 ? -3.438 -28.031 -13.828 1 93 93 LYS B C 1
ATOM 2577 O O . LYS B 1 93 ? -3.818 -27.141 -14.594 1 93 93 LYS B O 1
ATOM 2582 N N . ASP B 1 94 ? -2.51 -28.969 -14.141 1 90.81 94 ASP B N 1
ATOM 2583 C CA . ASP B 1 94 ? -1.985 -29.172 -15.492 1 90.81 94 ASP B CA 1
ATOM 2584 C C . ASP B 1 94 ? -1.354 -27.891 -16.031 1 90.81 94 ASP B C 1
ATOM 2586 O O . ASP B 1 94 ? -1.476 -27.594 -17.219 1 90.81 94 ASP B O 1
ATOM 2590 N N . GLY B 1 95 ? -0.846 -27.031 -15.086 1 91.31 95 GLY B N 1
ATOM 2591 C CA . GLY B 1 95 ? -0.092 -25.859 -15.492 1 91.31 95 GLY B CA 1
ATOM 2592 C C . GLY B 1 95 ? -0.975 -24.688 -15.867 1 91.31 95 GLY B C 1
ATOM 2593 O O . GLY B 1 95 ? -0.516 -23.734 -16.5 1 91.31 95 GLY B O 1
ATOM 2594 N N . ALA B 1 96 ? -2.273 -24.75 -15.531 1 92.06 96 ALA B N 1
ATOM 2595 C CA . ALA B 1 96 ? -3.184 -23.656 -15.867 1 92.06 96 ALA B CA 1
ATOM 2596 C C . ALA B 1 96 ? -2.93 -22.453 -14.977 1 92.06 96 ALA B C 1
ATOM 2598 O O . ALA B 1 96 ? -2.775 -22.578 -13.758 1 92.06 96 ALA B O 1
ATOM 2599 N N . LEU B 1 97 ? -2.959 -21.266 -15.609 1 94.12 97 LEU B N 1
ATOM 2600 C CA . LEU B 1 97 ? -2.717 -20.016 -14.891 1 94.12 97 LEU B CA 1
ATOM 2601 C C . LEU B 1 97 ? -4.008 -19.484 -14.281 1 94.12 97 LEU B C 1
ATOM 2603 O O . LEU B 1 97 ? -5.059 -19.5 -14.922 1 94.12 97 LEU B O 1
ATOM 2607 N N . ALA B 1 98 ? -3.92 -19.047 -13.023 1 94.94 98 ALA B N 1
ATOM 2608 C CA . ALA B 1 98 ? -4.996 -18.297 -12.375 1 94.94 98 ALA B CA 1
ATOM 2609 C C . ALA B 1 98 ? -4.453 -17.062 -11.664 1 94.94 98 ALA B C 1
ATOM 2611 O O . ALA B 1 98 ? -3.33 -17.078 -11.156 1 94.94 98 ALA B O 1
ATOM 2612 N N . LYS B 1 99 ? -5.258 -15.969 -11.633 1 96.25 99 LYS B N 1
ATOM 2613 C CA . LYS B 1 99 ? -4.934 -14.719 -10.961 1 96.25 99 LYS B CA 1
ATOM 2614 C C . LYS B 1 99 ? -6.141 -14.172 -10.203 1 96.25 99 LYS B C 1
ATOM 2616 O O . LYS B 1 99 ? -7.266 -14.219 -10.703 1 96.25 99 LYS B O 1
ATOM 2621 N N . ALA B 1 100 ? -5.871 -13.758 -9.031 1 95.94 100 ALA B N 1
ATOM 2622 C CA . ALA B 1 100 ? -6.895 -13.102 -8.219 1 95.94 100 ALA B CA 1
ATOM 2623 C C . ALA B 1 100 ? -6.379 -11.781 -7.66 1 95.94 100 ALA B C 1
ATOM 2625 O O . ALA B 1 100 ? -5.234 -11.688 -7.207 1 95.94 100 ALA B O 1
ATOM 2626 N N . ILE B 1 101 ? -7.207 -10.742 -7.738 1 96.38 101 ILE B N 1
ATOM 2627 C CA . ILE B 1 101 ? -6.871 -9.422 -7.223 1 96.38 101 ILE B CA 1
ATOM 2628 C C . ILE B 1 101 ? -7.934 -8.969 -6.227 1 96.38 101 ILE B C 1
ATOM 2630 O O . ILE B 1 101 ? -9.133 -9.117 -6.477 1 96.38 101 ILE B O 1
ATOM 2634 N N . ALA B 1 102 ? -7.555 -8.539 -5.098 1 96.25 102 ALA B N 1
ATOM 2635 C CA . ALA B 1 102 ? -8.398 -7.867 -4.109 1 96.25 102 ALA B CA 1
ATOM 2636 C C . ALA B 1 102 ? -7.793 -6.527 -3.689 1 96.25 102 ALA B C 1
ATOM 2638 O O . ALA B 1 102 ? -6.59 -6.438 -3.438 1 96.25 102 ALA B O 1
ATOM 2639 N N . ASP B 1 103 ? -8.617 -5.516 -3.662 1 96.56 103 ASP B N 1
ATOM 2640 C CA . ASP B 1 103 ? -8.078 -4.215 -3.285 1 96.56 103 ASP B CA 1
ATOM 2641 C C . ASP B 1 103 ? -9.055 -3.449 -2.398 1 96.56 103 ASP B C 1
ATOM 2643 O O . ASP B 1 103 ? -10.266 -3.678 -2.461 1 96.56 103 ASP B O 1
ATOM 2647 N N . GLY B 1 104 ? -8.586 -2.646 -1.563 1 97.5 104 GLY B N 1
ATOM 2648 C CA . GLY B 1 104 ? -9.312 -1.729 -0.702 1 97.5 104 GLY B CA 1
ATOM 2649 C C . GLY B 1 104 ? -8.664 -0.364 -0.596 1 97.5 104 GLY B C 1
ATOM 2650 O O . GLY B 1 104 ? -7.434 -0.253 -0.6 1 97.5 104 GLY B O 1
ATOM 2651 N N . ARG B 1 105 ? -9.531 0.658 -0.471 1 98.38 105 ARG B N 1
ATOM 2652 C CA . ARG B 1 105 ? -9.039 2.027 -0.364 1 98.38 105 ARG B CA 1
ATOM 2653 C C . ARG B 1 105 ? -9.953 2.873 0.514 1 98.38 105 ARG B C 1
ATOM 2655 O O . ARG B 1 105 ? -11.18 2.74 0.453 1 98.38 105 ARG B O 1
ATOM 2662 N N . ALA B 1 106 ? -9.398 3.678 1.316 1 98.5 106 ALA B N 1
ATOM 2663 C CA . ALA B 1 106 ? -10.109 4.707 2.072 1 98.5 106 ALA B CA 1
ATOM 2664 C C . ALA B 1 106 ? -9.5 6.086 1.83 1 98.5 106 ALA B C 1
ATOM 2666 O O . ALA B 1 106 ? -8.297 6.281 2.031 1 98.5 106 ALA B O 1
ATOM 2667 N N . THR B 1 107 ? -10.305 7.016 1.41 1 98.44 107 THR B N 1
ATOM 2668 C CA . THR B 1 107 ? -9.859 8.383 1.158 1 98.44 107 THR B CA 1
ATOM 2669 C C . THR B 1 107 ? -10.664 9.375 1.992 1 98.44 107 THR B C 1
ATOM 2671 O O . THR B 1 107 ? -11.711 9.031 2.531 1 98.44 107 THR B O 1
ATOM 2674 N N . VAL B 1 108 ? -10.148 10.641 2.086 1 98.31 108 VAL B N 1
ATOM 2675 C CA . VAL B 1 108 ? -10.859 11.695 2.799 1 98.31 108 VAL B CA 1
ATOM 2676 C C . VAL B 1 108 ? -10.672 13.023 2.074 1 98.31 108 VAL B C 1
ATOM 2678 O O . VAL B 1 108 ? -9.594 13.297 1.541 1 98.31 108 VAL B O 1
ATOM 2681 N N . VAL B 1 109 ? -11.688 13.781 2.023 1 98 109 VAL B N 1
ATOM 2682 C CA . VAL B 1 109 ? -11.688 15.172 1.574 1 98 109 VAL B CA 1
ATOM 2683 C C . VAL B 1 109 ? -12.305 16.062 2.648 1 98 109 VAL B C 1
ATOM 2685 O O . VAL B 1 109 ? -13.312 15.695 3.26 1 98 109 VAL B O 1
ATOM 2688 N N . VAL B 1 110 ? -11.711 17.219 2.893 1 97.75 110 VAL B N 1
ATOM 2689 C CA . VAL B 1 110 ? -12.234 18.156 3.881 1 97.75 110 VAL B CA 1
ATOM 2690 C C . VAL B 1 110 ? -12.797 19.391 3.178 1 97.75 110 VAL B C 1
ATOM 2692 O O . VAL B 1 110 ? -12.156 19.953 2.293 1 97.75 110 VAL B O 1
ATOM 2695 N N . THR B 1 111 ? -13.953 19.766 3.598 1 96.88 111 THR B N 1
ATOM 2696 C CA . THR B 1 111 ? -14.578 20.969 3.035 1 96.88 111 THR B CA 1
ATOM 2697 C C . THR B 1 111 ? -15.133 21.859 4.141 1 96.88 111 THR B C 1
ATOM 2699 O O . THR B 1 111 ? -15.359 21.391 5.266 1 96.88 111 THR B O 1
ATOM 2702 N N . ALA B 1 112 ? -15.32 23.078 3.832 1 95.94 112 ALA B N 1
ATOM 2703 C CA . ALA B 1 112 ? -16 24.047 4.688 1 95.94 112 ALA B CA 1
ATOM 2704 C C . ALA B 1 112 ? -17.125 24.734 3.939 1 95.94 112 ALA B C 1
ATOM 2706 O O . ALA B 1 112 ? -16.953 25.188 2.805 1 95.94 112 ALA B O 1
ATOM 2707 N N . THR B 1 113 ? -18.203 24.797 4.59 1 95.06 113 THR B N 1
ATOM 2708 C CA . THR B 1 113 ? -19.359 25.5 4.043 1 95.06 113 THR B CA 1
ATOM 2709 C C . THR B 1 113 ? -19.891 26.531 5.043 1 95.06 113 THR B C 1
ATOM 2711 O O . THR B 1 113 ? -20.141 26.188 6.207 1 95.06 113 THR B O 1
ATOM 2714 N N . PRO B 1 114 ? -20.031 27.797 4.605 1 93.5 114 PRO B N 1
ATOM 2715 C CA . PRO B 1 114 ? -20.641 28.766 5.523 1 93.5 114 PRO B CA 1
ATOM 2716 C C . PRO B 1 114 ? -22.047 28.359 5.98 1 93.5 114 PRO B C 1
ATOM 2718 O O . PRO B 1 114 ? -22.844 27.875 5.172 1 93.5 114 PRO B O 1
ATOM 2721 N N . VAL B 1 115 ? -22.141 28.562 7.277 1 90.38 115 VAL B N 1
ATOM 2722 C CA . VAL B 1 115 ? -23.484 28.297 7.801 1 90.38 115 VAL B CA 1
ATOM 2723 C C . VAL B 1 115 ? -24.469 29.312 7.242 1 90.38 115 VAL B C 1
ATOM 2725 O O . VAL B 1 115 ? -24.219 30.516 7.281 1 90.38 115 VAL B O 1
ATOM 2728 N N . GLY B 1 116 ? -25.672 28.984 6.793 1 87.12 116 GLY B N 1
ATOM 2729 C CA . GLY B 1 116 ? -26.672 29.859 6.23 1 87.12 116 GLY B CA 1
ATOM 2730 C C . GLY B 1 116 ? -26.641 29.906 4.715 1 87.12 116 GLY B C 1
ATOM 2731 O O . GLY B 1 116 ? -27.438 30.609 4.094 1 87.12 116 GLY B O 1
ATOM 2732 N N . GLY B 1 117 ? -25.641 29.375 4.133 1 82 117 GLY B N 1
ATOM 2733 C CA . GLY B 1 117 ? -25.641 29.281 2.682 1 82 117 GLY B CA 1
ATOM 2734 C C . GLY B 1 117 ? -24.391 29.891 2.053 1 82 117 GLY B C 1
ATOM 2735 O O . GLY B 1 117 ? -23.797 30.812 2.609 1 82 117 GLY B O 1
ATOM 2736 N N . GLY B 1 118 ? -23.719 29.297 1.127 1 85.69 118 GLY B N 1
ATOM 2737 C CA . GLY B 1 118 ? -22.547 29.734 0.392 1 85.69 118 GLY B CA 1
ATOM 2738 C C . GLY B 1 118 ? -21.844 28.609 -0.348 1 85.69 118 GLY B C 1
ATOM 2739 O O . GLY B 1 118 ? -22.328 27.469 -0.347 1 85.69 118 GLY B O 1
ATOM 2740 N N . GLU B 1 119 ? -20.781 29.078 -0.977 1 92.31 119 GLU B N 1
ATOM 2741 C CA . GLU B 1 119 ? -20.016 28.109 -1.767 1 92.31 119 GLU B CA 1
ATOM 2742 C C . GLU B 1 119 ? -19.125 27.266 -0.878 1 92.31 119 GLU B C 1
ATOM 2744 O O . GLU B 1 119 ? -18.5 27.766 0.059 1 92.31 119 GLU B O 1
ATOM 2749 N N . GLU B 1 120 ? -19.141 26.016 -1.064 1 93.38 120 GLU B N 1
ATOM 2750 C CA . GLU B 1 120 ? -18.25 25.078 -0.372 1 93.38 120 GLU B CA 1
ATOM 2751 C C . GLU B 1 120 ? -16.812 25.25 -0.83 1 93.38 120 GLU B C 1
ATOM 2753 O O . GLU B 1 120 ? -16.531 25.359 -2.029 1 93.38 120 GLU B O 1
ATOM 2758 N N . VAL B 1 121 ? -15.938 25.328 0.133 1 94.94 121 VAL B N 1
ATOM 2759 C CA . VAL B 1 121 ? -14.516 25.438 -0.161 1 94.94 121 VAL B CA 1
ATOM 2760 C C . VAL B 1 121 ? -13.812 24.141 0.256 1 94.94 121 VAL B C 1
ATOM 2762 O O . VAL B 1 121 ? -14.023 23.641 1.362 1 94.94 121 VAL B O 1
ATOM 2765 N N . GLU B 1 122 ? -13 23.609 -0.604 1 97 122 GLU B N 1
ATOM 2766 C CA . GLU B 1 122 ? -12.227 22.406 -0.32 1 97 122 GLU B CA 1
ATOM 2767 C C . GLU B 1 122 ? -10.867 22.75 0.284 1 97 122 GLU B C 1
ATOM 2769 O O . GLU B 1 122 ? -10.18 23.656 -0.195 1 97 122 GLU B O 1
ATOM 2774 N N . ALA B 1 123 ? -10.531 22.062 1.323 1 96.88 123 ALA B N 1
ATOM 2775 C CA . ALA B 1 123 ? -9.227 22.266 1.933 1 96.88 123 ALA B CA 1
ATOM 2776 C C . ALA B 1 123 ? -8.117 21.719 1.039 1 96.88 123 ALA B C 1
ATOM 2778 O O . ALA B 1 123 ? -8.32 20.75 0.297 1 96.88 123 ALA B O 1
ATOM 2779 N N . VAL B 1 124 ? -6.988 22.359 1.149 1 95.06 124 VAL B N 1
ATOM 2780 C CA . VAL B 1 124 ? -5.809 21.844 0.462 1 95.06 124 VAL B CA 1
ATOM 2781 C C . VAL B 1 124 ? -5.117 20.797 1.334 1 95.06 124 VAL B C 1
ATOM 2783 O O . VAL B 1 124 ? -5.16 20.875 2.564 1 95.06 124 VAL B O 1
ATOM 2786 N N . PRO B 1 125 ? -4.48 19.75 0.691 1 95.69 125 PRO B N 1
ATOM 2787 C CA . PRO B 1 125 ? -4.156 19.625 -0.732 1 95.69 125 PRO B CA 1
ATOM 2788 C C . PRO B 1 125 ? -5.219 18.859 -1.514 1 95.69 125 PRO B C 1
ATOM 2790 O O . PRO B 1 125 ? -4.938 18.328 -2.59 1 95.69 125 PRO B O 1
ATOM 2793 N N . GLY B 1 126 ? -6.398 18.688 -1.021 1 96.5 126 GLY B N 1
ATOM 2794 C CA . GLY B 1 126 ? -7.461 17.938 -1.679 1 96.5 126 GLY B CA 1
ATOM 2795 C C . GLY B 1 126 ? -7.652 16.547 -1.108 1 96.5 126 GLY B C 1
ATOM 2796 O O . GLY B 1 126 ? -7.48 16.328 0.094 1 96.5 126 GLY B O 1
ATOM 2797 N N . GLU B 1 127 ? -8.062 15.648 -1.989 1 97.88 127 GLU B N 1
ATOM 2798 C CA . GLU B 1 127 ? -8.352 14.289 -1.53 1 97.88 127 GLU B CA 1
ATOM 2799 C C . GLU B 1 127 ? -7.07 13.562 -1.127 1 97.88 127 GLU B C 1
ATOM 2801 O O . GLU B 1 127 ? -6.094 13.547 -1.882 1 97.88 127 GLU B O 1
ATOM 2806 N N . ILE B 1 128 ? -7.09 13.023 0.025 1 98.19 128 ILE B N 1
ATOM 2807 C CA . ILE B 1 128 ? -5.965 12.25 0.538 1 98.19 128 ILE B CA 1
ATOM 2808 C C . ILE B 1 128 ? -6.359 10.781 0.664 1 98.19 128 ILE B C 1
ATOM 2810 O O . ILE B 1 128 ? -7.453 10.469 1.137 1 98.19 128 ILE B O 1
ATOM 2814 N N . THR B 1 129 ? -5.488 9.883 0.229 1 98.44 129 THR B N 1
ATOM 2815 C CA . THR B 1 129 ? -5.645 8.461 0.519 1 98.44 129 THR B CA 1
ATOM 2816 C C . THR B 1 129 ? -5.078 8.125 1.895 1 98.44 129 THR B C 1
ATOM 2818 O O . THR B 1 129 ? -3.859 8.117 2.086 1 98.44 129 THR B O 1
ATOM 2821 N N . LEU B 1 130 ? -5.922 7.816 2.787 1 98.25 130 LEU B N 1
ATOM 2822 C CA . LEU B 1 130 ? -5.453 7.445 4.117 1 98.25 130 LEU B CA 1
ATOM 2823 C C . LEU B 1 130 ? -4.789 6.07 4.094 1 98.25 130 LEU B C 1
ATOM 2825 O O . LEU B 1 130 ? -3.754 5.867 4.73 1 98.25 130 LEU B O 1
ATOM 2829 N N . SER B 1 131 ? -5.434 5.156 3.336 1 98.25 131 SER B N 1
ATOM 2830 C CA . SER B 1 131 ? -4.867 3.82 3.189 1 98.25 131 SER B CA 1
ATOM 2831 C C . SER B 1 131 ? -5.406 3.127 1.941 1 98.25 131 SER B C 1
ATOM 2833 O O . SER B 1 131 ? -6.594 3.223 1.635 1 98.25 131 SER B O 1
ATOM 2835 N N . GLN B 1 132 ? -4.574 2.469 1.229 1 98.19 132 GLN B N 1
ATOM 2836 C CA . GLN B 1 132 ? -4.914 1.641 0.078 1 98.19 132 GLN B CA 1
ATOM 2837 C C . GLN B 1 132 ? -4.035 0.395 0.016 1 98.19 132 GLN B C 1
ATOM 2839 O O . GLN B 1 132 ? -2.838 0.459 0.299 1 98.19 132 GLN B O 1
ATOM 2844 N N . ARG B 1 133 ? -4.578 -0.717 -0.346 1 96.75 133 ARG B N 1
ATOM 2845 C CA . ARG B 1 133 ? -3.85 -1.948 -0.631 1 96.75 133 ARG B CA 1
ATOM 2846 C C . ARG B 1 133 ? -4.43 -2.658 -1.851 1 96.75 133 ARG B C 1
ATOM 2848 O O . ARG B 1 133 ? -5.641 -2.867 -1.936 1 96.75 133 ARG B O 1
ATOM 2855 N N . ILE B 1 134 ? -3.635 -2.963 -2.758 1 97.62 134 ILE B N 1
ATOM 2856 C CA . ILE B 1 134 ? -3.943 -3.891 -3.842 1 97.62 134 ILE B CA 1
ATOM 2857 C C . ILE B 1 134 ? -3.119 -5.164 -3.678 1 97.62 134 ILE B C 1
ATOM 2859 O O . ILE B 1 134 ? -1.887 -5.117 -3.648 1 97.62 134 ILE B O 1
ATOM 2863 N N . GLN B 1 135 ? -3.775 -6.254 -3.498 1 96.69 135 GLN B N 1
ATOM 2864 C CA . GLN B 1 135 ? -3.154 -7.57 -3.428 1 96.69 135 GLN B CA 1
ATOM 2865 C C . GLN B 1 135 ? -3.459 -8.391 -4.676 1 96.69 135 GLN B C 1
ATOM 2867 O O . GLN B 1 135 ? -4.625 -8.609 -5.016 1 96.69 135 GLN B O 1
ATOM 2872 N N . GLU B 1 136 ? -2.457 -8.836 -5.344 1 97.12 136 GLU B N 1
ATOM 2873 C CA . GLU B 1 136 ? -2.607 -9.719 -6.5 1 97.12 136 GLU B CA 1
ATOM 2874 C C . GLU B 1 136 ? -1.844 -11.023 -6.301 1 97.12 136 GLU B C 1
ATOM 2876 O O . GLU B 1 136 ? -0.633 -11.008 -6.066 1 97.12 136 GLU B O 1
ATOM 2881 N N . MET B 1 137 ? -2.559 -12.086 -6.422 1 96.19 137 MET B N 1
ATOM 2882 C CA . MET B 1 137 ? -1.971 -13.422 -6.383 1 96.19 137 MET B CA 1
ATOM 2883 C C . MET B 1 137 ? -2.098 -14.109 -7.738 1 96.19 137 MET B C 1
ATOM 2885 O O . MET B 1 137 ? -3.154 -14.062 -8.367 1 96.19 137 MET B O 1
ATOM 2889 N N . SER B 1 138 ? -1.026 -14.703 -8.18 1 96.06 138 SER B N 1
ATOM 2890 C CA . SER B 1 138 ? -1.039 -15.492 -9.406 1 96.06 138 SER B CA 1
ATOM 2891 C C . SER B 1 138 ? -0.271 -16.797 -9.234 1 96.06 138 SER B C 1
ATOM 2893 O O . SER B 1 138 ? 0.709 -16.859 -8.484 1 96.06 138 SER B O 1
ATOM 2895 N N . ALA B 1 139 ? -0.752 -17.828 -9.922 1 95.62 139 ALA B N 1
ATOM 2896 C CA . ALA B 1 139 ? -0.034 -19.094 -9.828 1 95.62 139 ALA B CA 1
ATOM 2897 C C . ALA B 1 139 ? -0.294 -19.969 -11.055 1 95.62 139 ALA B C 1
ATOM 2899 O O . ALA B 1 139 ? -1.385 -19.922 -11.633 1 95.62 139 ALA B O 1
ATOM 2900 N N . THR B 1 140 ? 0.679 -20.609 -11.523 1 95.5 140 THR B N 1
ATOM 2901 C CA . THR B 1 140 ? 0.613 -21.781 -12.383 1 95.5 140 THR B CA 1
ATOM 2902 C C . THR B 1 140 ? 0.933 -23.047 -11.602 1 95.5 140 THR B C 1
ATOM 2904 O O . THR B 1 140 ? 2.059 -23.234 -11.133 1 95.5 140 THR B O 1
ATOM 2907 N N . LEU B 1 141 ? -0.02 -23.938 -11.477 1 93.62 141 LEU B N 1
ATOM 2908 C CA . LEU B 1 141 ? 0.116 -25.078 -10.578 1 93.62 141 LEU B CA 1
ATOM 2909 C C . LEU B 1 141 ? -0.008 -26.391 -11.344 1 93.62 141 LEU B C 1
ATOM 2911 O O . LEU B 1 141 ? -0.756 -26.484 -12.32 1 93.62 141 LEU B O 1
ATOM 2915 N N . ALA B 1 142 ? 0.602 -27.406 -10.898 1 92.69 142 ALA B N 1
ATOM 2916 C CA . ALA B 1 142 ? 0.659 -28.719 -11.555 1 92.69 142 ALA B CA 1
ATOM 2917 C C . ALA B 1 142 ? -0.569 -29.547 -11.219 1 92.69 142 ALA B C 1
ATOM 2919 O O . ALA B 1 142 ? -0.999 -30.391 -12.016 1 92.69 142 ALA B O 1
ATOM 2920 N N . GLY B 1 143 ? -1.087 -29.281 -10.117 1 92.19 143 GLY B N 1
ATOM 2921 C CA . GLY B 1 143 ? -2.104 -30.188 -9.602 1 92.19 143 GLY B CA 1
ATOM 2922 C C . GLY B 1 143 ? -1.527 -31.359 -8.836 1 92.19 143 GLY B C 1
ATOM 2923 O O . GLY B 1 143 ? -0.31 -31.469 -8.664 1 92.19 143 GLY B O 1
ATOM 2924 N N . VAL B 1 144 ? -2.441 -32.125 -8.258 1 87.94 144 VAL B N 1
ATOM 2925 C CA . VAL B 1 144 ? -2.049 -33.312 -7.512 1 87.94 144 VAL B CA 1
ATOM 2926 C C . VAL B 1 144 ? -2.359 -34.562 -8.328 1 87.94 144 VAL B C 1
ATOM 2928 O O . VAL B 1 144 ? -3.527 -34.875 -8.578 1 87.94 144 VAL B O 1
ATOM 2931 N N . ILE B 1 145 ? -1.306 -35.25 -8.781 1 89 145 ILE B N 1
ATOM 2932 C CA . ILE B 1 145 ? -1.498 -36.5 -9.516 1 89 145 ILE B CA 1
ATOM 2933 C C . ILE B 1 145 ? -1.934 -37.594 -8.562 1 89 145 ILE B C 1
ATOM 2935 O O . ILE B 1 145 ? -1.198 -37.969 -7.641 1 89 145 ILE B O 1
ATOM 2939 N N . GLU B 1 146 ? -3.102 -38.156 -8.828 1 86.88 146 GLU B N 1
ATOM 2940 C CA . GLU B 1 146 ? -3.631 -39.188 -7.93 1 86.88 146 GLU B CA 1
ATOM 2941 C C . GLU B 1 146 ? -3.301 -40.562 -8.438 1 86.88 146 GLU B C 1
ATOM 2943 O O . GLU B 1 146 ? -2.734 -41.375 -7.703 1 86.88 146 GLU B O 1
ATOM 2948 N N . THR B 1 147 ? -3.721 -40.906 -9.648 1 86.44 147 THR B N 1
ATOM 2949 C CA . THR B 1 147 ? -3.506 -42.188 -10.273 1 86.44 147 THR B CA 1
ATOM 2950 C C . THR B 1 147 ? -3.242 -42.031 -11.773 1 86.44 147 THR B C 1
ATOM 2952 O O . THR B 1 147 ? -3.748 -41.094 -12.398 1 86.44 147 THR B O 1
ATOM 2955 N N . CYS B 1 148 ? -2.369 -42.875 -12.273 1 87.25 148 CYS B N 1
ATOM 2956 C CA . CYS B 1 148 ? -2.129 -42.938 -13.711 1 87.25 148 CYS B CA 1
ATOM 2957 C C . CYS B 1 148 ? -2.334 -44.344 -14.242 1 87.25 148 CYS B C 1
ATOM 2959 O O . CYS B 1 148 ? -2.023 -45.344 -13.555 1 87.25 148 CYS B O 1
ATOM 2961 N N . GLU B 1 149 ? -2.934 -44.438 -15.367 1 79.75 149 GLU B N 1
ATOM 2962 C CA . GLU B 1 149 ? -3.041 -45.688 -16.078 1 79.75 149 GLU B CA 1
ATOM 2963 C C . GLU B 1 149 ? -1.992 -45.812 -17.172 1 79.75 149 GLU B C 1
ATOM 2965 O O . GLU B 1 149 ? -1.911 -44.938 -18.047 1 79.75 149 GLU B O 1
ATOM 2970 N N . LEU B 1 150 ? -1.134 -46.75 -17.078 1 75.69 150 LEU B N 1
ATOM 2971 C CA . LEU B 1 150 ? -0.058 -46.938 -18.047 1 75.69 150 LEU B CA 1
ATOM 2972 C C . LEU B 1 150 ? -0.381 -48.125 -18.969 1 75.69 150 LEU B C 1
ATOM 2974 O O . LEU B 1 150 ? -0.785 -49.188 -18.516 1 75.69 150 LEU B O 1
ATOM 2978 N N . SER B 1 151 ? -0.507 -47.812 -20.344 1 67.25 151 SER B N 1
ATOM 2979 C CA . SER B 1 151 ? -0.587 -48.875 -21.312 1 67.25 151 SER B CA 1
ATOM 2980 C C . SER B 1 151 ? 0.793 -49.25 -21.844 1 67.25 151 SER B C 1
ATOM 2982 O O . SER B 1 151 ? 1.533 -48.406 -22.328 1 67.25 151 SER B O 1
ATOM 2984 N N . VAL B 1 152 ? 1.237 -50.406 -21.516 1 68 152 VAL B N 1
ATOM 2985 C CA . VAL B 1 152 ? 2.539 -50.875 -21.969 1 68 152 VAL B CA 1
ATOM 2986 C C . VAL B 1 152 ? 2.35 -51.969 -23.016 1 68 152 VAL B C 1
ATOM 2988 O O . VAL B 1 152 ? 1.481 -52.844 -22.859 1 68 152 VAL B O 1
ATOM 2991 N N . GLU B 1 153 ? 2.799 -51.688 -24.25 1 64.31 153 GLU B N 1
ATOM 2992 C CA . GLU B 1 153 ? 2.807 -52.75 -25.266 1 64.31 153 GLU B CA 1
ATOM 2993 C C . GLU B 1 153 ? 4.109 -53.531 -25.219 1 64.31 153 GLU B C 1
ATOM 2995 O O . GLU B 1 153 ? 5.195 -52.969 -25.188 1 64.31 153 GLU B O 1
ATOM 3000 N N . GLY B 1 154 ? 3.982 -54.812 -24.844 1 63.72 154 GLY B N 1
ATOM 3001 C CA . GLY B 1 154 ? 5.141 -55.688 -24.766 1 63.72 154 GLY B CA 1
ATOM 3002 C C . GLY B 1 154 ? 5.332 -56.562 -26 1 63.72 154 GLY B C 1
ATOM 3003 O O . GLY B 1 154 ? 4.363 -56.906 -26.656 1 63.72 154 GLY B O 1
ATOM 3004 N N . THR B 1 155 ? 6.5 -56.375 -26.547 1 63.75 155 THR B N 1
ATOM 3005 C CA . THR B 1 155 ? 6.879 -57.312 -27.609 1 63.75 155 THR B CA 1
ATOM 3006 C C . THR B 1 155 ? 7.957 -58.25 -27.109 1 63.75 155 THR B C 1
ATOM 3008 O O . THR B 1 155 ? 8.727 -57.938 -26.203 1 63.75 155 THR B O 1
ATOM 3011 N N . LEU B 1 156 ? 7.82 -59.5 -27.484 1 64.44 156 LEU B N 1
ATOM 3012 C CA . LEU B 1 156 ? 8.852 -60.5 -27.188 1 64.44 156 LEU B CA 1
ATOM 3013 C C . LEU B 1 156 ? 10.094 -60.25 -28.031 1 64.44 156 LEU B C 1
ATOM 3015 O O . LEU B 1 156 ? 10 -60 -29.219 1 64.44 156 LEU B O 1
ATOM 3019 N N . ASP B 1 157 ? 11.156 -59.969 -27.344 1 64 157 ASP B N 1
ATOM 3020 C CA . ASP B 1 157 ? 12.375 -59.906 -28.141 1 64 157 ASP B CA 1
ATOM 3021 C C . ASP B 1 157 ? 12.875 -61.281 -28.531 1 64 157 ASP B C 1
ATOM 3023 O O . ASP B 1 157 ? 12.219 -62.281 -28.25 1 64 157 ASP B O 1
ATOM 3027 N N . ASP B 1 158 ? 13.93 -61.156 -29.375 1 67.38 158 ASP B N 1
ATOM 3028 C CA . ASP B 1 158 ? 14.484 -62.375 -29.953 1 67.38 158 ASP B CA 1
ATOM 3029 C C . ASP B 1 158 ? 14.883 -63.375 -28.859 1 67.38 158 ASP B C 1
ATOM 3031 O O . ASP B 1 158 ? 14.961 -64.562 -29.094 1 67.38 158 ASP B O 1
ATOM 3035 N N . ASN B 1 159 ? 15.148 -62.781 -27.719 1 65.88 159 ASN B N 1
ATOM 3036 C CA . ASN B 1 159 ? 15.594 -63.625 -26.625 1 65.88 159 ASN B CA 1
ATOM 3037 C C . ASN B 1 159 ? 14.422 -64.062 -25.75 1 65.88 159 ASN B C 1
ATOM 3039 O O . ASN B 1 159 ? 14.625 -64.75 -24.734 1 65.88 159 ASN B O 1
ATOM 3043 N N . GLY B 1 160 ? 13.219 -63.781 -26.188 1 62.75 160 GLY B N 1
ATOM 3044 C CA . GLY B 1 160 ? 12.023 -64.188 -25.453 1 62.75 160 GLY B CA 1
ATOM 3045 C C . GLY B 1 160 ? 11.656 -63.188 -24.359 1 62.75 160 GLY B C 1
ATOM 3046 O O . GLY B 1 160 ? 10.734 -63.438 -23.578 1 62.75 160 GLY B O 1
ATOM 3047 N N . ASP B 1 161 ? 12.539 -62.188 -24.266 1 61.41 161 ASP B N 1
ATOM 3048 C CA . ASP B 1 161 ? 12.234 -61.188 -23.25 1 61.41 161 ASP B CA 1
ATOM 3049 C C . ASP B 1 161 ? 11.172 -60.188 -23.75 1 61.41 161 ASP B C 1
ATOM 3051 O O . ASP B 1 161 ? 11.133 -59.875 -24.938 1 61.41 161 ASP B O 1
ATOM 3055 N N . VAL B 1 162 ? 10.164 -59.938 -22.938 1 63.19 162 VAL B N 1
ATOM 3056 C CA . VAL B 1 162 ? 9.148 -58.969 -23.297 1 63.19 162 VAL B CA 1
ATOM 3057 C C . VAL B 1 162 ? 9.68 -57.562 -23.062 1 63.19 162 VAL B C 1
ATOM 3059 O O . VAL B 1 162 ? 10.086 -57.219 -21.953 1 63.19 162 VAL B O 1
ATOM 3062 N N . VAL B 1 163 ? 9.977 -56.875 -24.141 1 64.31 163 VAL B N 1
ATOM 3063 C CA . VAL B 1 163 ? 10.305 -55.438 -24.062 1 64.31 163 VAL B CA 1
ATOM 3064 C C . VAL B 1 163 ? 9.039 -54.625 -24.281 1 64.31 163 VAL B C 1
ATOM 3066 O O . VAL B 1 163 ? 8.328 -54.812 -25.266 1 64.31 163 VAL B O 1
ATOM 3069 N N . SER B 1 164 ? 8.609 -53.938 -23.125 1 67.06 164 SER B N 1
ATOM 3070 C CA . SER B 1 164 ? 7.422 -53.125 -23.234 1 67.06 164 SER B CA 1
ATOM 3071 C C . SER B 1 164 ? 7.781 -51.625 -23.141 1 67.06 164 SER B C 1
ATOM 3073 O O . SER B 1 164 ? 8.602 -51.25 -22.312 1 67.06 164 SER B O 1
ATOM 3075 N N . GLU B 1 165 ? 7.488 -51 -24.234 1 68.69 165 GLU B N 1
ATOM 3076 C CA . GLU B 1 165 ? 7.566 -49.531 -24.266 1 68.69 165 GLU B CA 1
ATOM 3077 C C . GLU B 1 165 ? 6.184 -48.906 -24.141 1 68.69 165 GLU B C 1
ATOM 3079 O O . GLU B 1 165 ? 5.191 -49.469 -24.594 1 68.69 165 GLU B O 1
ATOM 3084 N N . GLY B 1 166 ? 6.148 -47.938 -23.109 1 74.81 166 GLY B N 1
ATOM 3085 C CA . GLY B 1 166 ? 4.91 -47.188 -22.984 1 74.81 166 GLY B CA 1
ATOM 3086 C C . GLY B 1 166 ? 5.133 -45.719 -22.766 1 74.81 166 GLY B C 1
ATOM 3087 O O . GLY B 1 166 ? 6.27 -45.25 -22.609 1 74.81 166 GLY B O 1
ATOM 3088 N N . SER B 1 167 ? 4.191 -44.969 -23.109 1 78.12 167 SER B N 1
ATOM 3089 C CA . SER B 1 167 ? 4.176 -43.562 -22.828 1 78.12 167 SER B CA 1
ATOM 3090 C C . SER B 1 167 ? 2.992 -43.188 -21.938 1 78.12 167 SER B C 1
ATOM 3092 O O . SER B 1 167 ? 1.964 -43.844 -21.953 1 78.12 167 SER B O 1
ATOM 3094 N N . LEU B 1 168 ? 3.393 -42.25 -21 1 84 168 LEU B N 1
ATOM 3095 C CA . LEU B 1 168 ? 2.357 -41.719 -20.125 1 84 168 LEU B CA 1
ATOM 3096 C C . LEU B 1 168 ? 2.143 -40.25 -20.391 1 84 168 LEU B C 1
ATOM 3098 O O . LEU B 1 168 ? 3.098 -39.469 -20.375 1 84 168 LEU B O 1
ATOM 3102 N N . ASP B 1 169 ? 0.952 -39.875 -20.781 1 86 169 ASP B N 1
ATOM 3103 C CA . ASP B 1 169 ? 0.519 -38.5 -20.828 1 86 169 ASP B CA 1
ATOM 3104 C C . ASP B 1 169 ? -0.333 -38.125 -19.609 1 86 169 ASP B C 1
ATOM 3106 O O . ASP B 1 169 ? -1.459 -38.625 -19.484 1 86 169 ASP B O 1
ATOM 3110 N N . VAL B 1 170 ? 0.198 -37.219 -18.844 1 87.12 170 VAL B N 1
ATOM 3111 C CA . VAL B 1 170 ? -0.431 -36.969 -17.547 1 87.12 170 VAL B CA 1
ATOM 3112 C C . VAL B 1 170 ? -1.841 -36.406 -17.766 1 87.12 170 VAL B C 1
ATOM 3114 O O . VAL B 1 170 ? -2.771 -36.781 -17.047 1 87.12 170 VAL B O 1
ATOM 3117 N N . THR B 1 171 ? -1.979 -35.531 -18.719 1 85.25 171 THR B N 1
ATOM 3118 C CA . THR B 1 171 ? -3.281 -34.906 -18.953 1 85.25 171 THR B CA 1
ATOM 3119 C C . THR B 1 171 ? -4.297 -35.969 -19.406 1 85.25 171 THR B C 1
ATOM 3121 O O . THR B 1 171 ? -5.484 -35.844 -19.094 1 85.25 171 THR B O 1
ATOM 3124 N N . GLU B 1 172 ? -3.822 -36.969 -20.062 1 84.44 172 GLU B N 1
ATOM 3125 C CA . GLU B 1 172 ? -4.727 -37.938 -20.656 1 84.44 172 GLU B CA 1
ATOM 3126 C C . GLU B 1 172 ? -4.816 -39.219 -19.812 1 84.44 172 GLU B C 1
ATOM 3128 O O . GLU B 1 172 ? -5.879 -39.812 -19.719 1 84.44 172 GLU B O 1
ATOM 3133 N N . ASP B 1 173 ? -3.766 -39.531 -19.188 1 87.44 173 ASP B N 1
ATOM 3134 C CA . ASP B 1 173 ? -3.686 -40.875 -18.594 1 87.44 173 ASP B CA 1
ATOM 3135 C C . ASP B 1 173 ? -3.789 -40.812 -17.078 1 87.44 173 ASP B C 1
ATOM 3137 O O . ASP B 1 173 ? -3.867 -41.844 -16.422 1 87.44 173 ASP B O 1
ATOM 3141 N N . CYS B 1 174 ? -3.736 -39.625 -16.516 1 89.94 174 CYS B N 1
ATOM 3142 C CA . CYS B 1 174 ? -3.742 -39.531 -15.062 1 89.94 174 CYS B CA 1
ATOM 3143 C C . CYS B 1 174 ? -4.957 -38.75 -14.57 1 89.94 174 CYS B C 1
ATOM 3145 O O . CYS B 1 174 ? -5.465 -37.875 -15.266 1 89.94 174 CYS B O 1
ATOM 3147 N N . GLU B 1 175 ? -5.445 -39.156 -13.383 1 90.5 175 GLU B N 1
ATOM 3148 C CA 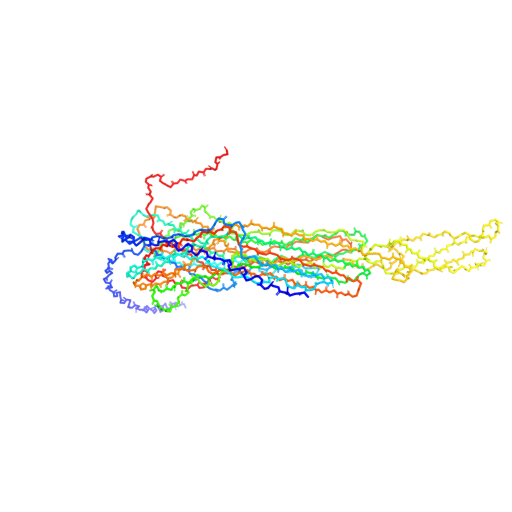. GLU B 1 175 ? -6.367 -38.312 -12.617 1 90.5 175 GLU B CA 1
ATOM 3149 C C . GLU B 1 175 ? -5.613 -37.281 -11.805 1 90.5 175 GLU B C 1
ATOM 3151 O O . GLU B 1 175 ? -4.809 -37.625 -10.938 1 90.5 175 GLU B O 1
ATOM 3156 N N . VAL B 1 176 ? -5.812 -36.062 -12.219 1 91.12 176 VAL B N 1
ATOM 3157 C CA . VAL B 1 176 ? -5.141 -34.969 -11.539 1 91.12 176 VAL B CA 1
ATOM 3158 C C . VAL B 1 176 ? -6.172 -34.062 -10.852 1 91.12 176 VAL B C 1
ATOM 3160 O O . VAL B 1 176 ? -7.156 -33.656 -11.477 1 91.12 176 VAL B O 1
ATOM 3163 N N . THR B 1 177 ? -6.035 -33.812 -9.469 1 90.62 177 THR B N 1
ATOM 3164 C CA . THR B 1 177 ? -6.891 -32.875 -8.742 1 90.62 177 THR B CA 1
ATOM 3165 C C . THR B 1 177 ? -6.207 -31.531 -8.578 1 90.62 177 THR B C 1
ATOM 3167 O O . THR B 1 177 ? -5 -31.406 -8.789 1 90.62 177 THR B O 1
ATOM 3170 N N . ASP B 1 178 ? -7.004 -30.578 -8.117 1 91.81 178 ASP B N 1
ATOM 3171 C CA . ASP B 1 178 ? -6.504 -29.203 -8.086 1 91.81 178 ASP B CA 1
ATOM 3172 C C . ASP B 1 178 ? -5.527 -29 -6.93 1 91.81 178 ASP B C 1
ATOM 3174 O O . ASP B 1 178 ? -5.73 -29.547 -5.836 1 91.81 178 ASP B O 1
ATOM 3178 N N . GLU B 1 179 ? -4.508 -28.25 -7.18 1 92.62 179 GLU B N 1
ATOM 3179 C CA . GLU B 1 179 ? -3.676 -27.594 -6.176 1 92.62 179 GLU B CA 1
ATOM 3180 C C . GLU B 1 179 ? -4.133 -26.172 -5.926 1 92.62 179 GLU B C 1
ATOM 3182 O O . GLU B 1 179 ? -4.637 -25.5 -6.832 1 92.62 179 GLU B O 1
ATOM 3187 N N . GLU B 1 180 ? -4.008 -25.719 -4.566 1 92 180 GLU B N 1
ATOM 3188 C CA . GLU B 1 180 ? -4.531 -24.391 -4.234 1 92 180 GLU B CA 1
ATOM 3189 C C . GLU B 1 180 ? -3.578 -23.641 -3.32 1 92 180 GLU B C 1
ATOM 3191 O O . GLU B 1 180 ? -2.977 -24.219 -2.416 1 92 180 GLU B O 1
ATOM 3196 N N . ILE B 1 181 ? -3.439 -22.328 -3.633 1 92.94 181 ILE B N 1
ATOM 3197 C CA . ILE B 1 181 ? -2.711 -21.422 -2.76 1 92.94 181 ILE B CA 1
ATOM 3198 C C . ILE B 1 181 ? -3.586 -20.203 -2.426 1 92.94 181 ILE B C 1
ATOM 3200 O O . ILE B 1 181 ? -4.27 -19.672 -3.299 1 92.94 181 ILE B O 1
ATOM 3204 N N . GLY B 1 182 ? -3.604 -19.812 -1.15 1 93.62 182 GLY B N 1
ATOM 3205 C CA . GLY B 1 182 ? -4.355 -18.641 -0.707 1 93.62 182 GLY B CA 1
ATOM 3206 C C . GLY B 1 182 ? -3.557 -17.734 0.206 1 93.62 182 GLY B C 1
ATOM 3207 O O . GLY B 1 182 ? -2.639 -18.188 0.895 1 93.62 182 GLY B O 1
ATOM 3208 N N . LEU B 1 183 ? -3.893 -16.375 0.149 1 93.19 183 LEU B N 1
ATOM 3209 C CA . LEU B 1 183 ? -3.303 -15.391 1.046 1 93.19 183 LEU B CA 1
ATOM 3210 C C . LEU B 1 183 ? -4.367 -14.43 1.562 1 93.19 183 LEU B C 1
ATOM 3212 O O . LEU B 1 183 ? -5.055 -13.773 0.773 1 93.19 183 LEU B O 1
ATOM 3216 N N . MET B 1 184 ? -4.461 -14.391 2.887 1 93.38 184 MET B N 1
ATOM 3217 C CA . MET B 1 184 ? -5.332 -13.406 3.529 1 93.38 184 MET B CA 1
ATOM 3218 C C . MET B 1 184 ? -4.516 -12.43 4.367 1 93.38 184 MET B C 1
ATOM 3220 O O . MET B 1 184 ? -3.621 -12.828 5.109 1 93.38 184 MET B O 1
ATOM 3224 N N . GLN B 1 185 ? -4.82 -11.125 4.152 1 92.88 185 GLN B N 1
ATOM 3225 C CA . GLN B 1 185 ? -4.266 -10.062 4.988 1 92.88 185 GLN B CA 1
ATOM 3226 C C . GLN B 1 185 ? -5.371 -9.242 5.645 1 92.88 185 GLN B C 1
ATOM 3228 O O . GLN B 1 185 ? -6.273 -8.758 4.965 1 92.88 185 GLN B O 1
ATOM 3233 N N . ASP B 1 186 ? -5.293 -9.156 7 1 92.56 186 ASP B N 1
ATOM 3234 C CA . ASP B 1 186 ? -6.176 -8.312 7.801 1 92.56 186 ASP B CA 1
ATOM 3235 C C . ASP B 1 186 ? -5.379 -7.27 8.586 1 92.56 186 ASP B C 1
ATOM 3237 O O . ASP B 1 186 ? -4.684 -7.605 9.547 1 92.56 186 ASP B O 1
ATOM 3241 N N . THR B 1 187 ? -5.523 -5.969 8.102 1 93.81 187 THR B N 1
ATOM 3242 C CA . THR B 1 187 ? -4.734 -4.91 8.719 1 93.81 187 THR B CA 1
ATOM 3243 C C . THR B 1 187 ? -5.637 -3.828 9.305 1 93.81 187 THR B C 1
ATOM 3245 O O . THR B 1 187 ? -6.703 -3.543 8.758 1 93.81 187 THR B O 1
ATOM 3248 N N . LEU B 1 188 ? -5.285 -3.271 10.461 1 92.12 188 LEU B N 1
ATOM 3249 C CA . LEU B 1 188 ? -5.848 -2.082 11.086 1 92.12 188 LEU B CA 1
ATOM 3250 C C . LEU B 1 188 ? -4.746 -1.122 11.523 1 92.12 188 LEU B C 1
ATOM 3252 O O . LEU B 1 188 ? -3.814 -1.516 12.227 1 92.12 188 LEU B O 1
ATOM 3256 N N . ALA B 1 189 ? -4.848 0.123 11.031 1 93.31 189 ALA B N 1
ATOM 3257 C CA . ALA B 1 189 ? -3.805 1.092 11.352 1 93.31 189 ALA B CA 1
ATOM 3258 C C . ALA B 1 189 ? -4.387 2.496 11.5 1 93.31 189 ALA B C 1
ATOM 3260 O O . ALA B 1 189 ? -5.402 2.82 10.883 1 93.31 189 ALA B O 1
ATOM 3261 N N . ALA B 1 190 ? -3.734 3.289 12.352 1 94.56 190 ALA B N 1
ATOM 3262 C CA . ALA B 1 190 ? -4.066 4.707 12.469 1 94.56 190 ALA B CA 1
ATOM 3263 C C . ALA B 1 190 ? -3.334 5.527 11.414 1 94.56 190 ALA B C 1
ATOM 3265 O O . ALA B 1 190 ? -2.148 5.305 11.156 1 94.56 190 ALA B O 1
ATOM 3266 N N . HIS B 1 191 ? -4.051 6.418 10.758 1 96.69 191 HIS B N 1
ATOM 3267 C CA . HIS B 1 191 ? -3.506 7.344 9.766 1 96.69 191 HIS B CA 1
ATOM 3268 C C . HIS B 1 191 ? -3.879 8.781 10.102 1 96.69 191 HIS B C 1
ATOM 3270 O O . HIS B 1 191 ? -4.902 9.031 10.742 1 96.69 191 HIS B O 1
ATOM 3276 N N . HIS B 1 192 ? -3.104 9.695 9.773 1 96.62 192 HIS B N 1
ATOM 3277 C CA . HIS B 1 192 ? -3.336 11.117 10.008 1 96.62 192 HIS B CA 1
ATOM 3278 C C . HIS B 1 192 ? -2.812 11.961 8.852 1 96.62 192 HIS B C 1
ATOM 3280 O O . HIS B 1 192 ? -1.778 11.648 8.266 1 96.62 192 HIS B O 1
ATOM 3286 N N . PHE B 1 193 ? -3.512 13.047 8.539 1 97.88 193 PHE B N 1
ATOM 3287 C CA . PHE B 1 193 ? -3.057 14.039 7.578 1 97.88 193 PHE B CA 1
ATOM 3288 C C . PHE B 1 193 ? -3.551 15.43 7.961 1 97.88 193 PHE B C 1
ATOM 3290 O O . PHE B 1 193 ? -4.688 15.586 8.414 1 97.88 193 PHE B O 1
ATOM 3297 N N . ASN B 1 194 ? -2.76 16.438 7.734 1 96.44 194 ASN B N 1
ATOM 3298 C CA . ASN B 1 194 ? -3.15 17.828 7.949 1 96.44 194 ASN B CA 1
ATOM 3299 C C . ASN B 1 194 ? -3.656 18.469 6.664 1 96.44 194 ASN B C 1
ATOM 3301 O O . ASN B 1 194 ? -3.098 18.25 5.59 1 96.44 194 ASN B O 1
ATOM 3305 N N . PHE B 1 195 ? -4.66 19.219 6.809 1 96.69 195 PHE B N 1
ATOM 3306 C CA . PHE B 1 195 ? -5.234 20.031 5.738 1 96.69 195 PHE B CA 1
ATOM 3307 C C . PHE B 1 195 ? -5.242 21.516 6.121 1 96.69 195 PHE B C 1
ATOM 3309 O O . PHE B 1 195 ? -5.18 21.844 7.305 1 96.69 195 PHE B O 1
ATOM 3316 N N . ILE B 1 196 ? -5.375 22.359 5.074 1 95.62 196 ILE B N 1
ATOM 3317 C CA . ILE B 1 196 ? -5.473 23.797 5.324 1 95.62 196 ILE B CA 1
ATOM 3318 C C . ILE B 1 196 ? -6.656 24.375 4.551 1 95.62 196 ILE B C 1
ATOM 3320 O O . ILE B 1 196 ? -6.867 24.031 3.383 1 95.62 196 ILE B O 1
ATOM 3324 N N . LEU B 1 197 ? -7.457 25.094 5.195 1 94.81 197 LEU B N 1
ATOM 3325 C CA . LEU B 1 197 ? -8.367 26.047 4.559 1 94.81 197 LEU B CA 1
ATOM 3326 C C . LEU B 1 197 ? -7.809 27.469 4.621 1 94.81 197 LEU B C 1
ATOM 3328 O O . LEU B 1 197 ? -7.848 28.094 5.672 1 94.81 197 LEU B O 1
ATOM 3332 N N . PRO B 1 198 ? -7.281 27.891 3.551 1 91.62 198 PRO B N 1
ATOM 3333 C CA . PRO B 1 198 ? -6.586 29.188 3.59 1 91.62 198 PRO B CA 1
ATOM 3334 C C . PRO B 1 198 ? -7.543 30.375 3.473 1 91.62 198 PRO B C 1
ATOM 3336 O O . PRO B 1 198 ? -8.57 30.281 2.801 1 91.62 198 PRO B O 1
ATOM 3339 N N . ASN B 1 199 ? -7.246 31.547 4.109 1 87.31 199 ASN B N 1
ATOM 3340 C CA . ASN B 1 199 ? -7.867 32.844 3.926 1 87.31 199 ASN B CA 1
ATOM 3341 C C . ASN B 1 199 ? -9.383 32.781 4.078 1 87.31 199 ASN B C 1
ATOM 3343 O O . ASN B 1 199 ? -10.125 33.219 3.201 1 87.31 199 ASN B O 1
ATOM 3347 N N . MET B 1 200 ? -9.75 32.312 5.219 1 88.69 200 MET B N 1
ATOM 3348 C CA . MET B 1 200 ? -11.188 32.156 5.465 1 88.69 200 MET B CA 1
ATOM 3349 C C . MET B 1 200 ? -11.828 33.5 5.773 1 88.69 200 MET B C 1
ATOM 3351 O O . MET B 1 200 ? -11.273 34.312 6.523 1 88.69 200 MET B O 1
ATOM 3355 N N . ASP B 1 201 ? -12.984 33.781 5.195 1 88.88 201 ASP B N 1
ATOM 3356 C CA . ASP B 1 201 ? -13.781 34.938 5.555 1 88.88 201 ASP B CA 1
ATOM 3357 C C . ASP B 1 201 ? -14.406 34.781 6.938 1 88.88 201 ASP B C 1
ATOM 3359 O O . ASP B 1 201 ? -14.602 33.656 7.406 1 88.88 201 ASP B O 1
ATOM 3363 N N . ALA B 1 202 ? -14.703 35.938 7.484 1 90.88 202 ALA B 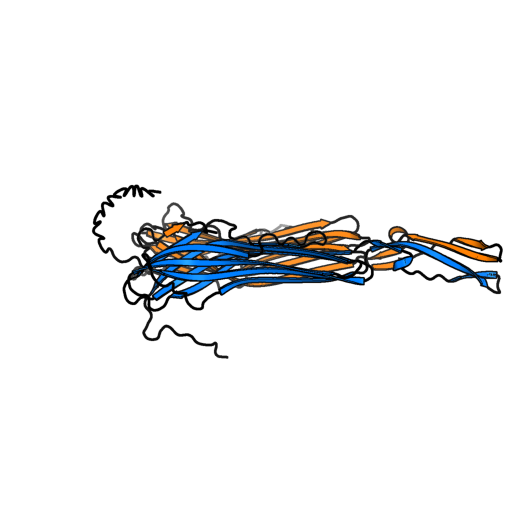N 1
ATOM 3364 C CA . ALA B 1 202 ? -15.391 35.875 8.773 1 90.88 202 ALA B CA 1
ATOM 3365 C C . ALA B 1 202 ? -16.766 35.25 8.633 1 90.88 202 ALA B C 1
ATOM 3367 O O . ALA B 1 202 ? -17.469 35.5 7.652 1 90.88 202 ALA B O 1
ATOM 3368 N N . GLY B 1 203 ? -17.062 34.312 9.578 1 90.56 203 GLY B N 1
ATOM 3369 C CA . GLY B 1 203 ? -18.344 33.656 9.555 1 90.56 203 GLY B CA 1
ATOM 3370 C C . GLY B 1 203 ? -18.328 32.312 10.305 1 90.56 203 GLY B C 1
ATOM 3371 O O . GLY B 1 203 ? -17.312 31.953 10.891 1 90.56 203 GLY B O 1
ATOM 3372 N N . GLU B 1 204 ? -19.469 31.812 10.344 1 92.19 204 GLU B N 1
ATOM 3373 C CA . GLU B 1 204 ? -19.594 30.469 10.898 1 92.19 204 GLU B CA 1
ATOM 3374 C C . GLU B 1 204 ? -19.578 29.422 9.805 1 92.19 204 GLU B C 1
ATOM 3376 O O . GLU B 1 204 ? -20.266 29.547 8.797 1 92.19 204 GLU B O 1
ATOM 3381 N N . TYR B 1 205 ? -18.75 28.375 10.031 1 93.69 205 TYR B N 1
ATOM 3382 C CA . TYR B 1 205 ? -18.578 27.375 8.992 1 93.69 205 TYR B CA 1
ATOM 3383 C C . TYR B 1 205 ? -18.891 25.984 9.531 1 93.69 205 TYR B C 1
ATOM 3385 O O . TYR B 1 205 ? -18.578 25.672 10.68 1 93.69 205 TYR B O 1
ATOM 3393 N N . GLU B 1 206 ? -19.438 25.188 8.664 1 94.12 206 GLU B N 1
ATOM 3394 C CA . GLU B 1 206 ? -19.469 23.75 8.844 1 94.12 206 GLU B CA 1
ATOM 3395 C C . GLU B 1 206 ? -18.281 23.078 8.156 1 94.12 206 GLU B C 1
ATOM 3397 O O . GLU B 1 206 ? -18.109 23.203 6.945 1 94.12 206 GLU B O 1
ATOM 3402 N N . ILE B 1 207 ? -17.516 22.453 8.945 1 94.81 207 ILE B N 1
ATOM 3403 C CA . ILE B 1 207 ? -16.375 21.703 8.414 1 94.81 207 ILE B CA 1
ATOM 3404 C C . ILE B 1 207 ? -16.719 20.219 8.359 1 94.81 207 ILE B C 1
ATOM 3406 O O . ILE B 1 207 ? -17.109 19.625 9.367 1 94.81 207 ILE B O 1
ATOM 3410 N N . LYS B 1 208 ? -16.531 19.641 7.188 1 95.38 208 LYS B N 1
ATOM 3411 C CA . LYS B 1 208 ? -16.844 18.234 6.992 1 95.38 208 LYS B CA 1
ATOM 3412 C C . LYS B 1 208 ? -15.609 17.453 6.508 1 95.38 208 LYS B C 1
ATOM 3414 O O . LYS B 1 208 ? -14.883 17.938 5.633 1 95.38 208 LYS B O 1
ATOM 3419 N N . ALA B 1 209 ? -15.359 16.391 7.102 1 97.25 209 ALA B N 1
ATOM 3420 C CA . ALA B 1 209 ? -14.469 15.391 6.543 1 97.25 209 ALA B CA 1
ATOM 3421 C C . ALA B 1 209 ? -15.25 14.258 5.879 1 97.25 209 ALA B C 1
ATOM 3423 O O . ALA B 1 209 ? -15.906 13.469 6.562 1 97.25 209 ALA B O 1
ATOM 3424 N N . TYR B 1 210 ? -15.156 14.156 4.57 1 97.12 210 TYR B N 1
ATOM 3425 C CA . TYR B 1 210 ? -15.859 13.156 3.781 1 97.12 210 TYR B CA 1
ATOM 3426 C C . TYR B 1 210 ? -14.969 11.945 3.516 1 97.12 210 TYR B C 1
ATOM 3428 O O . TYR B 1 210 ? -13.953 12.055 2.82 1 97.12 210 TYR B O 1
ATOM 3436 N N . PHE B 1 211 ? -15.445 10.875 4.008 1 97.62 211 PHE B N 1
ATOM 3437 C CA . PHE B 1 211 ? -14.719 9.633 3.795 1 97.62 211 PHE B CA 1
ATOM 3438 C C . PHE B 1 211 ? -15.359 8.812 2.686 1 97.62 211 PHE B C 1
ATOM 3440 O O . PHE B 1 211 ? -16.578 8.75 2.58 1 97.62 211 PHE B O 1
ATOM 3447 N N . THR B 1 212 ? -14.547 8.164 1.898 1 97.94 212 THR B N 1
ATOM 3448 C CA . THR B 1 212 ? -14.969 7.195 0.892 1 97.94 212 THR B CA 1
ATOM 3449 C C . THR B 1 212 ? -14.18 5.895 1.019 1 97.94 212 THR B C 1
ATOM 3451 O O . THR B 1 212 ? -12.953 5.914 1.098 1 97.94 212 THR B O 1
ATOM 3454 N N . THR B 1 213 ? -14.875 4.832 1.084 1 97.62 213 THR B N 1
ATOM 3455 C CA . THR B 1 213 ? -14.234 3.521 1.012 1 97.62 213 THR B CA 1
ATOM 3456 C C . THR B 1 213 ? -14.633 2.797 -0.27 1 97.62 213 THR B C 1
ATOM 3458 O O . THR B 1 213 ? -15.781 2.893 -0.712 1 97.62 213 THR B O 1
ATOM 3461 N N . LYS B 1 214 ? -13.711 2.121 -0.806 1 97.19 214 LYS B N 1
ATOM 3462 C CA . LYS B 1 214 ? -13.938 1.318 -2.004 1 97.19 214 LYS B CA 1
ATOM 3463 C C . LYS B 1 214 ? -13.281 -0.053 -1.879 1 97.19 214 LYS B C 1
ATOM 3465 O O . LYS B 1 214 ? -12.133 -0.159 -1.435 1 97.19 214 LYS B O 1
ATOM 3470 N N . ALA B 1 215 ? -13.961 -1.088 -2.223 1 96.19 215 ALA B N 1
ATOM 3471 C CA . ALA B 1 215 ? -13.453 -2.455 -2.289 1 96.19 215 ALA B CA 1
ATOM 3472 C C . ALA B 1 215 ? -13.609 -3.031 -3.693 1 96.19 215 ALA B C 1
ATOM 3474 O O . ALA B 1 215 ? -14.688 -2.953 -4.285 1 96.19 215 ALA B O 1
ATOM 3475 N N . GLY B 1 216 ? -12.531 -3.574 -4.207 1 94.69 216 GLY B N 1
ATOM 3476 C CA . GLY B 1 216 ? -12.547 -4.16 -5.539 1 94.69 216 GLY B CA 1
ATOM 3477 C C . GLY B 1 216 ? -11.992 -5.57 -5.578 1 94.69 216 GLY B C 1
ATOM 3478 O O . GLY B 1 216 ? -11.18 -5.945 -4.734 1 94.69 216 GLY B O 1
ATOM 3479 N N . VAL B 1 217 ? -12.492 -6.305 -6.543 1 94.38 217 VAL B N 1
ATOM 3480 C CA . VAL B 1 217 ? -11.984 -7.648 -6.785 1 94.38 217 VAL B CA 1
ATOM 3481 C C . VAL B 1 217 ? -11.898 -7.91 -8.289 1 94.38 217 VAL B C 1
ATOM 3483 O O . VAL B 1 217 ? -12.555 -7.219 -9.078 1 94.38 217 VAL B O 1
ATOM 3486 N N . GLY B 1 218 ? -11.086 -8.82 -8.664 1 93.06 218 GLY B N 1
ATOM 3487 C CA . GLY B 1 218 ? -10.93 -9.25 -10.047 1 93.06 218 GLY B CA 1
ATOM 3488 C C . GLY B 1 218 ? -10.289 -10.625 -10.172 1 93.06 218 GLY B C 1
ATOM 3489 O O . GLY B 1 218 ? -9.375 -10.961 -9.422 1 93.06 218 GLY B O 1
ATOM 3490 N N . LEU B 1 219 ? -10.789 -11.367 -11.156 1 93.69 219 LEU B N 1
ATOM 3491 C CA . LEU B 1 219 ? -10.25 -12.711 -11.391 1 93.69 219 LEU B CA 1
ATOM 3492 C C . LEU B 1 219 ? -9.875 -12.891 -12.859 1 93.69 219 LEU B C 1
ATOM 3494 O O . LEU B 1 219 ? -10.547 -12.367 -13.75 1 93.69 219 LEU B O 1
ATOM 3498 N N . THR B 1 220 ? -8.844 -13.531 -13.125 1 92.69 220 THR B N 1
ATOM 3499 C CA . THR B 1 220 ? -8.438 -14.047 -14.43 1 92.69 220 THR B CA 1
ATOM 3500 C C . THR B 1 220 ? -8.078 -15.523 -14.336 1 92.69 220 THR B C 1
ATOM 3502 O O . THR B 1 220 ? -7.145 -15.898 -13.617 1 92.69 220 THR B O 1
ATOM 3505 N N . THR B 1 221 ? -8.805 -16.328 -15.07 1 92.88 221 THR B N 1
ATOM 3506 C CA . THR B 1 221 ? -8.562 -17.766 -14.977 1 92.88 221 THR B CA 1
ATOM 3507 C C . THR B 1 221 ? -8.508 -18.391 -16.359 1 92.88 221 THR B C 1
ATOM 3509 O O . THR B 1 221 ? -9.141 -17.891 -17.297 1 92.88 221 THR B O 1
ATOM 3512 N N . GLU B 1 222 ? -7.711 -19.406 -16.547 1 91.44 222 GLU B N 1
ATOM 3513 C CA . GLU B 1 222 ? -7.695 -20.281 -17.719 1 91.44 222 GLU B CA 1
ATOM 3514 C C . GLU B 1 222 ? -8.539 -21.531 -17.484 1 91.44 222 GLU B C 1
ATOM 3516 O O . GLU B 1 222 ? -9.094 -21.703 -16.391 1 91.44 222 GLU B O 1
ATOM 3521 N N . GLU B 1 223 ? -8.602 -22.328 -18.656 1 88.75 223 GLU B N 1
ATOM 3522 C CA . GLU B 1 223 ? -9.258 -23.625 -18.484 1 88.75 223 GLU B CA 1
ATOM 3523 C C . GLU B 1 223 ? -8.547 -24.484 -17.453 1 88.75 223 GLU B C 1
ATOM 3525 O O . GLU B 1 223 ? -7.312 -24.5 -17.391 1 88.75 223 GLU B O 1
ATOM 3530 N N . LEU B 1 224 ? -9.273 -25.094 -16.469 1 91.19 224 LEU B N 1
ATOM 3531 C CA . LEU B 1 224 ? -8.797 -26.016 -15.445 1 91.19 224 LEU B CA 1
ATOM 3532 C C . LEU B 1 224 ? -8.234 -25.25 -14.258 1 91.19 224 LEU B C 1
ATOM 3534 O O . LEU B 1 224 ? -7.398 -25.766 -13.516 1 91.19 224 LEU B O 1
ATOM 3538 N N . SER B 1 225 ? -8.469 -24.016 -14.242 1 93.12 225 SER B N 1
ATOM 3539 C CA . SER B 1 225 ? -8.109 -23.234 -13.07 1 93.12 225 SER B CA 1
ATOM 3540 C C . SER B 1 225 ? -9.297 -22.438 -12.547 1 93.12 225 SER B C 1
ATOM 3542 O O . SER B 1 225 ? -10.305 -22.281 -13.25 1 93.12 225 SER B O 1
ATOM 3544 N N . ASP B 1 226 ? -9.234 -22 -11.273 1 93.38 226 ASP B N 1
ATOM 3545 C CA . ASP B 1 226 ? -10.234 -21.156 -10.625 1 93.38 226 ASP B CA 1
ATOM 3546 C C . ASP B 1 226 ? -9.578 -20.219 -9.609 1 93.38 226 ASP B C 1
ATOM 3548 O O . ASP B 1 226 ? -8.414 -20.406 -9.25 1 93.38 226 ASP B O 1
ATOM 3552 N N . ALA B 1 227 ? -10.383 -19.219 -9.242 1 94.69 227 ALA B N 1
ATOM 3553 C CA . ALA B 1 227 ? -9.859 -18.25 -8.281 1 94.69 227 ALA B CA 1
ATOM 3554 C C . ALA B 1 227 ? -10.984 -17.609 -7.473 1 94.69 227 ALA B C 1
ATOM 3556 O O . ALA B 1 227 ? -12.164 -17.734 -7.828 1 94.69 227 ALA B O 1
ATOM 3557 N N . SER B 1 228 ? -10.664 -17.078 -6.383 1 93.75 228 SER B N 1
ATOM 3558 C CA . SER B 1 228 ? -11.578 -16.281 -5.57 1 93.75 228 SER B CA 1
ATOM 3559 C C . SER B 1 228 ? -10.867 -15.086 -4.941 1 93.75 228 SER B C 1
ATOM 3561 O O . SER B 1 228 ? -9.656 -15.125 -4.723 1 93.75 228 SER B O 1
ATOM 3563 N N . ALA B 1 229 ? -11.625 -14.047 -4.727 1 94.56 229 ALA B N 1
ATOM 3564 C CA . ALA B 1 229 ? -11.094 -12.82 -4.125 1 94.56 229 ALA B CA 1
ATOM 3565 C C . ALA B 1 229 ? -12.133 -12.172 -3.213 1 94.56 229 ALA B C 1
ATOM 3567 O O . ALA B 1 229 ? -13.328 -12.164 -3.525 1 94.56 229 ALA B O 1
ATOM 3568 N N . TYR B 1 230 ? -11.672 -11.703 -2.076 1 93.5 230 TYR B N 1
ATOM 3569 C CA . TYR B 1 230 ? -12.477 -10.992 -1.088 1 93.5 230 TYR B CA 1
ATOM 3570 C C . TYR B 1 230 ? -11.758 -9.727 -0.614 1 93.5 230 TYR B C 1
ATOM 3572 O O . TYR B 1 230 ? -10.562 -9.758 -0.332 1 93.5 230 TYR B O 1
ATOM 3580 N N . ALA B 1 231 ? -12.508 -8.617 -0.619 1 96.5 231 ALA B N 1
ATOM 3581 C CA . ALA B 1 231 ? -11.969 -7.355 -0.119 1 96.5 231 ALA B CA 1
ATOM 3582 C C . ALA B 1 231 ? -12.977 -6.656 0.792 1 96.5 231 ALA B C 1
ATOM 3584 O O . ALA B 1 231 ? -14.172 -6.629 0.5 1 96.5 231 ALA B O 1
ATOM 3585 N N . LYS B 1 232 ? -12.469 -6.121 1.845 1 95.38 232 LYS B N 1
ATOM 3586 C CA . LYS B 1 232 ? -13.266 -5.324 2.777 1 95.38 232 LYS B CA 1
ATOM 3587 C C . LYS B 1 232 ? -12.453 -4.148 3.316 1 95.38 232 LYS B C 1
ATOM 3589 O O . LYS B 1 232 ? -11.281 -4.297 3.648 1 95.38 232 LYS B O 1
ATOM 3594 N N . VAL B 1 233 ? -13.086 -3.035 3.328 1 97.69 233 VAL B N 1
ATOM 3595 C CA . VAL B 1 233 ? -12.469 -1.837 3.883 1 97.69 233 VAL B CA 1
ATOM 3596 C C . VAL B 1 233 ? -13.469 -1.104 4.773 1 97.69 233 VAL B C 1
ATOM 3598 O O . VAL B 1 233 ? -14.648 -1.008 4.441 1 97.69 233 VAL B O 1
ATOM 3601 N N . PHE B 1 234 ? -12.969 -0.549 5.871 1 96.69 234 PHE B N 1
ATOM 3602 C CA . PHE B 1 234 ? -13.859 0.221 6.738 1 96.69 234 PHE B CA 1
ATOM 3603 C C . PHE B 1 234 ? -13.086 1.306 7.477 1 96.69 234 PHE B C 1
ATOM 3605 O O . PHE B 1 234 ? -11.852 1.263 7.543 1 96.69 234 PHE B O 1
ATOM 3612 N N . VAL B 1 235 ? -13.836 2.275 7.961 1 97.25 235 VAL B N 1
ATOM 3613 C CA . VAL B 1 235 ? -13.312 3.338 8.812 1 97.25 235 VAL B CA 1
ATOM 3614 C C . VAL B 1 235 ? -13.68 3.057 10.266 1 97.25 235 VAL B C 1
ATOM 3616 O O . VAL B 1 235 ? -14.844 2.82 10.594 1 97.25 235 VAL B O 1
ATOM 3619 N N . GLY B 1 236 ? -12.695 3.025 11.102 1 96.12 236 GLY B N 1
ATOM 3620 C CA . GLY B 1 236 ? -12.922 2.869 12.531 1 96.12 236 GLY B CA 1
ATOM 3621 C C . GLY B 1 236 ? -13.086 4.191 13.258 1 96.12 236 GLY B C 1
ATOM 3622 O O . GLY B 1 236 ? -13.82 5.066 12.805 1 96.12 236 GLY B O 1
ATOM 3623 N N . LYS B 1 237 ? -12.414 4.328 14.43 1 94.25 237 LYS B N 1
ATOM 3624 C CA . LYS B 1 237 ? -12.484 5.555 15.219 1 94.25 237 LYS B CA 1
ATOM 3625 C C . LYS B 1 237 ? -11.883 6.73 14.461 1 94.25 237 LYS B C 1
ATOM 3627 O O . LYS B 1 237 ? -10.891 6.57 13.734 1 94.25 237 LYS B O 1
ATOM 3632 N N . THR B 1 238 ? -12.461 7.852 14.656 1 95.31 238 THR B N 1
ATOM 3633 C CA . THR B 1 238 ? -11.969 9.047 13.969 1 95.31 238 THR B CA 1
ATOM 3634 C C . THR B 1 238 ? -11.82 10.203 14.953 1 95.31 238 THR B C 1
ATOM 3636 O O . THR B 1 238 ? -12.469 10.219 16 1 95.31 238 THR B O 1
ATOM 3639 N N . MET B 1 239 ? -10.938 11.094 14.68 1 94.19 239 MET B N 1
ATOM 3640 C CA . MET B 1 239 ? -10.742 12.391 15.336 1 94.19 239 MET B CA 1
ATOM 3641 C C . MET B 1 239 ? -10.461 13.477 14.305 1 94.19 239 MET B C 1
ATOM 3643 O O . MET B 1 239 ? -9.531 13.359 13.508 1 94.19 239 MET B O 1
ATOM 3647 N N . VAL B 1 240 ? -11.312 14.469 14.281 1 94.88 240 VAL B N 1
ATOM 3648 C CA . VAL B 1 240 ? -11.078 15.648 13.461 1 94.88 240 VAL B CA 1
ATOM 3649 C C . VAL B 1 240 ? -10.906 16.875 14.352 1 94.88 240 VAL B C 1
ATOM 3651 O O . VAL B 1 240 ? -11.773 17.172 15.18 1 94.88 240 VAL B O 1
ATOM 3654 N N . THR B 1 241 ? -9.805 17.562 14.156 1 94.38 241 THR B N 1
ATOM 3655 C CA . THR B 1 241 ? -9.539 18.797 14.898 1 94.38 241 THR B CA 1
ATOM 3656 C C . THR B 1 241 ? -9.438 19.984 13.953 1 94.38 241 THR B C 1
ATOM 3658 O O . THR B 1 241 ? -8.914 19.859 12.844 1 94.38 241 THR B O 1
ATOM 3661 N N . VAL B 1 242 ? -9.961 21.078 14.406 1 94.06 242 VAL B N 1
ATOM 3662 C CA . VAL B 1 242 ? -9.906 22.328 13.664 1 94.06 242 VAL B CA 1
ATOM 3663 C C . VAL B 1 242 ? -9.344 23.438 14.547 1 94.06 242 VAL B C 1
ATOM 3665 O O . VAL B 1 242 ? -9.852 23.672 15.648 1 94.06 242 VAL B O 1
ATOM 3668 N N . GLN B 1 243 ? -8.344 24.062 14.031 1 92.25 243 GLN B N 1
ATOM 3669 C CA . GLN B 1 243 ? -7.711 25.156 14.766 1 92.25 243 GLN B CA 1
ATOM 3670 C C . GLN B 1 243 ? -7.605 26.422 13.898 1 92.25 243 GLN B C 1
ATOM 3672 O O . GLN B 1 243 ? -7.207 26.344 12.734 1 92.25 243 GLN B O 1
ATOM 3677 N N . GLN B 1 244 ? -7.961 27.531 14.516 1 90.88 244 GLN B N 1
ATOM 3678 C CA . GLN B 1 244 ? -7.715 28.812 13.844 1 90.88 244 GLN B CA 1
ATOM 3679 C C . GLN B 1 244 ? -6.25 29.219 13.961 1 90.88 244 GLN B C 1
ATOM 3681 O O . GLN B 1 244 ? -5.68 29.203 15.055 1 90.88 244 GLN B O 1
ATOM 3686 N N . VAL B 1 245 ? -5.695 29.484 12.844 1 87.62 245 VAL B N 1
ATOM 3687 C CA . VAL B 1 245 ? -4.309 29.938 12.836 1 87.62 245 VAL B CA 1
ATOM 3688 C C . VAL B 1 245 ? -4.172 31.172 11.953 1 87.62 245 VAL B C 1
ATOM 3690 O O . VAL B 1 245 ? -5.09 31.516 11.203 1 87.62 245 VAL B O 1
ATOM 3693 N N . ARG B 1 246 ? -3.137 31.891 12.188 1 84.5 246 ARG B N 1
ATOM 3694 C CA . ARG B 1 246 ? -2.832 33.062 11.367 1 84.5 246 ARG B CA 1
ATOM 3695 C C . ARG B 1 246 ? -1.513 32.875 10.625 1 84.5 246 ARG B C 1
ATOM 3697 O O . ARG B 1 246 ? -0.442 32.906 11.234 1 84.5 246 ARG B O 1
ATOM 3704 N N . ALA B 1 247 ? -1.665 32.781 9.391 1 85.88 247 ALA B N 1
ATOM 3705 C CA . ALA B 1 247 ? -0.472 32.562 8.57 1 85.88 247 ALA B CA 1
ATOM 3706 C C . ALA B 1 247 ? 0.334 33.844 8.422 1 85.88 247 ALA B C 1
ATOM 3708 O O . ALA B 1 247 ? -0.235 34.938 8.352 1 85.88 247 ALA B O 1
ATOM 3709 N N . ALA B 1 248 ? 1.65 33.594 8.375 1 78.38 248 ALA B N 1
ATOM 3710 C CA . ALA B 1 248 ? 2.52 34.719 7.996 1 78.38 248 ALA B CA 1
ATOM 3711 C C . ALA B 1 248 ? 2.24 35.156 6.562 1 78.38 248 ALA B C 1
ATOM 3713 O O . ALA B 1 248 ? 1.653 34.406 5.773 1 78.38 248 ALA B O 1
ATOM 3714 N N . ALA B 1 249 ? 2.662 36.375 6.309 1 73 249 ALA B N 1
ATOM 3715 C CA . ALA B 1 249 ? 2.549 36.844 4.934 1 73 249 ALA B CA 1
ATOM 3716 C C . ALA B 1 249 ? 3.268 35.906 3.967 1 73 249 ALA B C 1
ATOM 3718 O O . ALA B 1 249 ? 4.449 35.625 4.148 1 73 249 ALA B O 1
ATOM 3719 N N . ASN B 1 250 ? 2.604 35.312 3.092 1 73.62 250 ASN B N 1
ATOM 3720 C CA . ASN B 1 250 ? 3.129 34.375 2.105 1 73.62 250 ASN B CA 1
ATOM 3721 C C . ASN B 1 250 ? 3.52 33.031 2.748 1 73.62 250 ASN B C 1
ATOM 3723 O O . ASN B 1 250 ? 4.414 32.344 2.26 1 73.62 250 ASN B O 1
ATOM 3727 N N . GLY B 1 251 ? 2.93 32.844 3.904 1 82.94 251 GLY B N 1
ATOM 3728 C CA . GLY B 1 251 ? 3.293 31.672 4.648 1 82.94 251 GLY B CA 1
ATOM 3729 C C . GLY B 1 251 ? 2.621 30.406 4.129 1 82.94 251 GLY B C 1
ATOM 3730 O O . GLY B 1 251 ? 2.924 29.297 4.582 1 82.94 251 GLY B O 1
ATOM 3731 N N . LEU B 1 252 ? 1.752 30.594 3.254 1 83.62 252 LEU B N 1
ATOM 3732 C CA . LEU B 1 252 ? 1.07 29.453 2.639 1 83.62 252 LEU B CA 1
ATOM 3733 C C . LEU B 1 252 ? 1.496 29.281 1.185 1 83.62 252 LEU B C 1
ATOM 3735 O O . LEU B 1 252 ? 1.374 30.219 0.386 1 83.62 252 LEU B O 1
ATOM 3739 N N . SER B 1 253 ? 2.049 28.125 0.846 1 85.81 253 SER B N 1
ATOM 3740 C CA . SER B 1 253 ? 2.496 27.953 -0.533 1 85.81 253 SER B CA 1
ATOM 3741 C C . SER B 1 253 ? 2.381 26.5 -0.978 1 85.81 253 SER B C 1
ATOM 3743 O O . SER B 1 253 ? 2.578 25.578 -0.177 1 85.81 253 SER B O 1
ATOM 3745 N N . GLU B 1 254 ? 1.976 26.391 -2.25 1 83.31 254 GLU B N 1
ATOM 3746 C CA . GLU B 1 254 ? 2.096 25.109 -2.941 1 83.31 254 GLU B CA 1
ATOM 3747 C C . GLU B 1 254 ? 3.463 24.969 -3.604 1 83.31 254 GLU B C 1
ATOM 3749 O O . GLU B 1 254 ? 3.902 25.859 -4.332 1 83.31 254 GLU B O 1
ATOM 3754 N N . PHE B 1 255 ? 4.113 23.922 -3.197 1 78.38 255 PHE B N 1
ATOM 3755 C CA . PHE B 1 255 ? 5.473 23.75 -3.693 1 78.38 255 PHE B CA 1
ATOM 3756 C C . PHE B 1 255 ? 5.73 22.297 -4.074 1 78.38 255 PHE B C 1
ATOM 3758 O O . PHE B 1 255 ? 5.516 21.391 -3.266 1 78.38 255 PHE B O 1
ATOM 3765 N N . ASP B 1 256 ? 6.191 22.141 -5.32 1 78.12 256 ASP B N 1
ATOM 3766 C CA . ASP B 1 256 ? 6.59 20.797 -5.719 1 78.12 256 ASP B CA 1
ATOM 3767 C C . ASP B 1 256 ? 7.949 20.438 -5.133 1 78.12 256 ASP B C 1
ATOM 3769 O O . ASP B 1 256 ? 8.82 21.297 -4.977 1 78.12 256 ASP B O 1
ATOM 3773 N N . ILE B 1 257 ? 8.062 19.25 -4.852 1 81 257 ILE B N 1
ATOM 3774 C CA . ILE B 1 257 ? 9.312 18.734 -4.297 1 81 257 ILE B CA 1
ATOM 3775 C C . ILE B 1 257 ? 10.445 18.969 -5.293 1 81 257 ILE B C 1
ATOM 3777 O O . ILE B 1 257 ? 10.289 18.734 -6.492 1 81 257 ILE B O 1
ATOM 3781 N N . VAL B 1 258 ? 11.461 19.469 -4.754 1 79.12 258 VAL B N 1
ATOM 3782 C CA . VAL B 1 258 ? 12.672 19.609 -5.555 1 79.12 258 VAL B CA 1
ATOM 3783 C C . VAL B 1 258 ? 13.531 18.359 -5.43 1 79.12 258 VAL B C 1
ATOM 3785 O O . VAL B 1 258 ? 13.984 18.016 -4.336 1 79.12 258 VAL B O 1
ATOM 3788 N N . GLU B 1 259 ? 13.664 17.625 -6.52 1 78 259 GLU B N 1
ATOM 3789 C CA . GLU B 1 259 ? 14.453 16.391 -6.52 1 78 259 GLU B CA 1
ATOM 3790 C C . GLU B 1 259 ? 15.938 16.688 -6.715 1 78 259 GLU B C 1
ATOM 3792 O O . GLU B 1 259 ? 16.297 17.625 -7.422 1 78 259 GLU B O 1
#

Secondary structure (DSSP, 8-state):
------------------------S---EEEEEE--SSEEEEEEEE-SS-------EEEEEEEEEEEE-TTEEEEEEEEEEEEEEEEEEEEESTTEEEEEEEEEEEEEEEEEEETTS---EEPBT--EEEEEEEEEEEEEE--EEEEEEEEEEEEE-TTS-EEEEE---HHHHEEEEPEEEEEEEEEEEEEEEEEEEEEEPSEEEEEEEEEEEEEEEEEEE-TTEEEEEEEEEEEEEEEEEEEEE-PPTT-----PPP-/------------------------S--SEEEEEE--SSEEEEEEEE-SS-----B-EEEEEEEEEEEE-TTEEEEEEEEEEEEEEEEEEEEESTTEEEEEEEEEEEEEEEEEEETTS---EEPBT--EEEEEEEEEEEEEE--EEEEE--EEEEEE-TTS-EEEEEEEEHHHHEEEEPEEEEEEEEEEEEEEEEEEEEEEPSEEEEEEEEEEEEEEEEEEE-TTEEEEEEEEEEEEEEEEEEEEE-EEEEEEEE---B-

Nearest PDB structures (foldseek):
  8egr-assembly1_J  TM=1.564E-01  e=1.363E-01  Staphylococcus phage Andhra
  2f1e-assembly1_A  TM=1.501E-01  e=1.417E+00  Xanthomonas citri
  6esc-assembly1_A  TM=1.138E-01  e=3.357E+00  Suid alphaherpesvirus 1
  5ys6-assembly1_A  TM=1.354E-01  e=5.845E+00  Suid alphaherpesvirus 1
  8egr-assembly1_J  TM=1.539E-01  e=1.741E-01  Staphylococcus phage Andhra

Sequence (518 aa):
MSFKNILLLTAITGALGSTSALAGPSAKFAATWSTNPAQIVALNFENYDTNESVAPEKHGHVITTLKVPQDKELLIGVSAEIGIVTDTSVKGKDGALAKAIADGRATVVVTATPVGGGEEVEAVPGEITLSQRIQEMSATLAGVIETCELSVEGTLDDNGDVVSEGSLDVTEDCEVTDEEIGLMQDTLAAHHFNFILPNMDAGEYEIKAYFTTKAGVGLTTEELSDASAYAKVFVGKTMVTVQQVRAAANGLSEFDIVEMSFKNILLLTAITGALGSTSALAGPSAKFAATWSTNPAQIVALNFENYDTNESVAPEKHGHVITTLKVPQDKELLIGVSAEIGIVTDTSVKGKDGALAKAIADGRATVVVTATPVGGGEEVEAVPGEITLSQRIQEMSATLAGVIETCELSVEGTLDDNGDVVSEGSLDVTEDCEVTDEEIGLMQDTLAAHHFNFILPNMDAGEYEIKAYFTTKAGVGLTTEELSDASAYAKVFVGKTMVTVQQVRAAANGLSEFDIVE

Radius of gyration: 33.37 Å; Cα contacts (8 Å, |Δi|>4): 1561; chains: 2; bounding box: 110×120×62 Å

pLDDT: mean 83.01, std 20.86, range [19.66, 98.5]

Solvent-accessible surface area (backbone atoms only — not comparable to full-atom values): 26054 Å² total; per-residue (Å²): 138,88,78,83,70,81,75,80,75,76,79,73,79,74,81,75,75,79,72,81,74,76,80,58,87,76,32,47,26,28,36,26,29,24,68,52,71,72,37,48,65,6,25,17,40,35,39,86,84,39,83,53,74,46,52,38,60,30,47,28,30,42,70,43,56,48,65,38,61,74,74,26,24,36,44,31,40,44,20,34,25,42,36,38,35,33,31,30,30,33,29,11,22,80,56,15,43,12,26,11,27,13,24,26,33,34,34,38,35,41,34,37,29,41,63,96,63,67,73,72,42,71,25,42,93,44,77,41,76,70,48,73,50,80,49,76,46,72,51,68,27,64,24,19,70,44,38,32,56,37,60,25,49,17,41,57,41,98,84,67,45,70,50,64,58,62,71,81,49,61,86,79,36,29,51,66,44,67,19,34,45,34,44,34,40,42,32,34,30,23,30,62,52,76,35,36,38,74,74,34,66,60,43,43,30,37,36,33,47,37,36,40,17,33,14,40,60,46,77,48,63,39,79,64,26,37,36,29,15,29,11,30,15,28,36,27,33,32,28,37,38,39,32,63,41,73,74,55,90,85,59,74,80,90,78,78,86,80,129,137,87,82,76,76,76,76,76,75,76,79,74,77,75,80,72,77,78,79,78,79,77,82,60,79,81,54,55,60,41,71,38,71,45,82,50,70,72,38,48,64,5,28,18,40,33,39,85,84,38,80,52,72,74,34,38,61,28,68,48,70,50,67,41,64,48,59,37,58,73,76,26,25,35,44,32,41,44,35,36,29,42,36,39,35,32,30,28,28,32,30,11,22,79,48,14,42,12,27,10,26,11,23,24,33,34,34,37,35,43,36,37,28,41,64,96,64,66,74,71,44,72,24,41,74,43,76,40,51,42,38,33,40,35,41,36,40,36,37,25,29,37,32,42,79,73,51,70,60,75,62,63,53,64,41,69,41,98,84,59,37,24,48,15,54,26,60,38,40,39,86,79,36,29,50,67,43,72,33,76,54,72,52,75,47,82,47,76,47,80,24,31,46,60,35,36,40,74,73,35,68,60,44,45,29,38,37,34,45,39,36,39,18,32,14,38,60,48,76,47,62,37,81,64,26,37,37,29,16,31,10,28,16,29,35,27,35,34,41,38,38,38,33,62,39,42,59,23,91,82,14,66,43,82,44,73,65,49,106

Organism: NCBI:txid1219067